Protein AF-A0A1X2Z837-F1 (afdb_monomer_lite)

Foldseek 3Di:
DDPVLVVQVVPQLDLCLQCVLLVNNDDDVLQEPCVVVSSVVSSVLLVQLCVQLVQDDPNHGDPVVSVLQVVVVVVVVVVVVVCVVVVNPPDPPQRGSSVNLQPDPPQNSQARPVPRHGSHDVVVSVVSSVVSQDQDDDDDDDFFFDDDDQADPDFDALVDPQFQVHQAPDPVRRRSNHGGYTHGGAFGWWWWKAAPNWIFIDTDGPVLCVVQPDDRDPVSVQVVVCVVPVSSVPIDTLGPTGTFQFWKCAPNATWGDRDRWWIFHQDRRHADSLLSQQLSCCLPPVGDPGPQDLLNNLVRLLVSCCPHPVVQHDDPVLSVQLSVLLVPDDSVVNSVLSSLSSNLNYSGRRFACSVSSPDHHGGNIGTDDIGDQAMWGWDADPRRPDIDIDGNVRSVVDD

Secondary structure (DSSP, 8-state):
--HHHHHHHHH---HHHHHHHHT-----TTT-THHHHHHHHHHHHHHHHHHHTT-EETTEEPHHHHHHHHHHHHHHHHHHHHHHHTT--S---PPPHHHHHHT-S-GGGTB-TTT--B---HHHHHHHHHHHT-S--------B---S-SSEEEEE-TTSHHHHTSEESSGGG--HHHH-EEE-PPEEEEEEEEETTEEEEEEEEHHHHHHH-SS--HHHHHHHHHHH-GGGGGPEEEEEEEEBTEEEEETTEEEEEEETTEEEE-PPP---HHHHHHHHHHHHHS--SSS--HHHHHHHHHHHHHHH-GGG---HHHHHHHHHHHHTS-HHHHHHHHHHHHHHHSSSS--B--GGGTS-TTBT-EES--B-TT-EEEEE-TTSSSEEEEEHHHHHH--

Sequence (399 aa):
MPSYVRAGIRKCARIRALSQYLGFEHKNRDINDYHHAQDALCLGVAGQFAVNRGFFDNGAVSDGAANAYNIYLQDYLRGYREKLKAGDRKHGKAFGFIVGSMASADENKRINPKTGEIAWSEADKDYLRRVMNYRKMLVTQKVGDSFGALYNETRYGAAVKEGHDGIAFDKNKADTSLYGGFSSAKVVYSILVELKGKVRLVNITMQEYSMLGDCPSDEALKKVLVAKKPEYAKAKILLRHIPSMQLIHYKGACMTIKSATELNNARQLWLDCDVYNALDDYLKCGTSKSSIDIMQIWDALFDAVNKHYPLHRVEESTLAKARTKFEKLDLDKQLDVLGMIVVALHADPGRANLSLVGLPSEWKRVRSVSFSDDDEFVFQSPSGLFETKITIAELKKAE

Structure (mmCIF, N/CA/C/O backbone):
data_AF-A0A1X2Z837-F1
#
_entry.id   AF-A0A1X2Z837-F1
#
loop_
_atom_site.group_PDB
_atom_site.id
_atom_site.type_symbol
_atom_site.label_atom_id
_atom_site.label_alt_id
_atom_site.label_comp_id
_atom_site.label_asym_id
_atom_site.label_entity_id
_atom_site.label_seq_id
_atom_site.pdbx_PDB_ins_code
_atom_site.Cartn_x
_atom_site.Cartn_y
_atom_site.Cartn_z
_atom_site.occupancy
_atom_site.B_iso_or_equiv
_atom_site.auth_seq_id
_atom_site.auth_comp_id
_atom_site.auth_asym_id
_atom_site.auth_atom_id
_atom_site.pdbx_PDB_model_num
ATOM 1 N N . MET A 1 1 ? 43.438 -9.018 -17.566 1.00 53.94 1 MET A N 1
ATOM 2 C CA . MET A 1 1 ? 42.346 -8.061 -17.870 1.00 53.94 1 MET A CA 1
ATOM 3 C C . MET A 1 1 ? 42.534 -6.775 -17.059 1.00 53.94 1 MET A C 1
ATOM 5 O O . MET A 1 1 ? 42.703 -6.895 -15.848 1.00 53.94 1 MET A O 1
ATOM 9 N N . PRO A 1 2 ? 42.526 -5.576 -17.669 1.00 48.50 2 PRO A N 1
ATOM 10 C CA . PRO A 1 2 ? 42.743 -4.316 -16.951 1.00 48.50 2 PRO A CA 1
ATOM 11 C C . PRO A 1 2 ? 41.629 -3.992 -15.940 1.00 48.50 2 PRO A C 1
ATOM 13 O O . PRO A 1 2 ? 40.455 -4.284 -16.180 1.00 48.50 2 PRO A O 1
ATOM 16 N N . SER A 1 3 ? 41.976 -3.345 -14.823 1.00 49.84 3 SER A N 1
ATOM 17 C CA . SER A 1 3 ? 41.044 -2.995 -13.733 1.00 49.84 3 SER A CA 1
ATOM 18 C C . SER A 1 3 ? 39.868 -2.120 -14.192 1.00 49.84 3 SER A C 1
ATOM 20 O O . SER A 1 3 ? 38.739 -2.310 -13.734 1.00 49.84 3 SER A O 1
ATOM 22 N N . TYR A 1 4 ? 40.100 -1.221 -15.153 1.00 50.97 4 TYR A N 1
ATOM 23 C CA . TYR A 1 4 ? 39.072 -0.338 -15.707 1.00 50.97 4 TYR A CA 1
ATOM 24 C C . TYR A 1 4 ? 38.018 -1.082 -16.543 1.00 50.97 4 TYR A C 1
ATOM 26 O O . TYR A 1 4 ? 36.851 -0.699 -16.517 1.00 50.97 4 TYR A O 1
ATOM 34 N N . VAL A 1 5 ? 38.385 -2.175 -17.226 1.00 53.25 5 VAL A N 1
ATOM 3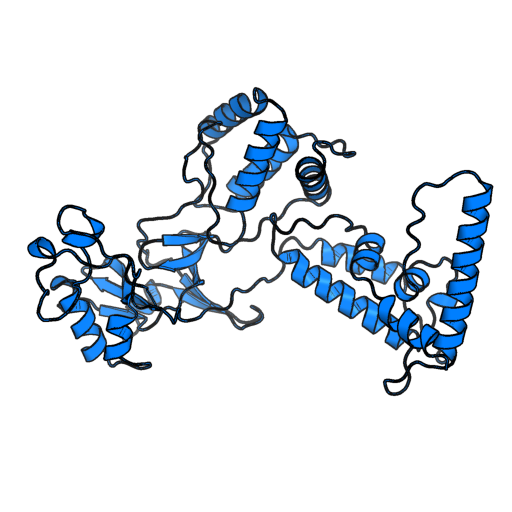5 C CA . VAL A 1 5 ? 37.444 -3.007 -18.004 1.00 53.25 5 VAL A CA 1
ATOM 36 C C . VAL A 1 5 ? 36.508 -3.755 -17.058 1.00 53.25 5 VAL A C 1
ATOM 38 O O . VAL A 1 5 ? 35.291 -3.729 -17.231 1.00 53.25 5 VAL A O 1
ATOM 41 N N . ARG A 1 6 ? 37.053 -4.339 -15.982 1.00 52.19 6 ARG A N 1
ATOM 42 C CA . ARG A 1 6 ? 36.250 -5.004 -14.940 1.00 52.19 6 ARG A CA 1
ATOM 43 C C . ARG A 1 6 ? 35.304 -4.027 -14.236 1.00 52.19 6 ARG A C 1
ATOM 45 O O . ARG A 1 6 ? 34.142 -4.359 -14.012 1.00 52.19 6 ARG A O 1
ATOM 52 N N . ALA A 1 7 ? 35.776 -2.822 -13.907 1.00 49.97 7 ALA A N 1
ATOM 53 C CA . ALA A 1 7 ? 34.953 -1.780 -13.290 1.00 49.97 7 ALA A CA 1
ATOM 54 C C . ALA A 1 7 ? 33.880 -1.226 -14.248 1.00 49.97 7 ALA A C 1
ATOM 56 O O . ALA A 1 7 ? 32.759 -0.953 -13.820 1.00 49.97 7 ALA A O 1
ATOM 57 N N . GLY A 1 8 ? 34.207 -1.093 -15.536 1.00 52.44 8 GLY A N 1
ATOM 58 C CA . GLY A 1 8 ? 33.295 -0.661 -16.593 1.00 52.44 8 GLY A CA 1
ATOM 59 C C . GLY A 1 8 ? 32.156 -1.648 -16.814 1.00 52.44 8 GLY A C 1
ATOM 60 O O . GLY A 1 8 ? 30.995 -1.263 -16.706 1.00 52.44 8 GLY A O 1
ATOM 61 N N . ILE A 1 9 ? 32.467 -2.934 -17.007 1.00 52.91 9 ILE A N 1
ATOM 62 C CA . ILE A 1 9 ? 31.468 -3.998 -17.211 1.00 52.91 9 ILE A CA 1
ATOM 63 C C . ILE A 1 9 ? 30.529 -4.111 -15.996 1.00 52.91 9 ILE A C 1
ATOM 65 O O . ILE A 1 9 ? 29.312 -4.160 -16.167 1.00 52.91 9 ILE A O 1
ATOM 69 N N . ARG A 1 10 ? 31.059 -4.027 -14.765 1.00 47.84 10 ARG A N 1
ATOM 70 C CA . ARG A 1 10 ? 30.252 -4.040 -13.527 1.00 47.84 10 ARG A CA 1
ATOM 71 C C . ARG A 1 10 ? 29.335 -2.819 -13.366 1.00 47.84 10 ARG A C 1
ATOM 73 O O . ARG A 1 10 ? 28.267 -2.943 -12.781 1.00 47.84 10 ARG A O 1
ATOM 80 N N . LYS A 1 11 ? 29.712 -1.646 -13.891 1.00 47.00 11 LYS A N 1
ATOM 81 C CA . LYS A 1 11 ? 28.904 -0.407 -13.828 1.00 47.00 11 LYS A CA 1
ATOM 82 C C . LYS A 1 11 ? 27.896 -0.254 -14.982 1.00 47.00 11 LYS A C 1
ATOM 84 O O . LYS A 1 11 ? 27.152 0.729 -15.001 1.00 47.00 11 LYS A O 1
ATOM 89 N N . CYS A 1 12 ? 27.867 -1.183 -15.944 1.00 50.72 12 CYS A N 1
ATOM 90 C CA . CYS A 1 12 ? 27.089 -1.048 -17.183 1.00 50.72 12 CYS A CA 1
ATOM 91 C C . CYS A 1 12 ? 25.660 -1.614 -17.135 1.00 50.72 12 CYS A C 1
ATOM 93 O O . CYS A 1 12 ? 24.865 -1.274 -18.011 1.00 50.72 12 CYS A O 1
ATOM 95 N N . ALA A 1 13 ? 25.294 -2.394 -16.115 1.00 55.44 13 ALA A N 1
ATOM 96 C CA . ALA A 1 13 ? 23.911 -2.810 -15.868 1.00 55.44 13 ALA A CA 1
ATOM 97 C C . ALA A 1 13 ? 23.159 -1.729 -15.071 1.00 55.44 13 ALA A C 1
ATOM 99 O O . ALA A 1 13 ? 22.741 -1.929 -13.932 1.00 55.44 13 ALA A O 1
ATOM 100 N N . ARG A 1 14 ? 23.036 -0.521 -15.634 1.00 67.44 14 ARG A N 1
ATOM 101 C CA . ARG A 1 14 ? 22.193 0.508 -15.011 1.00 67.44 14 ARG A CA 1
ATOM 102 C C . ARG A 1 14 ? 20.736 0.118 -15.228 1.00 67.44 14 ARG A C 1
ATOM 104 O O . ARG A 1 14 ? 20.272 0.181 -16.360 1.00 67.44 14 ARG A O 1
ATOM 111 N N . ILE A 1 15 ? 20.011 -0.195 -14.154 1.00 75.81 15 ILE A N 1
ATOM 112 C CA . ILE A 1 15 ? 18.572 -0.525 -14.193 1.00 75.81 15 ILE A CA 1
ATOM 113 C C . ILE A 1 15 ? 17.794 0.525 -14.999 1.00 75.81 15 ILE A C 1
ATOM 115 O O . ILE A 1 15 ? 17.053 0.185 -15.913 1.00 75.81 15 ILE A O 1
ATOM 119 N N . ARG A 1 16 ? 18.091 1.813 -14.774 1.00 79.81 16 ARG A N 1
ATOM 120 C CA . ARG A 1 16 ? 17.506 2.934 -15.528 1.00 79.81 16 ARG A CA 1
ATOM 121 C C . ARG A 1 16 ? 17.679 2.820 -17.051 1.00 79.81 16 ARG A C 1
ATOM 123 O O . ARG A 1 16 ? 16.791 3.234 -17.782 1.00 79.81 16 ARG A O 1
ATOM 130 N N . ALA A 1 17 ? 18.811 2.299 -17.529 1.00 82.25 17 ALA A N 1
ATOM 131 C CA . ALA A 1 17 ? 19.064 2.129 -18.959 1.00 82.25 17 ALA A CA 1
ATOM 132 C C . ALA A 1 17 ? 18.164 1.040 -19.553 1.00 82.25 17 ALA A C 1
ATOM 134 O O . ALA A 1 17 ? 17.637 1.226 -20.643 1.00 82.25 17 ALA A O 1
ATOM 135 N N . LEU A 1 18 ? 17.959 -0.065 -18.828 1.00 87.94 18 LEU A N 1
ATOM 136 C CA . LEU A 1 18 ? 17.088 -1.138 -19.295 1.00 87.94 18 LEU A CA 1
ATOM 137 C C . LEU A 1 18 ? 15.613 -0.727 -19.249 1.00 87.94 18 LEU A C 1
ATOM 139 O O . LEU A 1 18 ? 14.910 -0.941 -20.229 1.00 87.94 18 LEU A O 1
ATOM 143 N N . SER A 1 19 ? 15.163 -0.064 -18.179 1.00 87.19 19 SER A N 1
ATOM 144 C CA . SER A 1 19 ? 13.797 0.473 -18.119 1.00 87.19 19 SER A CA 1
ATOM 145 C C . SER A 1 19 ? 13.541 1.449 -19.273 1.00 87.19 19 SER A C 1
ATOM 147 O O . SER A 1 19 ? 12.538 1.324 -19.969 1.00 87.19 19 SER A O 1
ATOM 149 N N . GLN A 1 20 ? 14.499 2.338 -19.570 1.00 87.62 20 GLN A N 1
ATOM 150 C CA . GLN A 1 20 ? 14.432 3.224 -20.734 1.00 87.62 20 GLN A CA 1
ATOM 151 C C . GLN A 1 20 ? 14.382 2.452 -22.064 1.00 87.62 20 GLN A C 1
ATOM 153 O O . GLN A 1 20 ? 13.557 2.762 -22.918 1.00 87.62 20 GLN A O 1
ATOM 158 N N . TYR A 1 21 ? 15.219 1.428 -22.244 1.00 89.00 21 TYR A N 1
ATOM 159 C CA . TYR A 1 21 ? 15.204 0.582 -23.444 1.00 89.00 21 TYR A CA 1
ATOM 160 C C . TYR A 1 21 ? 13.860 -0.136 -23.652 1.00 89.00 21 TYR A C 1
ATOM 162 O O . TYR A 1 21 ? 13.397 -0.285 -24.786 1.00 89.00 21 TYR A O 1
ATOM 170 N N . LEU A 1 22 ? 13.206 -0.539 -22.560 1.00 90.69 22 LEU A N 1
ATOM 171 C CA . LEU A 1 22 ? 11.880 -1.151 -22.590 1.00 90.69 22 LEU A CA 1
ATOM 172 C C . LEU A 1 22 ? 10.749 -0.125 -22.790 1.00 90.69 22 LEU A C 1
ATOM 174 O O . LEU A 1 22 ? 9.647 -0.533 -23.138 1.00 90.69 22 LEU A O 1
ATOM 178 N N . GLY A 1 23 ? 11.008 1.181 -22.671 1.00 87.88 23 GLY A N 1
ATOM 179 C CA . GLY A 1 23 ? 9.999 2.242 -22.813 1.00 87.88 23 GLY A CA 1
ATOM 180 C C . GLY A 1 23 ? 9.357 2.697 -21.497 1.00 87.88 23 GLY A C 1
ATOM 181 O O . GLY A 1 23 ? 8.374 3.423 -21.521 1.00 87.88 23 GLY A O 1
ATOM 182 N N . PHE A 1 24 ? 9.922 2.309 -20.352 1.00 87.81 24 PHE A N 1
ATOM 183 C CA . PHE A 1 24 ? 9.475 2.690 -19.009 1.00 87.81 24 PHE A CA 1
ATOM 184 C C . PHE A 1 24 ? 10.480 3.674 -18.394 1.00 87.81 24 PHE A C 1
ATOM 186 O O . PHE A 1 24 ? 11.230 3.346 -17.473 1.00 87.81 24 PHE A O 1
ATOM 193 N N . GLU A 1 25 ? 10.572 4.877 -18.969 1.00 84.06 25 GLU A N 1
ATOM 194 C CA . GLU A 1 25 ? 11.483 5.924 -18.476 1.00 84.06 25 GLU A CA 1
ATOM 195 C C . GLU A 1 25 ? 11.010 6.557 -17.164 1.00 84.06 25 GLU A C 1
ATOM 197 O O . GLU A 1 25 ? 11.836 6.986 -16.347 1.00 84.06 25 GLU A O 1
ATOM 202 N N . HIS A 1 26 ? 9.693 6.608 -16.975 1.00 87.00 26 HIS A N 1
ATOM 203 C CA . HIS A 1 26 ? 9.063 7.192 -15.806 1.00 87.00 26 HIS A CA 1
ATOM 204 C C . HIS A 1 26 ? 9.092 6.213 -14.644 1.00 87.00 26 HIS A C 1
ATOM 206 O O . HIS A 1 26 ? 8.820 5.021 -14.777 1.00 87.00 26 HIS A O 1
ATOM 212 N N . LYS A 1 27 ? 9.440 6.754 -13.482 1.00 85.44 27 LYS A N 1
ATOM 213 C CA . LYS A 1 27 ? 9.387 6.050 -12.208 1.00 85.44 27 LYS A CA 1
ATOM 214 C C . LYS A 1 27 ? 9.005 7.058 -11.141 1.00 85.44 27 LYS A C 1
ATOM 216 O O . LYS A 1 27 ? 9.828 7.888 -10.737 1.00 85.44 27 LYS A O 1
ATOM 221 N N . ASN A 1 28 ? 7.756 6.974 -10.723 1.00 88.56 28 ASN A N 1
ATOM 222 C CA . ASN A 1 28 ? 7.187 7.704 -9.612 1.00 88.56 28 ASN A CA 1
ATOM 223 C C . ASN A 1 28 ? 6.889 6.721 -8.477 1.00 88.56 28 ASN A C 1
ATOM 225 O O . ASN A 1 28 ? 6.086 5.802 -8.642 1.00 88.56 28 ASN A O 1
ATOM 229 N N . ARG A 1 29 ? 7.584 6.900 -7.352 1.00 89.81 29 ARG A N 1
ATOM 230 C CA . ARG A 1 29 ? 7.459 6.028 -6.177 1.00 89.81 29 ARG A CA 1
ATOM 231 C C . ARG A 1 29 ? 6.213 6.330 -5.354 1.00 89.81 29 ARG A C 1
ATOM 233 O O . ARG A 1 29 ? 5.817 5.479 -4.577 1.00 89.81 29 ARG A O 1
ATOM 240 N N . ASP A 1 30 ? 5.611 7.499 -5.550 1.00 89.69 30 ASP A N 1
ATOM 241 C CA . ASP A 1 30 ? 4.423 7.915 -4.811 1.00 89.69 30 ASP A CA 1
ATOM 242 C C . ASP A 1 30 ? 3.151 7.305 -5.419 1.00 89.69 30 ASP A C 1
ATOM 244 O O . ASP A 1 30 ? 2.137 7.188 -4.740 1.00 89.69 30 ASP A O 1
ATOM 248 N N . ILE A 1 31 ? 3.196 6.883 -6.694 1.00 91.44 31 ILE A N 1
ATOM 249 C CA . ILE A 1 31 ? 2.057 6.241 -7.367 1.00 91.44 31 ILE A CA 1
ATOM 250 C C . ILE A 1 31 ? 1.867 4.803 -6.877 1.00 91.44 31 ILE A C 1
ATOM 252 O O . ILE A 1 31 ? 0.750 4.423 -6.529 1.00 91.44 31 ILE A O 1
ATOM 256 N N . ASN A 1 32 ? 2.925 3.988 -6.881 1.00 92.94 32 ASN A N 1
ATOM 257 C CA . ASN A 1 32 ? 2.870 2.601 -6.419 1.00 92.94 32 ASN A CA 1
ATOM 258 C C . ASN A 1 32 ? 4.260 1.992 -6.164 1.00 92.94 32 ASN A C 1
ATOM 260 O O . ASN A 1 32 ? 5.300 2.462 -6.643 1.00 92.94 32 ASN A O 1
ATOM 264 N N . ASP A 1 33 ? 4.245 0.837 -5.502 1.00 93.81 33 ASP A N 1
ATOM 265 C CA . ASP A 1 33 ? 5.428 0.033 -5.185 1.00 93.81 33 ASP A CA 1
ATOM 266 C C . ASP A 1 33 ? 5.836 -0.948 -6.304 1.00 93.81 33 ASP A C 1
ATOM 268 O O . ASP A 1 33 ? 6.822 -1.679 -6.167 1.00 93.81 33 ASP A O 1
ATOM 272 N N . TYR A 1 34 ? 5.125 -0.986 -7.441 1.00 93.56 34 TYR A N 1
ATOM 273 C CA . TYR A 1 34 ? 5.430 -1.918 -8.544 1.00 93.56 34 TYR A CA 1
ATOM 274 C C . TYR A 1 34 ? 6.829 -1.714 -9.122 1.00 93.56 34 TYR A C 1
ATOM 276 O O . TYR A 1 34 ? 7.447 -2.654 -9.630 1.00 93.56 34 TYR A O 1
ATOM 284 N N . HIS A 1 35 ? 7.366 -0.505 -8.980 1.00 89.62 35 HIS A N 1
ATOM 285 C CA . HIS A 1 35 ? 8.705 -0.161 -9.421 1.00 89.62 35 HIS A CA 1
ATOM 286 C C . HIS A 1 35 ? 9.801 -1.045 -8.797 1.00 89.62 35 HIS A C 1
ATOM 288 O O . HIS A 1 35 ? 10.832 -1.262 -9.429 1.00 89.62 35 HIS A O 1
ATOM 294 N N . HIS A 1 36 ? 9.588 -1.604 -7.598 1.00 90.56 36 HIS A N 1
ATOM 295 C CA . HIS A 1 36 ? 10.518 -2.560 -6.993 1.00 90.56 36 HIS A CA 1
ATOM 296 C C . HIS A 1 36 ? 10.577 -3.882 -7.768 1.00 90.56 36 HIS A C 1
ATOM 298 O O . HIS A 1 36 ? 11.665 -4.379 -8.063 1.00 90.56 36 HIS A O 1
ATOM 304 N N . ALA A 1 37 ? 9.416 -4.428 -8.140 1.00 92.00 37 ALA A N 1
ATOM 305 C CA . ALA A 1 37 ? 9.324 -5.653 -8.931 1.00 92.00 37 ALA A CA 1
ATOM 306 C C . ALA A 1 37 ? 9.868 -5.441 -10.353 1.00 92.00 37 ALA A C 1
ATOM 308 O O . ALA A 1 37 ? 10.620 -6.269 -10.865 1.00 92.00 37 ALA A O 1
ATOM 309 N N . GLN A 1 38 ? 9.550 -4.298 -10.960 1.00 91.62 38 GLN A N 1
ATOM 310 C CA . GLN A 1 38 ? 10.067 -3.894 -12.267 1.00 91.62 38 GLN A CA 1
ATOM 311 C C . GLN A 1 38 ? 11.596 -3.722 -12.261 1.00 91.62 38 GLN A C 1
ATOM 313 O O . GLN A 1 38 ? 12.280 -4.245 -13.140 1.00 91.62 38 GLN A O 1
ATOM 318 N N . ASP A 1 39 ? 12.158 -3.038 -11.256 1.00 90.62 39 ASP A N 1
ATOM 319 C CA . ASP A 1 39 ? 13.610 -2.871 -11.109 1.00 90.62 39 ASP A CA 1
ATOM 320 C C . ASP A 1 39 ? 14.306 -4.242 -10.934 1.00 90.62 39 ASP A C 1
ATOM 322 O O . ASP A 1 39 ? 15.358 -4.480 -11.537 1.00 90.62 39 ASP A O 1
ATOM 326 N N . ALA A 1 40 ? 13.711 -5.162 -10.162 1.00 91.75 40 ALA A N 1
ATOM 327 C CA . ALA A 1 40 ? 14.220 -6.523 -9.974 1.00 91.75 40 ALA A CA 1
ATOM 328 C C . ALA A 1 40 ? 14.171 -7.356 -11.266 1.00 91.75 40 ALA A C 1
ATOM 330 O O . ALA A 1 40 ? 15.148 -8.032 -11.594 1.00 91.75 40 ALA A O 1
ATOM 331 N N . LEU A 1 41 ? 13.078 -7.261 -12.034 1.00 92.38 41 LEU A N 1
ATOM 332 C CA . LEU A 1 41 ? 12.955 -7.895 -13.348 1.00 92.38 41 LEU A CA 1
ATOM 333 C C . LEU A 1 41 ? 14.027 -7.371 -14.305 1.00 92.38 41 LEU A C 1
ATOM 335 O O . LEU A 1 41 ? 14.743 -8.161 -14.915 1.00 92.38 41 LEU A O 1
ATOM 339 N N . CYS A 1 42 ? 14.192 -6.048 -14.390 1.00 91.38 42 CYS A N 1
ATOM 340 C CA . CYS A 1 42 ? 15.239 -5.427 -15.193 1.00 91.38 42 CYS A CA 1
ATOM 341 C C . CYS A 1 42 ? 16.633 -5.956 -14.810 1.00 91.38 42 CYS A C 1
ATOM 343 O O . CYS A 1 42 ? 17.433 -6.324 -15.673 1.00 91.38 42 CYS A O 1
ATOM 345 N N . LEU A 1 43 ? 16.936 -6.034 -13.513 1.00 89.94 43 LEU A N 1
ATOM 346 C CA . LEU A 1 43 ? 18.215 -6.564 -13.051 1.00 89.94 43 LEU A CA 1
ATOM 347 C C . LEU A 1 43 ? 18.411 -8.034 -13.460 1.00 89.94 43 LEU A C 1
ATOM 349 O O . LEU A 1 43 ? 19.470 -8.380 -13.989 1.00 89.94 43 LEU A O 1
ATOM 353 N N . GLY A 1 44 ? 17.393 -8.875 -13.258 1.00 91.44 44 GLY A N 1
ATOM 354 C CA . GLY A 1 44 ? 17.421 -10.291 -13.628 1.00 91.44 44 GLY A CA 1
ATOM 355 C C . GLY A 1 44 ? 17.620 -10.497 -15.128 1.00 91.44 44 GLY A C 1
ATOM 356 O O . GLY A 1 44 ? 18.479 -11.274 -15.532 1.00 91.44 44 GLY A O 1
ATOM 357 N N . VAL A 1 45 ? 16.904 -9.735 -15.956 1.00 93.19 45 VAL A N 1
ATOM 358 C CA . VAL A 1 45 ? 17.006 -9.781 -17.422 1.00 93.19 45 VAL A CA 1
ATOM 359 C C . VAL A 1 45 ? 18.394 -9.365 -17.903 1.00 93.19 45 VAL A C 1
ATOM 361 O O . VAL A 1 45 ? 18.999 -10.068 -18.710 1.00 93.19 45 VAL A O 1
ATOM 364 N N . ALA A 1 46 ? 18.932 -8.249 -17.400 1.00 90.38 46 ALA A N 1
ATOM 365 C CA . ALA A 1 46 ? 20.275 -7.803 -17.769 1.00 90.38 46 ALA A CA 1
ATOM 366 C C . ALA A 1 46 ? 21.344 -8.837 -17.372 1.00 90.38 46 ALA A C 1
ATOM 368 O O . ALA A 1 46 ? 22.292 -9.069 -18.126 1.00 90.38 46 ALA A O 1
ATOM 369 N N . GLY A 1 47 ? 21.180 -9.464 -16.201 1.00 87.31 47 GLY A N 1
ATOM 370 C CA . GLY A 1 47 ? 22.042 -10.546 -15.729 1.00 87.31 47 GLY A CA 1
ATOM 371 C C . GLY A 1 47 ? 21.952 -11.790 -16.612 1.00 87.31 47 GLY A C 1
ATOM 372 O O . GLY A 1 47 ? 22.981 -12.279 -17.076 1.00 87.31 47 GLY A O 1
ATOM 373 N N . GLN A 1 48 ? 20.736 -12.255 -16.906 1.00 90.56 48 GLN A N 1
ATOM 374 C CA . GLN A 1 48 ? 20.502 -13.436 -17.736 1.00 90.56 48 GLN A CA 1
ATOM 375 C C . GLN A 1 48 ? 21.015 -13.237 -19.161 1.00 90.56 48 GLN A C 1
ATOM 377 O O . GLN A 1 48 ? 21.690 -14.118 -19.687 1.00 90.56 48 GLN A O 1
ATOM 382 N N . PHE A 1 49 ? 20.781 -12.068 -19.765 1.00 92.19 49 PHE A N 1
ATOM 383 C CA . PHE A 1 49 ? 21.357 -11.739 -21.067 1.00 92.19 49 PHE A CA 1
ATOM 384 C C . PHE A 1 49 ? 22.884 -11.818 -21.027 1.00 92.19 49 PHE A C 1
ATOM 386 O O . PHE A 1 49 ? 23.484 -12.432 -21.900 1.00 92.19 49 PHE A O 1
ATOM 393 N N . ALA A 1 50 ? 23.530 -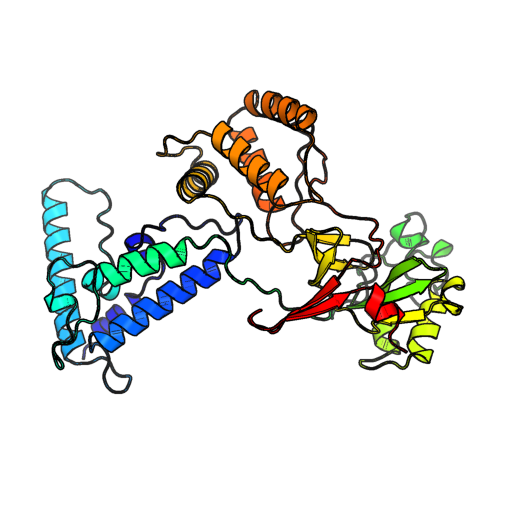11.240 -20.010 1.00 88.00 50 ALA A N 1
ATOM 394 C CA . ALA A 1 50 ? 24.986 -11.263 -19.918 1.00 88.00 50 ALA A CA 1
ATOM 395 C C . ALA A 1 50 ? 25.550 -12.690 -19.777 1.00 88.00 50 ALA A C 1
ATOM 397 O O . ALA A 1 50 ? 26.599 -12.990 -20.352 1.00 88.00 50 ALA A O 1
ATOM 398 N N . VAL A 1 51 ? 24.848 -13.572 -19.055 1.00 87.81 51 VAL A N 1
ATOM 399 C CA . VAL A 1 51 ? 25.182 -15.003 -18.961 1.00 87.81 51 VAL A CA 1
ATOM 400 C C . VAL A 1 51 ? 24.987 -15.689 -20.313 1.00 87.81 51 VAL A C 1
ATOM 402 O O . VAL A 1 51 ? 25.946 -16.243 -20.847 1.00 87.81 51 VAL A O 1
ATOM 405 N N . ASN A 1 52 ? 23.799 -15.577 -20.916 1.00 91.06 52 ASN A N 1
ATOM 406 C CA . ASN A 1 52 ? 23.471 -16.200 -22.204 1.00 91.06 52 ASN A CA 1
ATOM 407 C C . ASN A 1 52 ? 24.399 -15.724 -23.323 1.00 91.06 52 ASN A C 1
ATOM 409 O O . ASN A 1 52 ? 24.786 -16.499 -24.188 1.00 91.06 52 ASN A O 1
ATOM 413 N N . ARG A 1 53 ? 24.811 -14.455 -23.284 1.00 90.25 53 ARG A N 1
ATOM 414 C CA . ARG A 1 53 ? 25.730 -13.842 -24.247 1.00 90.25 53 ARG A CA 1
ATOM 415 C C . ARG A 1 53 ? 27.182 -14.311 -24.081 1.00 90.25 53 ARG A C 1
ATOM 417 O O . ARG A 1 53 ? 28.026 -13.980 -24.920 1.00 90.25 53 ARG A O 1
ATOM 424 N N . GLY A 1 54 ? 27.488 -15.051 -23.016 1.00 86.94 54 GLY A N 1
ATOM 425 C CA . GLY A 1 54 ? 28.822 -15.564 -22.713 1.00 86.94 54 GLY A CA 1
ATOM 426 C C . GLY A 1 54 ? 29.773 -14.500 -22.165 1.00 86.94 54 GLY A C 1
ATOM 427 O O . GLY A 1 54 ? 30.990 -14.608 -22.343 1.00 86.94 54 GLY A O 1
ATOM 428 N N . PHE A 1 55 ? 29.254 -13.442 -21.527 1.00 86.12 55 PHE A N 1
ATOM 429 C CA . PHE A 1 55 ? 30.117 -12.419 -20.933 1.00 86.12 55 PHE A CA 1
ATOM 430 C C . PHE A 1 55 ? 30.804 -12.869 -19.645 1.00 86.12 55 PHE A C 1
ATOM 432 O O . PHE A 1 55 ? 31.825 -12.298 -19.253 1.00 86.12 55 PHE A O 1
ATOM 439 N N . PHE A 1 56 ? 30.263 -13.902 -19.009 1.00 80.88 56 PHE A N 1
ATOM 440 C CA . PHE A 1 56 ? 30.833 -14.515 -17.824 1.00 80.88 56 PHE A CA 1
ATOM 441 C C . PHE A 1 56 ? 31.173 -15.980 -18.103 1.00 80.88 56 PHE A C 1
ATOM 443 O O . PHE A 1 56 ? 30.450 -16.659 -18.825 1.00 80.88 56 PHE A O 1
ATOM 450 N N . ASP A 1 57 ? 32.281 -16.442 -17.533 1.00 73.06 57 ASP A N 1
ATOM 451 C CA . ASP A 1 57 ? 32.763 -17.821 -17.588 1.00 73.06 57 ASP A CA 1
ATOM 452 C C . ASP A 1 57 ? 33.245 -18.198 -16.179 1.00 73.06 57 ASP A C 1
ATOM 454 O O . ASP A 1 57 ? 34.081 -17.494 -15.607 1.00 73.06 57 ASP A O 1
ATOM 458 N N . ASN A 1 58 ? 32.649 -19.225 -15.563 1.00 70.88 58 ASN A N 1
ATOM 459 C CA . ASN A 1 58 ? 32.917 -19.643 -14.175 1.00 70.88 58 ASN A CA 1
ATOM 460 C C . ASN A 1 58 ? 32.919 -18.493 -13.139 1.00 70.88 58 ASN A C 1
ATOM 462 O O . ASN A 1 58 ? 33.778 -18.418 -12.261 1.00 70.88 58 ASN A O 1
ATOM 466 N N . GLY A 1 59 ? 31.975 -17.550 -13.253 1.00 67.25 59 GLY A N 1
ATOM 467 C CA . GLY A 1 59 ? 31.861 -16.399 -12.343 1.00 67.25 59 GLY A CA 1
ATOM 468 C C . GLY A 1 59 ? 32.899 -15.285 -12.566 1.00 67.25 59 GLY A C 1
ATOM 469 O O . GLY A 1 59 ? 32.852 -14.253 -11.892 1.00 67.25 59 GLY A O 1
ATOM 470 N N . ALA A 1 60 ? 33.805 -15.447 -13.533 1.00 72.81 60 ALA A N 1
ATOM 471 C CA . ALA A 1 60 ? 34.741 -14.425 -13.983 1.00 72.81 60 ALA A CA 1
ATOM 472 C C . ALA A 1 60 ? 34.271 -13.787 -15.298 1.00 72.81 60 ALA A C 1
ATOM 474 O O . ALA A 1 60 ? 33.477 -14.355 -16.039 1.00 72.81 60 ALA A O 1
ATOM 475 N N . VAL A 1 61 ? 34.753 -12.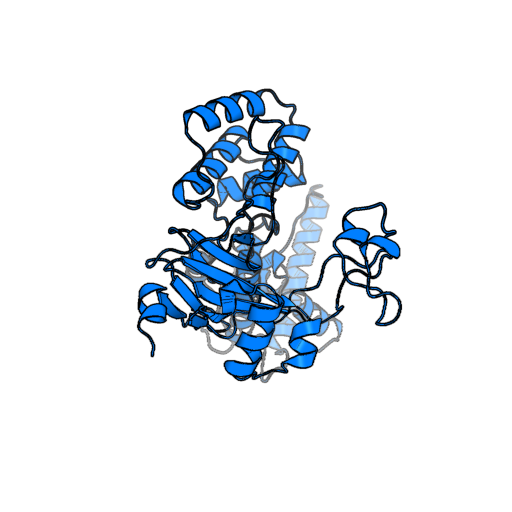580 -15.598 1.00 74.81 61 VAL A N 1
ATOM 476 C CA . VAL A 1 61 ? 34.489 -11.945 -16.898 1.00 74.81 61 VAL A CA 1
ATOM 477 C C . VAL A 1 61 ? 35.284 -12.681 -17.975 1.00 74.81 61 VAL A C 1
ATOM 479 O O . VAL A 1 61 ? 36.494 -12.839 -17.819 1.00 74.81 61 VAL A O 1
ATOM 482 N N . SER A 1 62 ? 34.619 -13.103 -19.051 1.00 78.75 62 SER A N 1
ATOM 483 C CA . SER A 1 62 ? 35.258 -13.834 -20.147 1.00 78.75 62 SER A CA 1
ATOM 484 C C . SER A 1 62 ? 36.168 -12.924 -20.983 1.00 78.75 62 SER A C 1
ATOM 486 O O . SER A 1 62 ? 35.962 -11.708 -21.071 1.00 78.75 62 SER A O 1
ATOM 488 N N . ASP A 1 63 ? 37.161 -13.499 -21.663 1.00 73.50 63 ASP A N 1
ATOM 489 C CA . ASP A 1 63 ? 38.003 -12.736 -22.597 1.00 73.50 63 ASP A CA 1
ATOM 490 C C . ASP A 1 63 ? 37.183 -12.168 -23.771 1.00 73.50 63 ASP A C 1
ATOM 492 O O . ASP A 1 63 ? 37.421 -11.048 -24.231 1.00 73.50 63 ASP A O 1
ATOM 496 N N . GLY A 1 64 ? 36.129 -12.885 -24.180 1.00 73.69 64 GLY A N 1
ATOM 497 C CA . GLY A 1 64 ? 35.148 -12.410 -25.158 1.00 73.69 64 GLY A CA 1
ATOM 498 C C . GLY A 1 64 ? 34.406 -11.150 -24.697 1.00 73.69 64 GLY A C 1
ATOM 499 O O . GLY A 1 64 ? 34.200 -10.237 -25.497 1.00 73.69 64 GLY A O 1
ATOM 500 N N . ALA A 1 65 ? 34.071 -11.041 -23.406 1.00 75.00 65 ALA A N 1
ATOM 501 C CA . ALA A 1 65 ? 33.493 -9.821 -22.842 1.00 75.00 65 ALA A CA 1
ATOM 502 C C . ALA A 1 65 ? 34.474 -8.648 -22.821 1.00 75.00 65 ALA A C 1
ATOM 504 O O . ALA A 1 65 ? 34.052 -7.513 -23.031 1.00 75.00 65 ALA A O 1
ATOM 505 N N . ALA A 1 66 ? 35.769 -8.897 -22.591 1.00 73.44 66 ALA A N 1
ATOM 506 C CA . ALA A 1 66 ? 36.798 -7.858 -22.666 1.00 73.44 66 ALA A CA 1
ATOM 507 C C . ALA A 1 66 ? 36.804 -7.196 -24.045 1.00 73.44 66 ALA A C 1
ATOM 509 O O . ALA A 1 66 ? 36.761 -5.971 -24.165 1.00 73.44 66 ALA A O 1
ATOM 510 N N . ASN A 1 67 ? 36.840 -8.039 -25.079 1.00 78.44 67 ASN A N 1
ATOM 511 C CA . ASN A 1 67 ? 36.881 -7.598 -26.460 1.00 78.44 67 ASN A CA 1
ATOM 512 C C . ASN A 1 67 ? 35.576 -6.890 -26.848 1.00 78.44 67 ASN A C 1
ATOM 514 O O . ASN A 1 67 ? 35.606 -5.761 -27.331 1.00 78.44 67 ASN A O 1
ATOM 518 N N . ALA A 1 68 ? 34.425 -7.491 -26.534 1.00 76.44 68 ALA A N 1
ATOM 519 C CA . ALA A 1 68 ? 33.120 -6.890 -26.793 1.00 76.44 68 ALA A CA 1
ATOM 520 C C . ALA A 1 68 ? 32.950 -5.528 -26.094 1.00 76.44 68 ALA A C 1
ATOM 522 O O . ALA A 1 68 ? 32.439 -4.587 -26.701 1.00 76.44 68 ALA A O 1
ATOM 523 N N . TYR A 1 69 ? 33.428 -5.385 -24.853 1.00 79.31 69 TYR A N 1
ATOM 524 C CA . TYR A 1 69 ? 33.413 -4.109 -24.136 1.00 79.31 69 TYR A CA 1
ATOM 525 C C . TYR A 1 69 ? 34.308 -3.060 -24.801 1.00 79.31 69 TYR A C 1
ATOM 527 O O . TYR A 1 69 ? 33.903 -1.906 -24.927 1.00 79.31 69 TYR A O 1
ATOM 535 N N . ASN A 1 70 ? 35.507 -3.443 -25.250 1.00 78.31 70 ASN A N 1
ATOM 536 C CA . ASN A 1 70 ? 36.409 -2.534 -25.956 1.00 78.31 70 ASN A CA 1
ATOM 537 C C . ASN A 1 70 ? 35.812 -2.066 -27.290 1.00 78.31 70 ASN A C 1
ATOM 539 O O . ASN A 1 70 ? 35.860 -0.872 -27.578 1.00 78.31 70 ASN A O 1
ATOM 543 N N . ILE A 1 71 ? 35.196 -2.972 -28.057 1.00 78.44 71 ILE A N 1
ATOM 544 C CA . ILE A 1 71 ? 34.472 -2.643 -29.295 1.00 78.44 71 ILE A CA 1
ATOM 545 C C . ILE A 1 71 ? 33.326 -1.674 -28.990 1.00 78.44 71 ILE A C 1
ATOM 547 O O . ILE A 1 71 ? 33.229 -0.616 -29.605 1.00 78.44 71 ILE A O 1
ATOM 551 N N . TYR A 1 72 ? 32.505 -1.976 -27.980 1.00 78.81 72 TYR A N 1
ATOM 552 C CA . TYR A 1 72 ? 31.437 -1.079 -27.542 1.00 78.81 72 TYR A CA 1
ATOM 553 C C . TYR A 1 72 ? 31.968 0.301 -27.127 1.00 78.81 72 TYR A C 1
ATOM 555 O O . TYR A 1 72 ? 31.378 1.318 -27.481 1.00 78.81 72 TYR A O 1
ATOM 563 N N . LEU A 1 73 ? 33.081 0.365 -26.391 1.00 78.19 73 LEU A N 1
ATOM 564 C CA . LEU A 1 73 ? 33.680 1.630 -25.973 1.00 78.19 73 LEU A CA 1
ATOM 565 C C . LEU A 1 73 ? 34.184 2.433 -27.178 1.00 78.19 73 LEU A C 1
ATOM 567 O O . LEU A 1 73 ? 33.996 3.647 -27.216 1.00 78.19 73 LEU A O 1
ATOM 571 N N . GLN A 1 74 ? 34.791 1.775 -28.168 1.00 78.50 74 GLN A N 1
ATOM 572 C CA . GLN A 1 74 ? 35.201 2.423 -29.413 1.00 78.50 74 GLN A CA 1
ATOM 573 C C . GLN A 1 74 ? 33.997 2.956 -30.197 1.00 78.50 74 GLN A C 1
ATOM 575 O O . GLN A 1 74 ? 34.020 4.115 -30.611 1.00 78.50 74 GLN A O 1
ATOM 580 N N . ASP A 1 75 ? 32.932 2.162 -30.336 1.00 75.19 75 ASP A N 1
ATOM 581 C CA . ASP A 1 75 ? 31.671 2.570 -30.969 1.00 75.19 75 ASP A CA 1
ATOM 582 C C . ASP A 1 75 ? 31.059 3.781 -30.260 1.00 75.19 75 ASP A C 1
ATOM 584 O O . ASP A 1 75 ? 30.715 4.780 -30.895 1.00 75.19 75 ASP A O 1
ATOM 588 N N . TYR A 1 76 ? 30.987 3.718 -28.930 1.00 72.81 76 TYR A N 1
ATOM 589 C CA . TYR A 1 76 ? 30.488 4.792 -28.083 1.00 72.81 76 TYR A CA 1
ATOM 590 C C . TYR A 1 76 ? 31.298 6.082 -28.269 1.00 72.81 76 TYR A C 1
ATOM 592 O O . TYR A 1 76 ? 30.728 7.151 -28.490 1.00 72.81 76 TYR A O 1
ATOM 600 N N . LEU A 1 77 ? 32.631 5.997 -28.212 1.00 72.50 77 LEU A N 1
ATOM 601 C CA . LEU A 1 77 ? 33.522 7.147 -28.380 1.00 72.50 77 LEU A CA 1
ATOM 602 C C . LEU A 1 77 ? 33.458 7.726 -29.798 1.00 72.50 77 LEU A C 1
ATOM 604 O O . LEU A 1 77 ? 33.516 8.945 -29.955 1.00 72.50 77 LEU A O 1
ATOM 608 N N . ARG A 1 78 ? 33.324 6.879 -30.823 1.00 72.81 78 ARG A N 1
ATOM 609 C CA . ARG A 1 78 ? 33.136 7.299 -32.216 1.00 72.81 78 ARG A CA 1
ATOM 610 C C . ARG A 1 78 ? 31.833 8.078 -32.384 1.00 72.81 78 ARG A C 1
ATOM 612 O O . ARG A 1 78 ? 31.886 9.230 -32.807 1.00 72.81 78 ARG A O 1
ATOM 619 N N . GLY A 1 79 ? 30.708 7.520 -31.938 1.00 69.69 79 GLY A N 1
ATOM 620 C CA . GLY A 1 79 ? 29.414 8.205 -31.991 1.00 69.69 79 GLY A CA 1
ATOM 621 C C . GLY A 1 79 ? 29.385 9.493 -31.158 1.00 69.69 79 GLY A C 1
ATOM 622 O O . GLY A 1 79 ? 28.772 10.483 -31.553 1.00 69.69 79 GLY A O 1
ATOM 623 N N . TYR A 1 80 ? 30.097 9.532 -30.026 1.00 64.62 80 TYR A N 1
ATOM 624 C CA . TYR A 1 80 ? 30.274 10.758 -29.243 1.00 64.62 80 TYR A CA 1
ATOM 625 C C . TYR A 1 80 ? 31.056 11.835 -30.016 1.00 64.62 80 TYR A C 1
ATOM 627 O O . TYR A 1 80 ? 30.649 12.996 -30.040 1.00 64.62 80 TYR A O 1
ATOM 635 N N . ARG A 1 81 ? 32.152 11.464 -30.693 1.00 63.75 81 ARG A N 1
ATOM 636 C CA . ARG A 1 81 ? 32.952 12.384 -31.525 1.00 63.75 81 ARG A CA 1
ATOM 637 C C . ARG A 1 81 ? 32.177 12.912 -32.730 1.00 63.75 81 ARG A C 1
ATOM 639 O O . ARG A 1 81 ? 32.339 14.075 -33.081 1.00 63.75 81 ARG A O 1
ATOM 646 N N . GLU A 1 82 ? 31.344 12.088 -33.353 1.00 66.19 82 GLU A N 1
ATOM 647 C CA . GLU A 1 82 ? 30.483 12.498 -34.470 1.00 66.19 82 GLU A CA 1
ATOM 648 C C . GLU A 1 82 ? 29.433 13.524 -34.021 1.00 66.19 82 GLU A C 1
ATOM 650 O O . GLU A 1 82 ? 29.265 14.557 -34.667 1.00 66.19 82 GLU A O 1
ATOM 655 N N . LYS A 1 83 ? 28.818 13.322 -32.849 1.00 63.16 83 LYS A N 1
ATOM 656 C CA . LYS A 1 83 ? 27.866 14.282 -32.259 1.00 63.16 83 LYS A CA 1
ATOM 657 C C . LYS A 1 83 ? 28.517 15.602 -31.844 1.00 63.16 83 LYS A C 1
ATOM 659 O O . LYS A 1 83 ? 27.912 16.656 -32.010 1.00 63.16 83 LYS A O 1
ATOM 664 N N . LEU A 1 84 ? 29.766 15.571 -31.368 1.00 59.00 84 LEU A N 1
ATOM 665 C CA . LEU A 1 84 ? 30.540 16.791 -31.101 1.00 59.00 84 LEU A CA 1
ATOM 666 C C . LEU A 1 84 ? 30.776 17.628 -32.367 1.00 59.00 84 LEU A C 1
ATOM 668 O O . LEU A 1 84 ? 30.791 18.853 -32.282 1.00 59.00 84 LEU A O 1
ATOM 672 N N . LYS A 1 85 ? 30.945 16.981 -33.528 1.00 59.88 85 LYS A N 1
ATOM 673 C CA . LYS A 1 85 ? 31.128 17.662 -34.819 1.00 59.88 85 LYS A CA 1
ATOM 674 C C . LYS A 1 85 ? 29.831 18.265 -35.364 1.00 59.88 85 LYS A C 1
ATOM 676 O O . LYS A 1 85 ? 29.889 19.285 -36.036 1.00 59.88 85 LYS A O 1
ATOM 681 N N . ALA A 1 86 ? 28.679 17.670 -35.058 1.00 59.91 86 ALA A N 1
ATOM 682 C CA . ALA A 1 86 ? 27.375 18.106 -35.560 1.00 59.91 86 ALA A CA 1
ATOM 683 C C . ALA A 1 86 ? 26.750 19.291 -34.786 1.00 59.91 86 ALA A C 1
ATOM 685 O O . ALA A 1 86 ? 25.605 19.643 -35.040 1.00 59.91 86 ALA A O 1
ATOM 686 N N . GLY A 1 87 ? 27.444 19.882 -33.802 1.00 51.25 87 GLY A N 1
ATOM 687 C CA . GLY A 1 87 ? 26.900 20.960 -32.952 1.00 51.25 87 GLY A CA 1
ATOM 688 C C . GLY A 1 87 ? 25.788 20.515 -31.986 1.00 51.25 87 GLY A C 1
ATOM 689 O O . GLY A 1 87 ? 25.390 21.270 -31.097 1.00 51.25 87 GLY A O 1
ATOM 690 N N . ASP A 1 88 ? 25.337 19.267 -32.099 1.00 49.28 88 ASP A N 1
ATOM 691 C CA . ASP A 1 88 ? 24.232 18.688 -31.350 1.00 49.28 88 ASP A CA 1
ATOM 692 C C . ASP A 1 88 ? 24.701 18.204 -29.968 1.00 49.28 88 ASP A C 1
ATOM 694 O O . ASP A 1 88 ? 24.916 17.022 -29.690 1.00 49.28 88 ASP A O 1
ATOM 698 N N . ARG A 1 89 ? 24.867 19.153 -29.039 1.00 48.00 89 ARG A N 1
ATOM 699 C CA . ARG A 1 89 ? 25.175 18.872 -27.620 1.00 48.00 89 ARG A CA 1
ATOM 700 C C . ARG A 1 89 ? 23.978 18.320 -26.831 1.00 48.00 89 ARG A C 1
ATOM 702 O O . ARG A 1 89 ? 24.014 18.274 -25.600 1.00 48.00 89 ARG A O 1
ATOM 709 N N . LYS A 1 90 ? 22.899 17.893 -27.490 1.00 44.81 90 LYS A N 1
ATOM 710 C CA . LYS A 1 90 ? 21.709 17.366 -26.815 1.00 44.81 90 LYS A CA 1
ATOM 711 C C . LYS A 1 90 ? 21.819 15.853 -26.602 1.00 44.81 90 LYS A C 1
ATOM 713 O O . LYS A 1 90 ? 21.490 15.050 -27.461 1.00 44.81 90 LYS A O 1
ATOM 718 N N . HIS A 1 91 ? 22.273 15.482 -25.402 1.00 42.94 91 HIS A N 1
ATOM 719 C CA . HIS A 1 91 ? 21.864 14.271 -24.673 1.00 42.94 91 HIS A CA 1
ATOM 720 C C . HIS A 1 91 ? 21.733 12.969 -25.489 1.00 42.94 91 HIS A C 1
ATOM 722 O O . HIS A 1 91 ? 20.707 12.292 -25.459 1.00 42.94 91 HIS A O 1
ATOM 728 N N . GLY A 1 92 ? 22.811 12.530 -26.137 1.00 44.38 92 GLY A N 1
ATOM 729 C CA . GLY A 1 92 ? 22.912 11.138 -26.567 1.00 44.38 92 GLY A CA 1
ATOM 730 C C . GLY A 1 92 ? 23.102 10.225 -25.356 1.00 44.38 92 GLY A C 1
ATOM 731 O O . GLY A 1 92 ? 24.238 9.879 -25.046 1.00 44.38 92 GLY A O 1
ATOM 732 N N . LYS A 1 93 ? 22.027 9.844 -24.654 1.00 54.28 93 LYS A N 1
ATOM 733 C CA . LYS A 1 93 ? 22.075 8.804 -23.613 1.00 54.28 93 LYS A CA 1
ATOM 734 C C . LYS A 1 93 ? 22.345 7.454 -24.286 1.00 54.28 93 LYS A C 1
ATOM 736 O O . LYS A 1 93 ? 21.422 6.677 -24.498 1.00 54.28 93 LYS A O 1
ATOM 741 N N . ALA A 1 94 ? 23.585 7.177 -24.682 1.00 64.19 94 ALA A N 1
ATOM 742 C CA . ALA A 1 94 ? 23.904 5.832 -25.135 1.00 64.19 94 ALA A CA 1
ATOM 743 C C . ALA A 1 94 ? 23.724 4.877 -23.947 1.00 64.19 94 ALA A C 1
ATOM 745 O O . ALA A 1 94 ? 24.186 5.150 -22.832 1.00 64.19 94 ALA A O 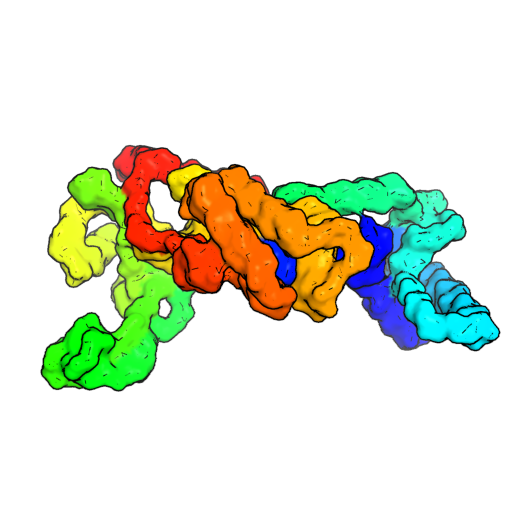1
ATOM 746 N N . PHE A 1 95 ? 23.007 3.784 -24.183 1.00 75.06 95 PHE A N 1
ATOM 747 C CA . PHE A 1 95 ? 22.821 2.738 -23.192 1.00 75.06 95 PHE A CA 1
ATOM 748 C C . PHE A 1 95 ? 24.167 2.151 -22.788 1.00 75.06 95 PHE A C 1
ATOM 750 O O . PHE A 1 95 ? 25.012 1.952 -23.648 1.00 75.06 95 PHE A O 1
ATOM 757 N N . GLY A 1 96 ? 24.356 1.839 -21.502 1.00 78.19 96 GLY A N 1
ATOM 758 C CA . GLY A 1 96 ? 25.573 1.166 -21.037 1.00 78.19 96 GLY A CA 1
ATOM 759 C C . GLY A 1 96 ? 25.791 -0.178 -21.740 1.00 78.19 96 GLY A C 1
ATOM 760 O O . GLY A 1 96 ? 24.839 -0.760 -22.244 1.00 78.19 96 GLY A O 1
ATOM 761 N N . PHE A 1 97 ? 27.025 -0.691 -21.730 1.00 82.69 97 PHE A N 1
ATOM 762 C CA . PHE A 1 97 ? 27.485 -1.830 -22.544 1.00 82.69 97 PHE A CA 1
ATOM 763 C C . PHE A 1 97 ? 26.492 -2.994 -22.704 1.00 82.69 97 PHE A C 1
ATOM 765 O O . PHE A 1 97 ? 26.254 -3.442 -23.822 1.00 82.69 97 PHE A O 1
ATOM 772 N N . ILE A 1 98 ? 25.895 -3.464 -21.604 1.00 85.81 98 ILE A N 1
ATOM 773 C CA . ILE A 1 98 ? 24.950 -4.588 -21.615 1.00 85.81 98 ILE A CA 1
ATOM 774 C C . ILE A 1 98 ? 23.697 -4.235 -22.424 1.00 85.81 98 ILE A C 1
ATOM 776 O O . ILE A 1 98 ? 23.424 -4.852 -23.449 1.00 85.81 98 ILE A O 1
ATOM 780 N N . VAL A 1 99 ? 22.984 -3.183 -22.017 1.00 86.75 99 VAL A N 1
ATOM 781 C CA . VAL A 1 99 ? 21.754 -2.733 -22.688 1.00 86.75 99 VAL A CA 1
ATOM 782 C C . VAL A 1 99 ? 22.051 -2.217 -24.099 1.00 86.75 99 VAL A C 1
ATOM 784 O O . VAL A 1 99 ? 21.264 -2.429 -25.010 1.00 86.75 99 VAL A O 1
ATOM 787 N N . GLY A 1 100 ? 23.213 -1.600 -24.319 1.00 85.69 100 GLY A N 1
ATOM 788 C CA . GLY A 1 100 ? 23.678 -1.189 -25.642 1.00 85.69 100 GLY A CA 1
ATOM 789 C C . GLY A 1 100 ? 23.923 -2.370 -26.583 1.00 85.69 100 GLY A C 1
ATOM 790 O O . GLY A 1 100 ? 23.670 -2.245 -27.776 1.00 85.69 100 GLY A O 1
ATOM 791 N N . SER A 1 101 ? 24.356 -3.522 -26.059 1.00 88.38 101 SER A N 1
ATOM 792 C CA . SER A 1 101 ? 24.476 -4.763 -26.838 1.00 88.38 101 SER A CA 1
ATOM 793 C C . SER A 1 101 ? 23.100 -5.342 -27.177 1.00 88.38 101 SER A C 1
ATOM 795 O O . SER A 1 101 ? 22.876 -5.730 -28.318 1.00 88.38 101 SER A O 1
ATOM 797 N N . MET A 1 102 ? 22.158 -5.320 -26.226 1.00 90.00 102 MET A N 1
ATOM 798 C CA . MET A 1 102 ? 20.761 -5.732 -26.448 1.00 90.00 102 MET A CA 1
ATOM 799 C C . MET A 1 102 ? 20.048 -4.841 -27.476 1.00 90.00 102 MET A C 1
ATOM 801 O O . MET A 1 102 ? 19.271 -5.324 -28.292 1.00 90.00 102 MET A O 1
ATOM 805 N N . ALA A 1 103 ? 20.322 -3.535 -27.442 1.00 88.50 103 ALA A N 1
ATOM 806 C CA . ALA A 1 103 ? 19.730 -2.533 -28.323 1.00 88.50 103 ALA A CA 1
ATOM 807 C C . ALA A 1 103 ? 20.442 -2.392 -29.676 1.00 88.50 103 ALA A C 1
ATOM 809 O O . ALA A 1 103 ? 20.056 -1.542 -30.478 1.00 88.50 103 ALA A O 1
ATOM 810 N N . SER A 1 104 ? 21.514 -3.152 -29.920 1.00 85.88 104 SER A N 1
ATOM 811 C CA . SER A 1 104 ? 22.288 -3.001 -31.146 1.00 85.88 104 SER A CA 1
ATOM 812 C C . SER A 1 104 ? 21.552 -3.581 -32.350 1.00 85.88 104 SER A C 1
ATOM 814 O O . SER A 1 104 ? 20.982 -4.666 -32.274 1.00 85.88 104 SER A O 1
ATOM 816 N N . ALA A 1 105 ? 21.634 -2.879 -33.483 1.00 85.56 105 ALA A N 1
ATOM 817 C CA . ALA A 1 105 ? 21.186 -3.398 -34.772 1.00 85.56 105 ALA A CA 1
ATOM 818 C C . ALA A 1 105 ? 22.055 -4.570 -35.270 1.00 85.56 105 ALA A C 1
ATOM 820 O O . ALA A 1 105 ? 21.601 -5.363 -36.085 1.00 85.56 105 ALA A O 1
ATOM 821 N N . ASP A 1 106 ? 23.292 -4.694 -34.775 1.00 87.81 106 ASP A N 1
ATOM 822 C CA . ASP A 1 106 ? 24.173 -5.819 -35.087 1.00 87.81 106 ASP A CA 1
ATOM 823 C C . ASP A 1 106 ? 23.770 -7.059 -34.274 1.00 87.81 106 ASP A C 1
ATOM 825 O O . ASP A 1 106 ? 24.000 -7.142 -33.063 1.00 87.81 106 ASP A O 1
ATOM 829 N N . GLU A 1 107 ? 23.177 -8.040 -34.950 1.00 87.38 107 GLU A N 1
ATOM 830 C CA . GLU A 1 107 ? 22.733 -9.308 -34.363 1.00 87.38 107 GLU A CA 1
ATOM 831 C C . GLU A 1 107 ? 23.862 -10.105 -33.713 1.00 87.38 107 GLU A C 1
ATOM 833 O O . GLU A 1 107 ? 23.636 -10.757 -32.694 1.00 87.38 107 GLU A O 1
ATOM 838 N N . ASN A 1 108 ? 25.105 -9.971 -34.183 1.00 87.62 108 ASN A N 1
ATOM 839 C CA . ASN A 1 108 ? 26.244 -10.659 -33.572 1.00 87.62 108 ASN A CA 1
ATOM 840 C C . ASN A 1 108 ? 26.495 -10.187 -32.131 1.00 87.62 108 ASN A C 1
ATOM 842 O O . ASN A 1 108 ? 27.050 -10.916 -31.302 1.00 87.62 108 ASN A O 1
ATOM 846 N N . LYS A 1 109 ? 26.047 -8.976 -31.774 1.00 86.75 109 LYS A N 1
ATOM 847 C CA . LYS A 1 109 ? 26.098 -8.478 -30.391 1.00 86.75 109 LYS A CA 1
ATOM 848 C C . LYS A 1 109 ? 25.022 -9.102 -29.500 1.00 86.75 109 LYS A C 1
ATOM 850 O O . LYS A 1 109 ? 25.152 -9.030 -28.280 1.00 86.75 109 LYS A O 1
ATOM 855 N N . ARG A 1 110 ? 24.042 -9.797 -30.081 1.00 91.19 110 ARG A N 1
ATOM 856 C CA . ARG A 1 110 ? 22.944 -10.500 -29.400 1.00 91.19 110 ARG A CA 1
ATOM 857 C C . ARG A 1 110 ? 23.047 -12.028 -29.467 1.00 91.19 110 ARG A C 1
ATOM 859 O O . ARG A 1 110 ? 22.215 -12.703 -28.877 1.00 91.19 110 ARG A O 1
ATOM 866 N N . ILE A 1 111 ? 24.075 -12.572 -30.117 1.00 92.62 111 ILE A N 1
ATOM 867 C CA . ILE A 1 111 ? 24.333 -14.017 -30.229 1.00 92.62 111 ILE A CA 1
ATOM 868 C C . ILE A 1 111 ? 25.516 -14.410 -29.340 1.00 92.62 111 ILE A C 1
ATOM 870 O O . ILE A 1 111 ? 26.496 -13.669 -29.221 1.00 92.62 111 ILE A O 1
ATOM 874 N N . ASN A 1 112 ? 25.446 -15.579 -28.707 1.00 91.38 112 ASN A N 1
ATOM 875 C CA . ASN A 1 112 ? 26.580 -16.160 -28.005 1.00 91.38 112 ASN A CA 1
ATOM 876 C C . ASN A 1 112 ? 27.659 -16.597 -29.018 1.00 91.38 112 ASN A C 1
ATOM 878 O O . ASN A 1 112 ? 27.412 -17.483 -29.830 1.00 91.38 112 ASN A O 1
ATOM 882 N N . PRO A 1 113 ? 28.880 -16.041 -28.972 1.00 87.12 113 PRO A N 1
ATOM 883 C CA . PRO A 1 113 ? 29.907 -16.297 -29.977 1.00 87.12 113 PRO A CA 1
ATOM 884 C C . PRO A 1 113 ? 30.527 -17.693 -29.857 1.00 87.12 113 PRO A C 1
ATOM 886 O O . PRO A 1 113 ? 31.199 -18.125 -30.785 1.00 87.12 113 PRO A O 1
ATOM 889 N N . LYS A 1 114 ? 30.352 -18.378 -28.717 1.00 87.19 114 LYS A N 1
ATOM 890 C CA . LYS A 1 114 ? 30.845 -19.744 -28.507 1.00 87.19 114 LYS A CA 1
ATOM 891 C C . LYS A 1 114 ? 29.826 -20.789 -28.965 1.00 87.19 114 LYS A C 1
ATOM 893 O O . LYS A 1 114 ? 30.224 -21.777 -29.568 1.00 87.19 114 LYS A O 1
ATOM 898 N N . THR A 1 115 ? 28.543 -20.590 -28.653 1.00 90.19 115 THR A N 1
ATOM 899 C CA . THR A 1 115 ? 27.488 -21.593 -28.906 1.00 90.19 115 THR A CA 1
ATOM 900 C C . THR A 1 115 ? 26.663 -21.311 -30.161 1.00 90.19 115 THR A C 1
ATOM 902 O O . THR A 1 115 ? 26.038 -22.221 -30.689 1.00 90.19 115 THR A O 1
ATOM 905 N N . GLY A 1 116 ? 26.654 -20.070 -30.654 1.00 90.88 116 GLY A N 1
ATOM 906 C CA . GLY A 1 116 ? 25.790 -19.630 -31.753 1.00 90.88 116 GLY A CA 1
ATOM 907 C C . GLY A 1 116 ? 24.333 -19.383 -31.343 1.00 90.88 116 GLY A C 1
ATOM 908 O O . GLY A 1 116 ? 23.524 -18.995 -32.179 1.00 90.88 116 GLY A O 1
ATOM 909 N N . GLU A 1 117 ? 23.984 -19.570 -30.068 1.00 93.94 117 GLU A N 1
ATOM 910 C CA . GLU A 1 117 ? 22.621 -19.375 -29.571 1.00 93.94 117 GLU A CA 1
ATOM 911 C C . GLU A 1 117 ? 22.247 -17.891 -29.491 1.00 93.94 117 GLU A C 1
ATOM 913 O O . GLU A 1 117 ? 23.063 -17.028 -29.145 1.00 93.94 117 GLU A O 1
ATOM 918 N N . ILE A 1 118 ? 20.978 -17.588 -29.761 1.00 94.31 118 ILE A N 1
ATOM 919 C CA . ILE A 1 118 ? 20.430 -16.237 -29.627 1.00 94.31 118 ILE A CA 1
ATOM 920 C C . ILE A 1 118 ? 20.276 -15.919 -28.136 1.00 94.31 118 ILE A C 1
ATOM 922 O O . ILE A 1 118 ? 19.502 -16.558 -27.430 1.00 94.31 118 ILE A O 1
ATOM 926 N N . ALA A 1 119 ? 20.999 -14.908 -27.656 1.00 93.75 119 ALA A N 1
ATOM 927 C CA . ALA A 1 119 ? 20.919 -14.445 -26.272 1.00 93.75 119 ALA A CA 1
ATOM 928 C C . ALA A 1 119 ? 19.849 -13.359 -26.066 1.00 93.75 119 ALA A C 1
ATOM 930 O O . ALA A 1 119 ? 19.436 -13.134 -24.928 1.00 93.75 119 ALA A O 1
ATOM 931 N N . TRP A 1 120 ? 19.436 -12.662 -27.134 1.00 95.75 120 TRP A N 1
ATOM 932 C CA . TRP A 1 120 ? 18.396 -11.630 -27.096 1.00 95.75 120 TRP A CA 1
ATOM 933 C C . TRP A 1 120 ? 17.707 -11.424 -28.445 1.00 95.75 120 TRP A C 1
ATOM 935 O O . TRP A 1 120 ? 18.379 -11.310 -29.471 1.00 95.75 120 TRP A O 1
ATOM 945 N N . SER A 1 121 ? 16.387 -11.266 -28.431 1.00 94.00 121 SER A N 1
ATOM 946 C CA . SER A 1 121 ? 15.559 -10.973 -29.603 1.00 94.00 121 SER A CA 1
ATOM 947 C C . SER A 1 121 ? 14.573 -9.822 -29.349 1.00 94.00 121 SER A C 1
ATOM 949 O O . SER A 1 121 ? 14.327 -9.423 -28.210 1.00 94.00 121 SER A O 1
ATOM 951 N N . GLU A 1 122 ? 13.959 -9.284 -30.410 1.00 91.69 122 GLU A N 1
ATOM 952 C CA . GLU A 1 122 ? 12.864 -8.313 -30.238 1.00 91.69 122 GLU A CA 1
ATOM 953 C C . GLU A 1 122 ? 11.613 -8.956 -29.609 1.00 91.69 122 GLU A C 1
ATOM 955 O O . GLU A 1 122 ? 10.894 -8.286 -28.871 1.00 91.69 122 GLU A O 1
ATOM 960 N N . ALA A 1 123 ? 11.393 -10.264 -29.794 1.00 94.56 123 ALA A N 1
ATOM 961 C CA . ALA A 1 123 ? 10.294 -10.974 -29.138 1.00 94.56 123 ALA A CA 1
ATOM 962 C C . ALA A 1 123 ? 10.443 -10.973 -27.603 1.00 94.56 123 ALA A C 1
ATOM 964 O O . ALA A 1 123 ? 9.453 -10.793 -26.889 1.00 94.56 123 ALA A O 1
ATOM 965 N N . ASP A 1 124 ? 11.675 -11.094 -27.093 1.00 95.06 124 ASP A N 1
ATOM 966 C CA . ASP A 1 124 ? 11.969 -10.994 -25.655 1.00 95.06 124 ASP A CA 1
ATOM 967 C C . ASP A 1 124 ? 11.647 -9.594 -25.121 1.00 95.06 124 ASP A C 1
ATOM 969 O O . ASP A 1 124 ? 11.035 -9.432 -24.061 1.00 95.06 124 ASP A O 1
ATOM 973 N N . LYS A 1 125 ? 12.008 -8.561 -25.888 1.00 94.00 125 LYS A N 1
ATOM 974 C CA . LYS A 1 125 ? 11.718 -7.164 -25.556 1.00 94.00 125 LYS A CA 1
ATOM 975 C C . LYS A 1 125 ? 10.213 -6.896 -25.495 1.00 94.00 125 LYS A C 1
ATOM 977 O O . LYS A 1 125 ? 9.745 -6.279 -24.537 1.00 94.00 125 LYS A O 1
ATOM 982 N N . ASP A 1 126 ? 9.450 -7.378 -26.473 1.00 95.06 126 ASP A N 1
ATOM 983 C CA . ASP A 1 126 ? 7.994 -7.215 -26.509 1.00 95.06 126 ASP A CA 1
ATOM 984 C C . ASP A 1 126 ? 7.296 -8.026 -25.412 1.00 95.06 126 ASP A C 1
ATOM 986 O O . ASP A 1 126 ? 6.319 -7.572 -24.810 1.00 95.06 126 ASP A O 1
ATOM 990 N N . TYR A 1 127 ? 7.815 -9.210 -25.080 1.00 95.50 127 TYR A N 1
ATOM 991 C CA . TYR A 1 127 ? 7.365 -9.957 -23.911 1.00 95.50 127 TYR A CA 1
ATOM 992 C C . TYR A 1 127 ? 7.565 -9.159 -22.619 1.00 95.50 127 TYR A C 1
ATOM 994 O O . TYR A 1 127 ? 6.608 -8.963 -21.870 1.00 95.50 127 TYR A O 1
ATOM 1002 N N . LEU A 1 128 ? 8.760 -8.620 -22.383 1.00 94.81 128 LEU A N 1
ATOM 1003 C CA . LEU A 1 128 ? 9.033 -7.856 -21.167 1.00 94.81 128 LEU A CA 1
ATOM 1004 C C . LEU A 1 128 ? 8.234 -6.561 -21.085 1.00 94.81 128 LEU A C 1
ATOM 1006 O O . LEU A 1 128 ? 7.796 -6.203 -19.997 1.00 94.81 128 LEU A O 1
ATOM 1010 N N . ARG A 1 129 ? 7.974 -5.886 -22.209 1.00 93.12 129 ARG A N 1
ATOM 1011 C CA . ARG A 1 129 ? 7.063 -4.733 -22.242 1.00 93.12 129 ARG A CA 1
ATOM 1012 C C . ARG A 1 129 ? 5.669 -5.081 -21.737 1.00 93.12 129 ARG A C 1
ATOM 1014 O O . ARG A 1 129 ? 5.099 -4.322 -20.956 1.00 93.12 129 ARG A O 1
ATOM 1021 N N . ARG A 1 130 ? 5.144 -6.246 -22.129 1.00 92.56 130 ARG A N 1
ATOM 1022 C CA . ARG A 1 130 ? 3.858 -6.747 -21.623 1.00 92.56 130 ARG A CA 1
ATOM 1023 C C . ARG A 1 130 ? 3.917 -7.018 -20.121 1.00 92.56 130 ARG A C 1
ATOM 1025 O O . ARG A 1 130 ? 3.036 -6.556 -19.406 1.00 92.56 130 ARG A O 1
ATOM 1032 N N . VAL A 1 131 ? 4.964 -7.698 -19.643 1.00 93.06 131 VAL A N 1
ATOM 1033 C CA . VAL A 1 131 ? 5.143 -8.019 -18.212 1.00 93.06 131 VAL A CA 1
ATOM 1034 C C . VAL A 1 131 ? 5.262 -6.753 -17.357 1.00 93.06 131 VAL A C 1
ATOM 1036 O O . VAL A 1 131 ? 4.606 -6.637 -16.324 1.00 93.06 131 VAL A O 1
ATOM 1039 N N . MET A 1 132 ? 6.049 -5.773 -17.804 1.00 89.81 132 MET A N 1
ATOM 1040 C CA . MET A 1 132 ? 6.239 -4.490 -17.117 1.00 89.81 132 MET A CA 1
ATOM 1041 C C . MET A 1 132 ? 4.940 -3.680 -17.000 1.00 89.81 132 MET A C 1
ATOM 1043 O O . MET A 1 132 ? 4.822 -2.871 -16.081 1.00 89.81 132 MET A O 1
ATOM 1047 N N . ASN A 1 133 ? 3.967 -3.921 -17.888 1.00 89.75 133 ASN A N 1
ATOM 1048 C CA . ASN A 1 133 ? 2.668 -3.246 -17.916 1.00 89.75 133 ASN A CA 1
ATOM 1049 C C . ASN A 1 133 ? 1.519 -4.077 -17.308 1.00 89.75 133 ASN A C 1
ATOM 1051 O O . ASN A 1 133 ? 0.344 -3.773 -17.523 1.00 89.75 133 ASN A O 1
ATOM 1055 N N . TYR A 1 134 ? 1.816 -5.152 -16.571 1.00 91.69 134 TYR A N 1
ATOM 1056 C CA . TYR A 1 134 ? 0.774 -5.907 -15.879 1.00 91.69 134 TYR A CA 1
ATOM 1057 C C . TYR A 1 134 ? 0.016 -5.028 -14.881 1.00 91.69 134 TYR A C 1
ATOM 1059 O O . TYR A 1 134 ? 0.600 -4.348 -14.041 1.00 91.69 134 TYR A O 1
ATOM 1067 N N . ARG A 1 135 ? -1.320 -5.100 -14.946 1.00 90.50 135 ARG A N 1
ATOM 1068 C CA . ARG A 1 135 ? -2.231 -4.305 -14.102 1.00 90.50 135 ARG A CA 1
ATOM 1069 C C . ARG A 1 135 ? -2.122 -4.627 -12.615 1.00 90.50 135 ARG A C 1
ATOM 1071 O O . ARG A 1 135 ? -2.435 -3.803 -11.759 1.00 90.50 135 ARG A O 1
ATOM 1078 N N . LYS A 1 136 ? -1.716 -5.858 -12.314 1.00 86.94 136 LYS A N 1
ATOM 1079 C CA . LYS A 1 136 ? -1.558 -6.368 -10.959 1.00 86.94 136 LYS A CA 1
ATOM 1080 C C . LYS A 1 136 ? -0.210 -7.060 -10.850 1.00 86.94 136 LYS A C 1
ATOM 1082 O O . LYS A 1 136 ? 0.006 -8.085 -11.491 1.00 86.94 136 LYS A O 1
ATOM 1087 N N . MET A 1 137 ? 0.658 -6.511 -10.010 1.00 91.25 137 MET A N 1
ATOM 1088 C CA . MET A 1 137 ? 1.871 -7.179 -9.544 1.00 91.25 137 MET A CA 1
ATOM 1089 C C . MET A 1 137 ? 1.693 -7.505 -8.063 1.00 91.25 137 MET A C 1
ATOM 1091 O O . MET A 1 137 ? 1.045 -6.753 -7.333 1.00 91.25 137 MET A O 1
ATOM 1095 N N . LEU A 1 138 ? 2.213 -8.650 -7.624 1.00 92.12 138 LEU A N 1
ATOM 1096 C CA . LEU A 1 138 ? 2.133 -9.035 -6.218 1.00 92.12 138 LEU A CA 1
ATOM 1097 C C . LEU A 1 138 ? 3.073 -8.144 -5.404 1.00 92.12 138 LEU A C 1
ATOM 1099 O O . LEU A 1 138 ? 4.285 -8.164 -5.603 1.00 92.12 138 LEU A O 1
ATOM 1103 N N . VAL A 1 139 ? 2.488 -7.364 -4.498 1.00 92.56 139 VAL A N 1
ATOM 1104 C CA . VAL A 1 139 ? 3.203 -6.591 -3.485 1.00 92.56 139 VAL A CA 1
ATOM 1105 C C . VAL A 1 139 ? 2.683 -7.052 -2.138 1.00 92.56 139 VAL A C 1
ATOM 1107 O O . VAL A 1 139 ? 1.493 -6.927 -1.854 1.00 92.56 139 VAL A O 1
ATOM 1110 N N . THR A 1 140 ? 3.574 -7.607 -1.328 1.00 92.75 140 THR A N 1
ATOM 1111 C CA . THR A 1 140 ? 3.283 -8.047 0.032 1.00 92.75 140 THR A CA 1
ATOM 1112 C C . THR A 1 140 ? 3.900 -7.086 1.029 1.00 92.75 140 THR A C 1
ATOM 1114 O O . THR A 1 140 ? 5.016 -6.594 0.851 1.00 92.75 140 THR A O 1
ATOM 1117 N N . GLN A 1 141 ? 3.173 -6.828 2.110 1.00 90.00 141 GLN A N 1
ATOM 1118 C CA . GLN A 1 141 ? 3.706 -6.095 3.247 1.00 90.00 141 GLN A CA 1
ATOM 1119 C C . GLN A 1 141 ? 4.129 -7.087 4.314 1.00 90.00 141 GLN A C 1
ATOM 1121 O O . GLN A 1 141 ? 3.384 -7.998 4.671 1.00 90.00 141 GLN A O 1
ATOM 1126 N N . LYS A 1 142 ? 5.347 -6.911 4.829 1.00 91.31 142 LYS A N 1
ATOM 1127 C CA . LYS A 1 142 ? 5.813 -7.700 5.962 1.00 91.31 142 LYS A CA 1
ATOM 1128 C C . LYS A 1 142 ? 4.934 -7.372 7.167 1.00 91.31 142 LYS A C 1
ATOM 1130 O O . LYS A 1 142 ? 4.988 -6.257 7.683 1.00 91.31 142 LYS A O 1
ATOM 1135 N N . VAL A 1 143 ? 4.173 -8.360 7.619 1.00 92.38 143 VAL A N 1
ATOM 1136 C CA . VAL A 1 143 ? 3.454 -8.293 8.890 1.00 92.38 143 VAL A CA 1
ATOM 1137 C C . VAL A 1 143 ? 4.431 -8.490 10.041 1.00 92.38 143 VAL A C 1
ATOM 1139 O O . VAL A 1 143 ? 5.418 -9.226 9.928 1.00 92.38 143 VAL A O 1
ATOM 1142 N N . GLY A 1 144 ? 4.179 -7.815 11.152 1.00 89.75 144 GLY A N 1
ATOM 1143 C CA . GLY A 1 144 ? 5.002 -7.977 12.335 1.00 89.75 144 GLY A CA 1
ATOM 1144 C C . GLY A 1 144 ? 4.530 -7.140 13.505 1.00 89.75 144 GLY A C 1
ATOM 1145 O O . GLY A 1 144 ? 3.794 -6.162 13.355 1.00 89.75 144 GLY A O 1
ATOM 1146 N N . ASP A 1 145 ? 4.998 -7.548 14.671 1.00 91.12 145 ASP A N 1
ATOM 1147 C CA . ASP A 1 145 ? 4.736 -6.866 15.922 1.00 91.12 145 ASP A CA 1
ATOM 1148 C C . ASP A 1 145 ? 5.594 -5.611 16.037 1.00 91.12 145 ASP A C 1
ATOM 1150 O O . ASP A 1 145 ? 6.781 -5.591 15.695 1.00 91.12 145 ASP A O 1
ATOM 1154 N N . SER A 1 146 ? 4.971 -4.538 16.513 1.00 85.44 146 SER A N 1
ATOM 1155 C CA . SER A 1 146 ? 5.649 -3.261 16.692 1.00 85.44 146 SER A CA 1
ATOM 1156 C C . SER A 1 146 ? 6.291 -3.194 18.075 1.00 85.44 146 SER A C 1
ATOM 1158 O O . SER A 1 146 ? 5.670 -2.734 19.033 1.00 85.44 146 SER A O 1
ATOM 1160 N N . PHE A 1 147 ? 7.554 -3.605 18.166 1.00 88.50 147 PHE A N 1
ATOM 1161 C CA . PHE A 1 147 ? 8.359 -3.475 19.381 1.00 88.50 147 PHE A CA 1
ATOM 1162 C C . PHE A 1 147 ? 9.067 -2.121 19.468 1.00 88.50 147 PHE A C 1
ATOM 1164 O O . PHE A 1 147 ? 9.517 -1.571 18.463 1.00 88.50 147 PHE A O 1
ATOM 1171 N N . GLY A 1 148 ? 9.198 -1.587 20.682 1.00 90.06 148 GLY A N 1
ATOM 1172 C CA . GLY A 1 148 ? 9.906 -0.332 20.924 1.00 90.06 148 GLY A CA 1
ATOM 1173 C C . GLY A 1 148 ? 9.478 0.341 22.223 1.00 90.06 148 GLY A C 1
ATOM 1174 O O . GLY A 1 148 ? 9.337 -0.311 23.256 1.00 90.06 148 GLY A O 1
ATOM 1175 N N . ALA A 1 149 ? 9.279 1.658 22.165 1.00 92.31 149 ALA A N 1
ATOM 1176 C CA . ALA A 1 149 ? 8.854 2.455 23.312 1.00 92.31 149 ALA A CA 1
ATOM 1177 C C . ALA A 1 149 ? 7.487 2.009 23.862 1.00 92.31 149 ALA A C 1
ATOM 1179 O O . ALA A 1 149 ? 6.617 1.565 23.115 1.00 92.31 149 ALA A O 1
ATOM 1180 N N . LEU A 1 150 ? 7.268 2.195 25.167 1.00 91.94 150 LEU A N 1
ATOM 1181 C CA . LEU A 1 150 ? 5.984 1.900 25.815 1.00 91.94 150 LEU A CA 1
ATOM 1182 C C . LEU A 1 150 ? 4.895 2.924 25.441 1.00 91.94 150 LEU A C 1
ATOM 1184 O O . LEU A 1 150 ? 3.735 2.566 25.231 1.00 91.94 150 LEU A O 1
ATOM 1188 N N . TYR A 1 151 ? 5.273 4.200 25.372 1.00 94.00 151 TYR A N 1
ATOM 1189 C CA . TYR A 1 151 ? 4.410 5.370 25.169 1.00 94.00 151 TYR A CA 1
ATOM 1190 C C . TYR A 1 151 ? 5.259 6.579 24.735 1.00 94.00 151 TYR A C 1
ATOM 1192 O O . TYR A 1 151 ? 6.479 6.464 24.617 1.00 94.00 151 TYR A O 1
ATOM 1200 N N . ASN A 1 152 ? 4.640 7.732 24.460 1.00 94.12 152 ASN A N 1
ATOM 1201 C CA . ASN A 1 152 ? 5.386 8.968 24.196 1.00 94.12 152 ASN A CA 1
ATOM 1202 C C . ASN A 1 152 ? 6.001 9.516 25.496 1.00 94.12 152 ASN A C 1
ATOM 1204 O O . ASN A 1 152 ? 5.304 9.652 26.497 1.00 94.12 152 ASN A O 1
ATOM 1208 N N . GLU A 1 153 ? 7.280 9.893 25.464 1.00 93.12 153 GLU A N 1
ATOM 1209 C CA . GLU A 1 153 ? 8.051 10.312 26.652 1.00 93.12 153 GLU A CA 1
ATOM 1210 C C . GLU A 1 153 ? 7.741 11.738 27.141 1.00 93.12 153 GLU A C 1
ATOM 1212 O O . GLU A 1 153 ? 8.213 12.163 28.197 1.00 93.12 153 GLU A O 1
ATOM 1217 N N . THR A 1 154 ? 6.929 12.496 26.400 1.00 96.12 154 THR A N 1
ATOM 1218 C CA . THR A 1 154 ? 6.481 13.826 26.819 1.00 96.12 154 THR A CA 1
ATOM 1219 C C . THR A 1 154 ? 5.630 13.726 28.082 1.00 96.12 154 THR A C 1
ATOM 1221 O O . THR A 1 154 ? 4.614 13.031 28.110 1.00 96.12 154 THR A O 1
ATOM 1224 N N . ARG A 1 155 ? 6.032 14.457 29.125 1.00 96.56 155 ARG A N 1
ATOM 1225 C CA . ARG A 1 155 ? 5.274 14.578 30.373 1.00 96.56 155 ARG A CA 1
ATOM 1226 C C . ARG A 1 155 ? 4.206 15.652 30.215 1.00 96.56 155 ARG A C 1
ATOM 1228 O O . ARG A 1 155 ? 4.530 16.805 29.942 1.00 96.56 155 ARG A O 1
ATOM 1235 N N . TYR A 1 156 ? 2.955 15.279 30.431 1.00 97.44 156 TYR A N 1
ATOM 1236 C CA . TYR A 1 156 ? 1.814 16.183 30.393 1.00 97.44 156 TYR A CA 1
ATOM 1237 C C . TYR A 1 156 ? 1.298 16.426 31.811 1.00 97.44 156 TYR A C 1
ATOM 1239 O O . TYR A 1 156 ? 1.208 15.496 32.610 1.00 97.44 156 TYR A O 1
ATOM 1247 N N . GLY A 1 157 ? 0.967 17.677 32.135 1.00 96.38 157 GLY A N 1
ATOM 1248 C CA . GLY A 1 157 ? 0.323 18.010 33.408 1.00 96.38 157 GLY A CA 1
ATOM 1249 C C . GLY A 1 157 ? -1.141 17.554 33.451 1.00 96.38 157 GLY A C 1
ATOM 1250 O O . GLY A 1 157 ? -1.757 17.340 32.410 1.00 96.38 157 GLY A O 1
ATOM 1251 N N . ALA A 1 158 ? -1.721 17.463 34.648 1.00 96.44 158 ALA A N 1
ATOM 1252 C CA . ALA A 1 158 ? -3.113 17.040 34.853 1.00 96.44 158 ALA A CA 1
ATOM 1253 C C . ALA A 1 158 ? -4.169 17.961 34.208 1.00 96.44 158 ALA A C 1
ATOM 1255 O O . ALA A 1 158 ? -5.307 17.558 34.006 1.00 96.44 158 ALA A O 1
ATOM 1256 N N . ALA A 1 159 ? -3.802 19.201 33.872 1.00 96.38 159 ALA A N 1
ATOM 1257 C CA . ALA A 1 159 ? -4.716 20.161 33.256 1.00 96.38 159 ALA A CA 1
ATOM 1258 C C . ALA A 1 159 ? -5.019 19.868 31.774 1.00 96.38 159 ALA A C 1
ATOM 1260 O O . ALA A 1 159 ? -5.966 20.427 31.225 1.00 96.38 159 ALA A O 1
ATOM 1261 N N . VAL A 1 160 ? -4.216 19.029 31.110 1.00 96.38 160 VAL A N 1
ATOM 1262 C CA . VAL A 1 160 ? -4.427 18.651 29.706 1.00 96.38 160 VAL A CA 1
ATOM 1263 C C . VAL A 1 160 ? -4.873 17.201 29.602 1.00 96.38 160 VAL A C 1
ATOM 1265 O O . VAL A 1 160 ? -4.469 16.350 30.397 1.00 96.38 160 VAL A O 1
ATOM 1268 N N . LYS A 1 161 ? -5.688 16.906 28.587 1.00 94.88 161 LYS A N 1
ATOM 1269 C CA . LYS A 1 161 ? -6.309 15.591 28.398 1.00 94.88 161 LYS A CA 1
ATOM 1270 C C . LYS A 1 161 ? -5.277 14.466 28.302 1.00 94.88 161 LYS A C 1
ATOM 1272 O O . LYS A 1 161 ? -5.476 13.395 28.858 1.00 94.88 161 LYS A O 1
ATOM 1277 N N . GLU A 1 162 ? -4.168 14.722 27.618 1.00 94.56 162 GLU A N 1
ATOM 1278 C CA . GLU A 1 162 ? -3.065 13.783 27.426 1.00 94.56 162 GLU A CA 1
ATOM 1279 C C . GLU A 1 162 ? -2.422 13.341 28.742 1.00 94.56 162 GLU A C 1
ATOM 1281 O O . GLU A 1 162 ? -1.936 12.216 28.822 1.00 94.56 162 GLU A O 1
ATOM 1286 N N . GLY A 1 163 ? -2.401 14.225 29.745 1.00 94.00 163 GLY A N 1
ATOM 1287 C CA . GLY A 1 163 ? -1.887 13.931 31.079 1.00 94.00 163 GLY A CA 1
ATOM 1288 C C . GLY A 1 163 ? -2.958 13.344 31.987 1.00 94.00 163 GLY A C 1
ATOM 1289 O O . GLY A 1 163 ? -2.695 12.347 32.648 1.00 94.00 163 GLY A O 1
ATOM 1290 N N . HIS A 1 164 ? -4.157 13.930 31.984 1.00 94.50 164 HIS A N 1
ATOM 1291 C CA . HIS A 1 164 ? -5.282 13.527 32.831 1.00 94.50 164 HIS A CA 1
ATOM 1292 C C . HIS A 1 164 ? -5.789 12.110 32.524 1.00 94.50 164 HIS A C 1
ATOM 1294 O O . HIS A 1 164 ? -5.908 11.284 33.424 1.00 94.50 164 HIS A O 1
ATOM 1300 N N . ASP A 1 165 ? -6.041 11.810 31.246 1.00 92.31 165 ASP A N 1
ATOM 1301 C CA . ASP A 1 165 ? -6.538 10.504 30.776 1.00 92.31 165 ASP A CA 1
ATOM 1302 C C . ASP A 1 165 ? -5.383 9.577 30.345 1.00 92.31 165 ASP A C 1
ATOM 1304 O O . ASP A 1 165 ? -5.579 8.596 29.620 1.00 92.31 165 ASP A O 1
ATOM 1308 N N . GLY A 1 166 ? -4.156 9.955 30.705 1.00 91.75 166 GLY A N 1
ATOM 1309 C CA . GLY A 1 166 ? -2.927 9.344 30.234 1.00 91.75 166 GLY A CA 1
ATOM 1310 C C . GLY A 1 166 ? -2.491 8.117 31.032 1.00 91.75 166 GLY A C 1
ATOM 1311 O O . GLY A 1 166 ? -3.263 7.420 31.684 1.00 91.75 166 GLY A O 1
ATOM 1312 N N . ILE A 1 167 ? -1.193 7.852 30.960 1.00 93.81 167 ILE A N 1
ATOM 1313 C CA . ILE A 1 167 ? -0.496 6.795 31.686 1.00 93.81 167 ILE A CA 1
ATOM 1314 C C . ILE A 1 167 ? 0.251 7.444 32.852 1.00 93.81 167 ILE A C 1
ATOM 1316 O O . ILE A 1 167 ? 1.046 8.359 32.640 1.00 93.81 167 ILE A O 1
ATOM 1320 N N . ALA A 1 168 ? 0.028 6.964 34.073 1.00 93.69 168 ALA A N 1
ATOM 1321 C CA . ALA A 1 168 ? 0.697 7.472 35.269 1.00 93.69 168 ALA A CA 1
ATOM 1322 C C . ALA A 1 168 ? 2.233 7.437 35.168 1.00 93.69 168 ALA A C 1
ATOM 1324 O O . ALA A 1 168 ? 2.813 6.542 34.550 1.00 93.69 168 ALA A O 1
ATOM 1325 N N . PHE A 1 169 ? 2.899 8.395 35.824 1.00 93.31 169 PHE A N 1
ATOM 1326 C CA . PHE A 1 169 ? 4.365 8.471 35.832 1.00 93.31 169 PHE A CA 1
ATOM 1327 C C . PHE A 1 169 ? 5.015 7.278 36.536 1.00 93.31 169 PHE A C 1
ATOM 1329 O O . PHE A 1 169 ? 6.015 6.747 36.060 1.00 93.31 169 PHE A O 1
ATOM 1336 N N . ASP A 1 170 ? 4.469 6.894 37.688 1.00 91.69 170 ASP A N 1
ATOM 1337 C CA . ASP A 1 170 ? 4.965 5.811 38.529 1.00 91.69 170 ASP A CA 1
ATOM 1338 C C . ASP A 1 170 ? 3.893 5.408 39.560 1.00 91.69 170 ASP A C 1
ATOM 1340 O O . ASP A 1 170 ? 2.848 6.051 39.675 1.00 91.69 170 ASP A O 1
ATOM 1344 N N . LYS A 1 171 ? 4.152 4.348 40.337 1.00 91.00 171 LYS A N 1
ATOM 1345 C CA . LYS A 1 171 ? 3.213 3.839 41.354 1.00 91.00 171 LYS A CA 1
ATOM 1346 C C . LYS A 1 171 ? 2.884 4.858 42.456 1.00 91.00 171 LYS A C 1
ATOM 1348 O O . LYS A 1 171 ? 1.802 4.781 43.026 1.00 91.00 171 LYS A O 1
ATOM 1353 N N . ASN A 1 172 ? 3.783 5.799 42.749 1.00 93.88 172 ASN A N 1
ATOM 1354 C CA . ASN A 1 172 ? 3.575 6.836 43.765 1.00 93.88 172 ASN A CA 1
ATOM 1355 C C . ASN A 1 172 ? 2.797 8.041 43.208 1.00 93.88 172 ASN A C 1
ATOM 1357 O O . ASN A 1 172 ? 2.295 8.854 43.977 1.00 93.88 172 ASN A O 1
ATOM 1361 N N . LYS A 1 173 ? 2.696 8.164 41.879 1.00 93.81 173 LYS A N 1
ATOM 1362 C CA . LYS A 1 173 ? 1.922 9.187 41.154 1.00 93.81 173 LYS A CA 1
ATOM 1363 C C . LYS A 1 173 ? 0.907 8.517 40.229 1.00 93.81 173 LYS A C 1
ATOM 1365 O O . LYS A 1 173 ? 0.847 8.815 39.038 1.00 93.81 173 LYS A O 1
ATOM 1370 N N . ALA A 1 174 ? 0.162 7.566 40.791 1.00 93.00 174 ALA A N 1
ATOM 1371 C CA . ALA A 1 174 ? -0.799 6.752 40.054 1.00 93.00 174 ALA A CA 1
ATOM 1372 C C . ALA A 1 174 ? -2.051 7.537 39.627 1.00 93.00 174 ALA A C 1
ATOM 1374 O O . ALA A 1 174 ? -2.664 7.195 38.620 1.00 93.00 174 ALA A O 1
ATOM 1375 N N . ASP A 1 175 ? -2.419 8.582 40.374 1.00 95.25 175 ASP A N 1
ATOM 1376 C CA . ASP A 1 175 ? -3.561 9.436 40.051 1.00 95.25 175 ASP A CA 1
ATOM 1377 C C . ASP A 1 175 ? -3.182 10.492 39.002 1.00 95.25 175 ASP A C 1
ATOM 1379 O O . ASP A 1 175 ? -2.622 11.552 39.306 1.00 95.25 175 ASP A O 1
ATOM 1383 N N . THR A 1 176 ? -3.487 10.188 37.743 1.00 95.94 176 THR A N 1
ATOM 1384 C CA . THR A 1 176 ? -3.229 11.067 36.598 1.00 95.94 176 THR A CA 1
ATOM 1385 C C . THR A 1 176 ? -4.067 12.343 36.630 1.00 95.94 176 THR A C 1
ATOM 1387 O O . THR A 1 176 ? -3.629 13.362 36.092 1.00 95.94 176 THR A O 1
ATOM 1390 N N . SER A 1 177 ? -5.220 12.340 37.309 1.00 96.19 177 SER A N 1
ATOM 1391 C CA . SER A 1 177 ? -6.058 13.535 37.459 1.00 96.19 177 SER A CA 1
ATOM 1392 C C . SER A 1 177 ? -5.441 14.585 38.387 1.00 96.19 177 SER A C 1
ATOM 1394 O O . SER A 1 177 ? -5.758 15.768 38.278 1.00 96.19 177 SER A O 1
ATOM 1396 N N . LEU A 1 178 ? -4.509 14.170 39.253 1.00 96.38 178 LEU A N 1
ATOM 1397 C CA . LEU A 1 178 ? -3.763 15.054 40.147 1.00 96.38 178 LEU A CA 1
ATOM 1398 C C . LEU A 1 178 ? -2.367 15.389 39.604 1.00 96.38 178 LEU A C 1
ATOM 1400 O O . LEU A 1 178 ? -1.954 16.548 39.610 1.00 96.38 178 LEU A O 1
ATOM 1404 N N . TYR A 1 179 ? -1.626 14.380 39.138 1.00 96.56 179 TYR A N 1
ATOM 1405 C CA . TYR A 1 179 ? -0.209 14.531 38.785 1.00 96.56 179 TYR A CA 1
ATOM 1406 C C . TYR A 1 179 ? 0.057 14.666 37.283 1.00 96.56 179 TYR A C 1
ATOM 1408 O O . TYR A 1 179 ? 1.150 15.087 36.900 1.00 96.56 179 TYR A O 1
ATOM 1416 N N . GLY A 1 180 ? -0.914 14.343 36.429 1.00 96.25 180 GLY A N 1
ATOM 1417 C CA . GLY A 1 180 ? -0.704 14.185 34.995 1.00 96.25 180 GLY A CA 1
ATOM 1418 C C . GLY A 1 180 ? -0.016 12.864 34.650 1.00 96.25 180 GLY A C 1
ATOM 1419 O O . GLY A 1 180 ? 0.071 11.948 35.471 1.00 96.25 180 GLY A O 1
ATOM 1420 N N . GLY A 1 181 ? 0.485 12.757 33.422 1.00 96.38 181 GLY A N 1
ATOM 1421 C CA . GLY A 1 181 ? 0.979 11.490 32.898 1.00 96.38 181 GLY A CA 1
ATOM 1422 C C . GLY A 1 181 ? 1.623 11.579 31.519 1.00 96.38 181 GLY A C 1
ATOM 1423 O O . GLY A 1 181 ? 1.913 12.657 30.996 1.00 96.38 181 GLY A O 1
ATOM 1424 N N . PHE A 1 182 ? 1.871 10.409 30.945 1.00 96.56 182 PHE A N 1
ATOM 1425 C CA . PHE A 1 182 ? 2.310 10.210 29.568 1.00 96.56 182 PHE A CA 1
ATOM 1426 C C . PHE A 1 182 ? 1.122 9.907 28.657 1.00 96.56 182 PHE A C 1
ATOM 1428 O O . PHE A 1 182 ? 0.055 9.513 29.116 1.00 96.56 182 PHE A O 1
ATOM 1435 N N . SER A 1 183 ? 1.317 10.011 27.345 1.00 94.56 183 SER A N 1
ATOM 1436 C CA . SER A 1 183 ? 0.260 9.741 26.369 1.00 94.56 183 SER A CA 1
ATOM 1437 C C . SER A 1 183 ? 0.680 8.716 25.319 1.00 94.56 183 SER A C 1
ATOM 1439 O O . SER A 1 183 ? 1.850 8.359 25.184 1.00 94.56 183 SER A O 1
ATOM 1441 N N . SER A 1 184 ? -0.291 8.277 24.514 1.00 91.69 184 SER A N 1
ATOM 1442 C CA . SER A 1 184 ? -0.053 7.467 23.312 1.00 91.69 184 SER A CA 1
ATOM 1443 C C . SER A 1 184 ? 0.649 6.130 23.582 1.00 91.69 184 SER A C 1
ATOM 1445 O O . SER A 1 184 ? 1.728 5.871 23.041 1.00 91.69 184 SER A O 1
ATOM 1447 N N . ALA A 1 185 ? 0.011 5.271 24.386 1.00 92.50 185 ALA A N 1
ATOM 1448 C CA . ALA A 1 185 ? 0.426 3.880 24.569 1.00 92.50 185 ALA A CA 1
ATOM 1449 C C . ALA A 1 185 ? 0.688 3.205 23.212 1.00 92.50 185 ALA A C 1
ATOM 1451 O O . ALA A 1 185 ? -0.167 3.234 22.319 1.00 92.50 185 ALA A O 1
ATOM 1452 N N . LYS A 1 186 ? 1.873 2.614 23.041 1.00 93.31 186 LYS A N 1
ATOM 1453 C CA . LYS A 1 186 ? 2.254 1.965 21.785 1.00 93.31 186 LYS A CA 1
ATOM 1454 C C . LYS A 1 186 ? 1.641 0.577 21.710 1.00 93.31 186 LYS A C 1
ATOM 1456 O O . LYS A 1 186 ? 1.695 -0.187 22.671 1.00 93.31 186 LYS A O 1
ATOM 1461 N N . VAL A 1 187 ? 1.036 0.284 20.566 1.00 92.81 187 VAL A N 1
ATOM 1462 C CA . VAL A 1 187 ? 0.372 -0.988 20.267 1.00 92.81 187 VAL A CA 1
ATOM 1463 C C . VAL A 1 187 ? 1.392 -1.949 19.669 1.00 92.81 187 VAL A C 1
ATOM 1465 O O . VAL A 1 187 ? 2.138 -1.546 18.782 1.00 92.81 187 VAL A O 1
ATOM 1468 N N . VAL A 1 188 ? 1.394 -3.197 20.135 1.00 94.00 188 VAL A N 1
ATOM 1469 C CA . VAL A 1 188 ? 2.243 -4.277 19.602 1.00 94.00 188 VAL A CA 1
ATOM 1470 C C . VAL A 1 188 ? 1.496 -5.043 18.524 1.00 94.00 188 VAL A C 1
ATOM 1472 O O . VAL A 1 188 ? 1.932 -5.093 17.377 1.00 94.00 188 VAL A O 1
ATOM 1475 N N . TYR A 1 189 ? 0.337 -5.573 18.913 1.00 95.12 189 TYR A N 1
ATOM 1476 C CA . TYR A 1 189 ? -0.574 -6.362 18.095 1.00 95.12 189 TYR A CA 1
ATOM 1477 C C . TYR A 1 189 ? -2.019 -6.134 18.565 1.00 95.12 189 TYR A C 1
ATOM 1479 O O . TYR A 1 189 ? -2.275 -5.456 19.566 1.00 95.12 189 TYR A O 1
ATOM 1487 N N . SER A 1 190 ? -2.987 -6.678 17.833 1.00 95.50 190 SER A N 1
ATOM 1488 C CA . SER A 1 190 ? -4.405 -6.671 18.206 1.00 95.50 190 SER A CA 1
ATOM 1489 C C . SER A 1 190 ? -4.939 -8.085 18.437 1.00 95.50 190 SER A C 1
ATOM 1491 O O . SER A 1 190 ? -4.443 -9.051 17.875 1.00 95.50 190 SER A O 1
ATOM 1493 N N . ILE A 1 191 ? -5.987 -8.204 19.241 1.00 95.94 191 ILE A N 1
ATOM 1494 C CA . ILE A 1 191 ? -6.777 -9.428 19.429 1.00 95.94 191 ILE A CA 1
ATOM 1495 C C . ILE A 1 191 ? -8.160 -9.218 18.830 1.00 95.94 191 ILE A C 1
ATOM 1497 O O . ILE A 1 191 ? -8.745 -8.146 19.000 1.00 95.94 191 ILE A O 1
ATOM 1501 N N . LEU A 1 192 ? -8.697 -10.233 18.155 1.00 96.94 192 LEU A N 1
ATOM 1502 C CA . LEU A 1 192 ? -10.074 -10.218 17.665 1.00 96.94 192 LEU A CA 1
ATOM 1503 C C . LEU A 1 192 ? -10.976 -10.867 18.701 1.00 96.94 192 LEU A C 1
ATOM 1505 O O . LEU A 1 192 ? -10.754 -12.014 19.091 1.00 96.94 192 LEU A O 1
ATOM 1509 N N . VAL A 1 193 ? -12.008 -10.146 19.121 1.00 96.06 193 VAL A N 1
ATOM 1510 C CA . VAL A 1 193 ? -12.964 -10.635 20.110 1.00 96.06 193 VAL A CA 1
ATOM 1511 C C . VAL A 1 193 ? -14.392 -10.454 19.627 1.00 96.06 193 VAL A C 1
ATOM 1513 O O . VAL A 1 193 ? -14.728 -9.471 18.962 1.00 96.06 193 VAL A O 1
ATOM 1516 N N . GLU A 1 194 ? -15.254 -11.376 20.027 1.00 95.88 194 GLU A N 1
ATOM 1517 C CA . GLU A 1 194 ? -16.696 -11.258 19.905 1.00 95.88 194 GLU A CA 1
ATOM 1518 C C . GLU A 1 194 ? -17.305 -10.946 21.271 1.00 95.88 194 GLU A C 1
ATOM 1520 O O . GLU A 1 194 ? -17.109 -11.668 22.248 1.00 95.88 194 GLU A O 1
ATOM 1525 N N . LEU A 1 195 ? -18.075 -9.861 21.341 1.00 94.25 195 LEU A N 1
ATOM 1526 C CA . LEU A 1 195 ? -18.820 -9.484 22.536 1.00 94.25 195 LEU A CA 1
ATOM 1527 C C . LEU A 1 195 ? -20.245 -9.099 22.148 1.00 94.25 195 LEU A C 1
ATOM 1529 O O . LEU A 1 195 ? -20.443 -8.129 21.411 1.00 94.25 195 LEU A O 1
ATOM 1533 N N . LYS A 1 196 ? -21.230 -9.824 22.696 1.00 92.25 196 LYS A N 1
ATOM 1534 C CA . LYS A 1 196 ? -22.668 -9.625 22.425 1.00 92.25 196 LYS A CA 1
ATOM 1535 C C . LYS A 1 196 ? -22.977 -9.647 20.914 1.00 92.25 196 LYS A C 1
ATOM 1537 O O . LYS A 1 196 ? -23.621 -8.735 20.403 1.00 92.25 196 LYS A O 1
ATOM 1542 N N . GLY A 1 197 ? -22.423 -10.631 20.199 1.00 90.25 197 GLY A N 1
ATOM 1543 C CA . GLY A 1 197 ? -22.565 -10.796 18.744 1.00 90.25 197 GLY A CA 1
ATOM 1544 C C . GLY A 1 197 ? -21.781 -9.795 17.885 1.00 90.25 197 GLY A C 1
ATOM 1545 O O . GLY A 1 197 ? -21.819 -9.876 16.661 1.00 90.25 197 GLY A O 1
ATOM 1546 N N . LYS A 1 198 ? -21.067 -8.834 18.493 1.00 93.25 198 LYS A N 1
ATOM 1547 C CA . LYS A 1 198 ? -20.274 -7.830 17.770 1.00 93.25 198 LYS A CA 1
ATOM 1548 C C . LYS A 1 198 ? -18.794 -8.177 17.801 1.00 93.25 198 LYS A C 1
ATOM 1550 O O . LYS A 1 198 ? -18.195 -8.204 18.881 1.00 93.25 198 LYS A O 1
ATOM 1555 N N . VAL A 1 199 ? -18.212 -8.339 16.617 1.00 95.81 199 VAL A N 1
ATOM 1556 C CA . VAL A 1 199 ? -16.785 -8.604 16.428 1.00 95.81 199 VAL A CA 1
ATOM 1557 C C . VAL A 1 199 ? -16.005 -7.295 16.363 1.00 95.81 199 VAL A C 1
ATOM 1559 O O . VAL A 1 199 ? -16.383 -6.360 15.653 1.00 95.81 199 VAL A O 1
ATOM 1562 N N . ARG A 1 200 ? -14.922 -7.211 17.137 1.00 94.75 200 ARG A N 1
ATOM 1563 C CA . ARG A 1 200 ? -14.064 -6.026 17.214 1.00 94.75 200 ARG A CA 1
ATOM 1564 C C . ARG A 1 200 ? -12.628 -6.396 17.551 1.00 94.75 200 ARG A C 1
ATOM 1566 O O . ARG A 1 200 ? -12.372 -7.419 18.180 1.00 94.75 200 ARG A O 1
ATOM 1573 N N . LEU A 1 201 ? -11.710 -5.514 17.184 1.00 96.19 201 LEU A N 1
ATOM 1574 C CA . LEU A 1 201 ? -10.322 -5.601 17.611 1.00 96.19 201 LEU A CA 1
ATOM 1575 C C . LEU A 1 201 ? -10.135 -4.938 18.978 1.00 96.19 201 LEU A C 1
ATOM 1577 O O . LEU A 1 201 ? -10.795 -3.948 19.307 1.00 96.19 201 LEU A O 1
ATOM 1581 N N . VAL A 1 202 ? -9.189 -5.453 19.754 1.00 95.62 202 VAL A N 1
ATOM 1582 C CA . VAL A 1 202 ? -8.680 -4.819 20.971 1.00 95.62 202 VAL A CA 1
ATOM 1583 C C . VAL A 1 202 ? -7.157 -4.783 20.889 1.00 95.62 202 VAL A C 1
ATOM 1585 O O . VAL A 1 202 ? -6.521 -5.801 20.647 1.00 95.62 202 VAL A O 1
ATOM 1588 N N . ASN A 1 203 ? -6.563 -3.604 21.063 1.00 95.25 203 ASN A N 1
ATOM 1589 C CA . ASN A 1 203 ? -5.109 -3.440 21.018 1.00 95.25 203 ASN A CA 1
ATOM 1590 C C . ASN A 1 203 ? -4.451 -4.016 22.277 1.00 95.25 203 ASN A C 1
ATOM 1592 O O . ASN A 1 203 ? -4.900 -3.699 23.382 1.00 95.25 203 ASN A O 1
ATOM 1596 N N . ILE A 1 204 ? -3.346 -4.738 22.108 1.00 95.44 204 ILE A N 1
ATOM 1597 C CA . ILE A 1 204 ? -2.388 -5.049 23.172 1.00 95.44 204 ILE A CA 1
ATOM 1598 C C . ILE A 1 204 ? -1.250 -4.035 23.109 1.00 95.44 204 ILE A C 1
ATOM 1600 O O . ILE A 1 204 ? -0.615 -3.851 22.068 1.00 95.44 204 ILE A O 1
ATOM 1604 N N . THR A 1 205 ? -1.024 -3.325 24.210 1.00 94.75 205 THR A N 1
ATOM 1605 C CA . THR A 1 205 ? 0.044 -2.325 24.313 1.00 94.75 205 THR A CA 1
ATOM 1606 C C . THR A 1 205 ? 1.375 -2.974 24.677 1.00 94.75 205 THR A C 1
ATOM 1608 O O . THR A 1 205 ? 1.404 -4.084 25.202 1.00 94.75 205 THR A O 1
ATOM 1611 N N . MET A 1 206 ? 2.493 -2.278 24.457 1.00 94.62 206 MET A N 1
ATOM 1612 C CA . MET A 1 206 ? 3.820 -2.766 24.863 1.00 94.62 206 MET A CA 1
ATOM 1613 C C . MET A 1 206 ? 3.913 -3.053 26.373 1.00 94.62 206 MET A C 1
ATOM 1615 O O . MET A 1 206 ? 4.602 -3.984 26.781 1.00 94.62 206 MET A O 1
ATOM 1619 N N . GLN A 1 207 ? 3.201 -2.291 27.212 1.00 91.38 207 GLN A N 1
ATOM 1620 C CA . GLN A 1 207 ? 3.149 -2.549 28.657 1.00 91.38 207 GLN A CA 1
ATOM 1621 C C . GLN A 1 207 ? 2.439 -3.867 28.972 1.00 91.38 207 GLN A C 1
ATOM 1623 O O . GLN A 1 207 ? 2.905 -4.637 29.806 1.00 91.38 207 GLN A O 1
ATOM 1628 N N . GLU A 1 208 ? 1.324 -4.135 28.295 1.00 94.75 208 GLU A N 1
ATOM 1629 C CA . GLU A 1 208 ? 0.558 -5.372 28.463 1.00 94.75 208 GLU A CA 1
ATOM 1630 C C . GLU A 1 208 ? 1.326 -6.568 27.904 1.00 94.75 208 GLU A C 1
ATOM 1632 O O . GLU A 1 208 ? 1.410 -7.604 28.557 1.00 94.75 208 GLU A O 1
ATOM 1637 N N . TYR A 1 209 ? 1.965 -6.394 26.746 1.00 94.69 209 TYR A N 1
ATOM 1638 C CA . TYR A 1 209 ? 2.871 -7.377 26.164 1.00 94.69 209 TYR A CA 1
ATOM 1639 C C . TYR A 1 209 ? 3.971 -7.786 27.146 1.00 94.69 209 TYR A C 1
ATOM 1641 O O . TYR A 1 209 ? 4.201 -8.972 27.349 1.00 94.69 209 TYR A O 1
ATOM 1649 N N . SER A 1 210 ? 4.604 -6.818 27.819 1.00 90.88 210 SER A N 1
ATOM 1650 C CA . SER A 1 210 ? 5.662 -7.089 28.802 1.00 90.88 210 SER A CA 1
ATOM 1651 C C . SER A 1 210 ? 5.202 -7.962 29.975 1.00 90.88 210 SER A C 1
ATOM 1653 O O . SER A 1 210 ? 6.048 -8.552 30.643 1.00 90.88 210 SER A O 1
ATOM 1655 N N . MET A 1 211 ? 3.897 -8.025 30.256 1.00 90.62 211 MET A N 1
ATOM 1656 C CA . MET A 1 211 ? 3.326 -8.906 31.280 1.00 90.62 211 MET A CA 1
ATOM 1657 C C . MET A 1 211 ? 2.888 -10.259 30.707 1.00 90.62 211 MET A C 1
ATOM 1659 O O . MET A 1 211 ? 2.906 -11.259 31.419 1.00 90.62 211 MET A O 1
ATOM 1663 N N . LEU A 1 212 ? 2.455 -10.277 29.445 1.00 93.69 212 LEU A N 1
ATOM 1664 C CA . LEU A 1 212 ? 1.907 -11.447 28.758 1.00 93.69 212 LEU A CA 1
ATOM 1665 C C . LEU A 1 212 ? 2.990 -12.375 28.182 1.00 93.69 212 LEU A C 1
ATOM 1667 O O . LEU A 1 212 ? 2.818 -13.593 28.216 1.00 93.69 212 LEU A O 1
ATOM 1671 N N . GLY A 1 213 ? 4.082 -11.812 27.660 1.00 89.56 213 GLY A N 1
ATOM 1672 C CA . GLY A 1 213 ? 5.065 -12.530 26.847 1.00 89.56 213 GLY A CA 1
ATOM 1673 C C . GLY A 1 213 ? 4.538 -12.902 25.454 1.00 89.56 213 GLY A C 1
ATOM 1674 O O . GLY A 1 213 ? 3.475 -12.445 25.031 1.00 89.56 213 GLY A O 1
ATOM 1675 N N . ASP A 1 214 ? 5.294 -13.742 24.746 1.00 86.00 214 ASP A N 1
ATOM 1676 C CA . ASP A 1 214 ? 5.071 -14.035 23.320 1.00 86.00 214 ASP A CA 1
ATOM 1677 C C . ASP A 1 214 ? 3.858 -14.955 23.074 1.00 86.00 214 ASP A C 1
ATOM 1679 O O . ASP A 1 214 ? 3.138 -14.799 22.091 1.00 86.00 214 ASP A O 1
ATOM 1683 N N . CYS A 1 215 ? 3.602 -15.901 23.987 1.00 88.06 215 CYS A N 1
ATOM 1684 C CA . CYS A 1 215 ? 2.566 -16.933 23.844 1.00 88.06 215 CYS A CA 1
ATOM 1685 C C . CYS A 1 215 ? 1.619 -16.972 25.060 1.00 88.06 215 CYS A C 1
ATOM 1687 O O . CYS A 1 215 ? 1.576 -17.980 25.774 1.00 88.06 215 CYS A O 1
ATOM 1689 N N . PRO A 1 216 ? 0.865 -15.893 25.343 1.00 93.56 216 PRO A N 1
ATOM 1690 C CA . PRO A 1 216 ? 0.022 -15.832 26.532 1.00 93.56 216 PRO A CA 1
ATOM 1691 C C . PRO A 1 216 ? -1.146 -16.814 26.456 1.00 93.56 216 PRO A C 1
ATOM 1693 O O . PRO A 1 216 ? -1.748 -16.980 25.395 1.00 93.56 216 PRO A O 1
ATOM 1696 N N . SER A 1 217 ? -1.528 -17.421 27.585 1.00 92.69 217 SER A N 1
ATOM 1697 C CA . SER A 1 217 ? -2.752 -18.232 27.665 1.00 92.69 217 SER A CA 1
ATOM 1698 C C . SER A 1 217 ? -4.014 -17.373 27.505 1.00 92.69 217 SER A C 1
ATOM 1700 O O . SER A 1 217 ? -3.985 -16.152 27.695 1.00 92.69 217 SER A O 1
ATOM 1702 N N . ASP A 1 218 ? -5.146 -18.001 27.196 1.00 91.56 218 ASP A N 1
ATOM 1703 C CA . ASP A 1 218 ? -6.425 -17.293 27.079 1.00 91.56 218 ASP A CA 1
ATOM 1704 C C . ASP A 1 218 ? -6.860 -16.662 28.405 1.00 91.56 218 ASP A C 1
ATOM 1706 O O . ASP A 1 218 ? -7.437 -15.575 28.416 1.00 91.56 218 ASP A O 1
ATOM 1710 N N . GLU A 1 219 ? -6.538 -17.282 29.541 1.00 92.94 219 GLU A N 1
ATOM 1711 C CA . GLU A 1 219 ? -6.763 -16.709 30.870 1.00 92.94 219 GLU A CA 1
ATOM 1712 C C . GLU A 1 219 ? -5.947 -15.429 31.063 1.00 92.94 219 GLU A C 1
ATOM 1714 O O . GLU A 1 219 ? -6.454 -14.452 31.618 1.00 92.94 219 GLU A O 1
ATOM 1719 N N . ALA A 1 220 ? -4.693 -15.413 30.601 1.00 94.94 220 ALA A N 1
ATOM 1720 C CA . ALA A 1 220 ? -3.832 -14.239 30.686 1.00 94.94 220 ALA A CA 1
ATOM 1721 C C . ALA A 1 220 ? -4.356 -13.099 29.796 1.00 94.94 220 ALA A C 1
ATOM 1723 O O . ALA A 1 220 ? -4.501 -11.967 30.266 1.00 94.94 220 ALA A O 1
ATOM 1724 N N . LEU A 1 221 ? -4.743 -13.406 28.552 1.00 95.38 221 LEU A N 1
ATOM 1725 C CA . LEU A 1 221 ? -5.364 -12.438 27.641 1.00 95.38 221 LEU A CA 1
ATOM 1726 C C . LEU A 1 221 ? -6.677 -11.884 28.209 1.00 95.38 221 LEU A C 1
ATOM 1728 O O . LEU A 1 221 ? -6.894 -10.671 28.202 1.00 95.38 221 LEU A O 1
ATOM 1732 N N . LYS A 1 222 ? -7.534 -12.746 28.769 1.00 94.69 222 LYS A N 1
ATOM 1733 C CA . LYS A 1 222 ? -8.790 -12.333 29.413 1.00 94.69 222 LYS A CA 1
ATOM 1734 C C . LYS A 1 222 ? -8.551 -11.391 30.588 1.00 94.69 222 LYS A C 1
ATOM 1736 O O . LYS A 1 222 ? -9.285 -10.415 30.713 1.00 94.69 222 LYS A O 1
ATOM 1741 N N . LYS A 1 223 ? -7.525 -11.614 31.418 1.00 94.94 223 LYS A N 1
ATOM 1742 C CA . LYS A 1 223 ? -7.182 -10.688 32.517 1.00 94.94 223 LYS A CA 1
ATOM 1743 C C . LYS A 1 223 ? -6.873 -9.283 31.995 1.00 94.94 223 LYS A C 1
ATOM 1745 O O . LYS A 1 223 ? -7.421 -8.315 32.519 1.00 94.94 223 LYS A O 1
ATOM 1750 N N . VAL A 1 224 ? -6.063 -9.172 30.938 1.00 95.44 224 VAL A N 1
ATOM 1751 C CA . VAL A 1 224 ? -5.745 -7.878 30.304 1.00 95.44 224 VAL A CA 1
ATOM 1752 C C . VAL A 1 224 ? -6.992 -7.239 29.691 1.00 95.44 224 VAL A C 1
ATOM 1754 O O . VAL A 1 224 ? -7.247 -6.052 29.890 1.00 95.44 224 VAL A O 1
ATOM 1757 N N . LEU A 1 225 ? -7.817 -8.020 28.993 1.00 95.19 225 LEU A N 1
ATOM 1758 C CA . LEU A 1 225 ? -9.075 -7.541 28.424 1.00 95.19 225 LEU A CA 1
ATOM 1759 C C . LEU A 1 225 ? -10.024 -6.985 29.499 1.00 95.19 225 LEU A C 1
ATOM 1761 O O . LEU A 1 225 ? -10.531 -5.875 29.350 1.00 95.19 225 LEU A O 1
ATOM 1765 N N . VAL A 1 226 ? -10.232 -7.712 30.599 1.00 95.44 226 VAL A N 1
ATOM 1766 C CA . VAL A 1 226 ? -11.094 -7.284 31.714 1.00 95.44 226 VAL A CA 1
ATOM 1767 C C . VAL A 1 226 ? -10.566 -6.015 32.378 1.00 95.44 226 VAL A C 1
ATOM 1769 O O . VAL A 1 226 ? -11.359 -5.125 32.686 1.00 95.44 226 VAL A O 1
ATOM 1772 N N . ALA A 1 227 ? -9.244 -5.898 32.542 1.00 92.88 227 ALA A N 1
ATOM 1773 C CA . ALA A 1 227 ? -8.610 -4.697 33.082 1.00 92.88 227 ALA A CA 1
ATOM 1774 C C . ALA A 1 227 ? -8.846 -3.464 32.195 1.00 92.88 227 ALA A C 1
ATOM 1776 O O . ALA A 1 227 ? -9.054 -2.370 32.713 1.00 92.88 227 ALA A O 1
ATOM 1777 N N . LYS A 1 228 ? -8.881 -3.632 30.863 1.00 91.88 228 LYS A N 1
ATOM 1778 C CA . LYS A 1 228 ? -9.258 -2.548 29.940 1.00 91.88 228 LYS A CA 1
ATOM 1779 C C . LYS A 1 228 ? -10.733 -2.186 30.063 1.00 91.88 228 LYS A C 1
ATOM 1781 O O . LYS A 1 228 ? -11.073 -1.006 30.108 1.00 91.88 228 LYS A O 1
ATOM 1786 N N . LYS A 1 229 ? -11.616 -3.190 30.023 1.00 93.19 229 LYS A N 1
ATOM 1787 C CA . LYS A 1 229 ? -13.063 -3.015 30.186 1.00 93.19 229 LYS A CA 1
ATOM 1788 C C . LYS A 1 229 ? -13.688 -4.251 30.839 1.00 93.19 229 LYS A C 1
ATOM 1790 O O . LYS A 1 229 ? -13.620 -5.330 30.244 1.00 93.19 229 LYS A O 1
ATOM 1795 N N . PRO A 1 230 ? -14.428 -4.100 31.955 1.00 93.75 230 PRO A N 1
ATOM 1796 C CA . PRO A 1 230 ? -15.078 -5.226 32.631 1.00 93.75 230 PRO A CA 1
ATOM 1797 C C . PRO A 1 230 ? -16.020 -6.042 31.734 1.00 93.75 230 PRO A C 1
ATOM 1799 O O . PRO A 1 230 ? -16.166 -7.249 31.914 1.00 93.75 230 PRO A O 1
ATOM 1802 N N . GLU A 1 231 ? -16.636 -5.412 30.725 1.00 93.94 231 GLU A N 1
ATOM 1803 C CA . GLU A 1 231 ? -17.526 -6.094 29.776 1.00 93.94 231 GLU A CA 1
ATOM 1804 C C . GLU A 1 231 ? -16.836 -7.199 28.962 1.00 93.94 231 GLU A C 1
ATOM 1806 O O . GLU A 1 231 ? -17.502 -8.148 28.543 1.00 93.94 231 GLU A O 1
ATOM 1811 N N . TYR A 1 232 ? -15.512 -7.125 28.777 1.00 94.56 232 TYR A N 1
ATOM 1812 C CA . TYR A 1 232 ? -14.765 -8.146 28.050 1.00 94.56 232 TYR A CA 1
ATOM 1813 C C . TYR A 1 232 ? -14.610 -9.462 28.822 1.00 94.56 232 TYR A C 1
ATOM 1815 O O . TYR A 1 232 ? -14.194 -10.450 28.227 1.00 94.56 232 TYR A O 1
ATOM 1823 N N . ALA A 1 233 ? -15.036 -9.538 30.090 1.00 92.25 233 ALA A N 1
ATOM 1824 C CA . ALA A 1 233 ? -15.095 -10.801 30.833 1.00 92.25 233 ALA A CA 1
ATOM 1825 C C . ALA A 1 233 ? -15.949 -11.870 30.126 1.00 92.25 233 ALA A C 1
ATOM 1827 O O . ALA A 1 233 ? -15.715 -13.063 30.291 1.00 92.25 233 ALA A O 1
ATOM 1828 N N . LYS A 1 234 ? -16.937 -11.437 29.330 1.00 93.56 234 LYS A N 1
ATOM 1829 C CA . LYS A 1 234 ? -17.844 -12.302 28.561 1.00 93.56 234 LYS A CA 1
ATOM 1830 C C . LYS A 1 234 ? -17.472 -12.404 27.077 1.00 93.56 234 LYS A C 1
ATOM 1832 O O . LYS A 1 234 ? -18.272 -12.909 26.295 1.00 93.56 234 LYS A O 1
ATOM 1837 N N . ALA A 1 235 ? -16.327 -11.862 26.665 1.00 94.88 235 ALA A N 1
ATOM 1838 C CA . ALA A 1 235 ? -15.926 -11.882 25.266 1.00 94.88 235 ALA A CA 1
ATOM 1839 C C . ALA A 1 235 ? -15.340 -13.249 24.874 1.00 94.88 235 ALA A C 1
ATOM 1841 O O . ALA A 1 235 ? -14.530 -13.815 25.613 1.00 94.88 235 ALA A O 1
ATOM 1842 N N . LYS A 1 236 ? -15.718 -13.756 23.695 1.00 95.25 236 LYS A N 1
ATOM 1843 C CA . LYS A 1 236 ? -15.048 -14.893 23.047 1.00 95.25 236 LYS A CA 1
ATOM 1844 C C . LYS A 1 236 ? -13.838 -14.354 22.285 1.00 95.25 236 LYS A C 1
ATOM 1846 O O . LYS A 1 236 ? -13.977 -13.403 21.518 1.00 95.25 236 LYS A O 1
ATOM 1851 N N . ILE A 1 237 ? -12.658 -14.929 22.502 1.00 95.88 237 ILE A N 1
ATOM 1852 C CA . ILE A 1 237 ? -11.468 -14.610 21.704 1.00 95.88 237 ILE A CA 1
ATOM 1853 C C . ILE A 1 237 ? -11.573 -15.415 20.407 1.00 95.88 237 ILE A C 1
ATOM 1855 O O . ILE A 1 237 ? -11.734 -16.628 20.458 1.00 95.88 237 ILE A O 1
ATOM 1859 N N . LEU A 1 238 ? -11.534 -14.732 19.263 1.00 96.06 238 LEU A N 1
ATOM 1860 C CA . LEU A 1 238 ? -11.604 -15.352 17.935 1.00 96.06 238 LEU A CA 1
ATOM 1861 C C . LEU A 1 238 ? -10.210 -15.519 17.322 1.00 96.06 238 LEU A C 1
ATOM 1863 O O . LEU A 1 238 ? -9.902 -16.548 16.737 1.00 96.06 238 LEU A O 1
ATOM 1867 N N . LEU A 1 239 ? -9.353 -14.505 17.478 1.00 95.62 239 LEU A N 1
ATOM 1868 C CA . LEU A 1 239 ? -7.940 -14.560 17.104 1.00 95.62 239 LEU A CA 1
ATOM 1869 C C . LEU A 1 239 ? -7.113 -13.962 18.231 1.00 95.62 239 LEU A C 1
ATOM 1871 O O . LEU A 1 239 ? -7.364 -12.833 18.657 1.00 95.62 239 LEU A O 1
ATOM 1875 N N . ARG A 1 240 ? -6.124 -14.732 18.691 1.00 94.56 240 ARG A N 1
ATOM 1876 C CA . ARG A 1 240 ? -5.257 -14.408 19.836 1.00 94.56 240 ARG A CA 1
ATOM 1877 C C . ARG A 1 240 ? -4.166 -13.398 19.493 1.00 94.56 240 ARG A C 1
ATOM 1879 O O . ARG A 1 240 ? -3.641 -12.744 20.386 1.00 94.56 240 ARG A O 1
ATOM 1886 N N . HIS A 1 241 ? -3.821 -13.280 18.215 1.00 94.31 241 HIS A N 1
ATOM 1887 C CA . HIS A 1 241 ? -2.729 -12.432 17.767 1.00 94.31 241 HIS A CA 1
ATOM 1888 C C . HIS A 1 241 ? -2.952 -11.998 16.320 1.00 94.31 241 HIS A C 1
ATOM 1890 O O . HIS A 1 241 ? -3.116 -12.826 15.426 1.00 94.31 241 HIS A O 1
ATOM 1896 N N . ILE A 1 242 ? -3.028 -10.686 16.119 1.00 95.56 242 ILE A N 1
ATOM 1897 C CA . ILE A 1 242 ? -3.145 -10.028 14.822 1.00 95.56 242 ILE A CA 1
ATOM 1898 C C . ILE A 1 242 ? -2.042 -8.973 14.772 1.00 95.56 242 ILE A C 1
ATOM 1900 O O . ILE A 1 242 ? -2.188 -7.920 15.411 1.00 95.56 242 ILE A O 1
ATOM 1904 N N . PRO A 1 243 ? -0.945 -9.232 14.045 1.00 94.19 243 PRO A N 1
ATOM 1905 C CA . PRO A 1 243 ? 0.154 -8.288 13.940 1.00 94.19 243 PRO A CA 1
ATOM 1906 C C . PRO A 1 243 ? -0.276 -7.017 13.204 1.00 94.19 243 PRO A C 1
ATOM 1908 O O . PRO A 1 243 ? -1.281 -6.979 12.483 1.00 94.19 243 PRO A O 1
ATOM 1911 N N . SER A 1 244 ? 0.526 -5.964 13.352 1.00 91.81 244 SER A N 1
ATOM 1912 C CA . SER A 1 244 ? 0.355 -4.764 12.540 1.00 91.81 244 SER A CA 1
ATOM 1913 C C . SER A 1 244 ? 0.527 -5.098 11.057 1.00 91.81 244 SER A C 1
ATOM 1915 O O . SER A 1 244 ? 1.316 -5.969 10.678 1.00 91.81 244 SER A O 1
ATOM 1917 N N . MET A 1 245 ? -0.216 -4.380 10.220 1.00 93.62 245 MET A N 1
ATOM 1918 C CA . MET A 1 245 ? -0.263 -4.528 8.767 1.00 93.62 245 MET A CA 1
ATOM 1919 C C . MET A 1 245 ? -0.877 -5.848 8.275 1.00 93.62 245 MET A C 1
ATOM 1921 O O . MET A 1 245 ? -0.826 -6.121 7.078 1.00 93.62 245 MET A O 1
ATOM 1925 N N . GLN A 1 246 ? -1.510 -6.640 9.153 1.00 96.31 246 GLN A N 1
ATOM 1926 C CA . GLN A 1 246 ? -2.259 -7.833 8.746 1.00 96.31 246 GLN A CA 1
ATOM 1927 C C . GLN A 1 246 ? -3.287 -7.482 7.660 1.00 96.31 246 GLN A C 1
ATOM 1929 O O . GLN A 1 246 ? -4.113 -6.584 7.847 1.00 96.31 246 GLN A O 1
ATOM 1934 N N . LEU A 1 247 ? -3.230 -8.202 6.537 1.00 97.25 247 LEU A N 1
ATOM 1935 C CA . LEU A 1 247 ? -4.132 -8.028 5.405 1.00 97.25 247 LEU A CA 1
ATOM 1936 C C . LEU A 1 247 ? -5.533 -8.556 5.733 1.00 97.25 247 LEU A C 1
ATOM 1938 O O . LEU A 1 247 ? -5.692 -9.627 6.331 1.00 97.25 247 LEU A O 1
ATOM 1942 N N . ILE A 1 248 ? -6.542 -7.799 5.312 1.00 97.19 248 ILE A N 1
ATOM 1943 C CA . ILE A 1 248 ? -7.954 -8.130 5.459 1.00 97.19 248 ILE A CA 1
ATOM 1944 C C . ILE A 1 248 ? -8.738 -7.703 4.211 1.00 97.19 248 ILE A C 1
ATOM 1946 O O . ILE A 1 248 ? -8.513 -6.628 3.646 1.00 97.19 248 ILE A O 1
ATOM 1950 N N . HIS A 1 249 ? -9.694 -8.527 3.796 1.00 97.31 249 HIS A N 1
ATOM 1951 C CA . HIS A 1 249 ? -10.781 -8.100 2.926 1.00 97.31 249 HIS A CA 1
ATOM 1952 C C . HIS A 1 249 ? -11.909 -7.553 3.797 1.00 97.31 249 HIS A C 1
ATOM 1954 O O . HIS A 1 249 ? -12.649 -8.308 4.419 1.00 97.31 249 HIS A O 1
ATOM 1960 N N . TYR A 1 250 ? -12.004 -6.227 3.868 1.00 96.81 250 TYR A N 1
ATOM 1961 C CA . TYR A 1 250 ? -12.964 -5.512 4.698 1.00 96.81 250 TYR A CA 1
ATOM 1962 C C . TYR A 1 250 ? -13.996 -4.808 3.819 1.00 96.81 250 TYR A C 1
ATOM 1964 O O . TYR A 1 250 ? -13.655 -3.888 3.070 1.00 96.81 250 TYR A O 1
ATOM 1972 N N . LYS A 1 251 ? -15.260 -5.236 3.897 1.00 94.69 251 LYS A N 1
ATOM 1973 C CA . LYS A 1 251 ? -16.394 -4.710 3.116 1.00 94.69 251 LYS A CA 1
ATOM 1974 C C . LYS A 1 251 ? -16.089 -4.639 1.615 1.00 94.69 251 LYS A C 1
ATOM 1976 O O . LYS A 1 251 ? -16.329 -3.628 0.955 1.00 94.69 251 LYS A O 1
ATOM 1981 N N . GLY A 1 252 ? -15.485 -5.706 1.091 1.00 92.50 252 GLY A N 1
ATOM 1982 C CA . GLY A 1 252 ? -15.074 -5.824 -0.311 1.00 92.50 252 GLY A CA 1
ATOM 1983 C C . GLY A 1 252 ? -13.817 -5.032 -0.702 1.00 92.50 252 GLY A C 1
ATOM 1984 O O . GLY A 1 252 ? -13.421 -5.071 -1.867 1.00 92.50 252 GLY A O 1
ATOM 1985 N N . ALA A 1 253 ? -13.171 -4.322 0.228 1.00 95.44 253 ALA A N 1
ATOM 1986 C CA . ALA A 1 253 ? -11.915 -3.612 -0.009 1.00 95.44 253 ALA A CA 1
ATOM 1987 C C . ALA A 1 253 ? -10.711 -4.353 0.590 1.00 95.44 253 ALA A C 1
ATOM 1989 O O . ALA A 1 253 ? -10.797 -4.953 1.657 1.00 95.44 253 ALA A O 1
ATOM 1990 N N . CYS A 1 254 ? -9.568 -4.271 -0.090 1.00 95.06 254 CYS A N 1
ATOM 1991 C CA . CYS A 1 254 ? -8.305 -4.836 0.378 1.00 95.06 254 CYS A CA 1
ATOM 1992 C C . CYS A 1 254 ? -7.591 -3.826 1.286 1.00 95.06 254 CYS A C 1
ATOM 1994 O O . CYS A 1 254 ? -7.169 -2.764 0.819 1.00 95.06 254 CYS A O 1
ATOM 1996 N N . MET A 1 255 ? -7.482 -4.144 2.574 1.00 96.25 255 MET A N 1
ATOM 1997 C CA . MET A 1 255 ? -7.014 -3.233 3.620 1.00 96.25 255 MET A CA 1
ATOM 1998 C C . MET A 1 255 ? -5.958 -3.904 4.501 1.00 96.25 255 MET A C 1
ATOM 2000 O O . MET A 1 255 ? -5.899 -5.127 4.582 1.00 96.25 255 MET A O 1
ATOM 2004 N N . THR A 1 256 ? -5.159 -3.115 5.216 1.00 95.88 256 THR A N 1
ATOM 2005 C CA . THR A 1 256 ? -4.309 -3.620 6.300 1.00 95.88 256 THR A CA 1
ATOM 2006 C C . THR A 1 256 ? -4.721 -3.050 7.651 1.00 95.88 256 THR A C 1
ATOM 2008 O O . THR A 1 256 ? -5.169 -1.905 7.768 1.00 95.88 256 THR A O 1
ATOM 2011 N N . ILE A 1 257 ? -4.583 -3.860 8.698 1.00 94.88 257 ILE A N 1
ATOM 2012 C CA . ILE A 1 257 ? -4.907 -3.471 10.071 1.00 94.88 257 ILE A CA 1
ATOM 2013 C C . ILE A 1 257 ? -3.737 -2.677 10.648 1.00 94.88 257 ILE A C 1
ATOM 2015 O O . ILE A 1 257 ? -2.683 -3.230 10.951 1.00 94.88 257 ILE A O 1
ATOM 2019 N N . LYS A 1 258 ? -3.926 -1.369 10.838 1.00 89.81 258 LYS A N 1
ATOM 2020 C CA . LYS A 1 258 ? -2.946 -0.518 11.530 1.00 89.81 258 LYS A CA 1
ATOM 2021 C C . LYS A 1 258 ? -3.094 -0.621 13.043 1.00 89.81 258 LYS A C 1
ATOM 2023 O O . LYS A 1 258 ? -2.118 -0.591 13.784 1.00 89.81 258 LYS A O 1
ATOM 2028 N N . SER A 1 259 ? -4.341 -0.654 13.502 1.00 88.88 259 SER A N 1
ATOM 2029 C CA . SER A 1 259 ? -4.715 -0.798 14.907 1.00 88.88 259 SER A CA 1
ATOM 2030 C C . SER A 1 259 ? -6.182 -1.203 15.009 1.00 88.88 259 SER A C 1
ATOM 2032 O O . SER A 1 259 ? -6.906 -1.201 14.013 1.00 88.88 259 SER A O 1
ATOM 2034 N N . ALA A 1 260 ? -6.663 -1.441 16.226 1.00 91.56 260 ALA A N 1
ATOM 2035 C CA . ALA A 1 260 ? -8.061 -1.756 16.480 1.00 91.56 260 ALA A CA 1
ATOM 2036 C C . ALA A 1 260 ? -9.081 -0.718 15.975 1.00 91.56 260 ALA A C 1
ATOM 2038 O O . ALA A 1 260 ? -10.263 -1.034 15.865 1.00 91.56 260 ALA A O 1
ATOM 2039 N N . THR A 1 261 ? -8.659 0.518 15.695 1.00 90.81 261 THR A N 1
ATOM 2040 C CA . THR A 1 261 ? -9.562 1.614 15.312 1.00 90.81 261 THR A CA 1
ATOM 2041 C C . THR A 1 261 ? -9.316 2.170 13.915 1.00 90.81 261 THR A C 1
ATOM 2043 O O . THR A 1 261 ? -10.093 3.023 13.482 1.00 90.81 261 THR A O 1
ATOM 2046 N N . GLU A 1 262 ? -8.278 1.718 13.209 1.00 92.50 262 GLU A N 1
ATOM 2047 C CA . GLU A 1 262 ? -7.848 2.312 11.940 1.00 92.50 262 GLU A CA 1
ATOM 2048 C C . GLU A 1 262 ? -7.330 1.241 10.975 1.00 92.50 262 GLU A C 1
ATOM 2050 O O . GLU A 1 262 ? -6.521 0.387 11.351 1.00 92.50 262 GLU A O 1
ATOM 2055 N N . LEU A 1 263 ? -7.785 1.326 9.723 1.00 95.31 263 LEU A N 1
ATOM 2056 C CA . LEU A 1 263 ? -7.295 0.517 8.609 1.00 95.31 263 LEU A CA 1
ATOM 2057 C C . LEU A 1 263 ? -6.541 1.399 7.615 1.00 95.31 263 LEU A C 1
ATOM 2059 O O . LEU A 1 263 ? -6.888 2.566 7.418 1.00 95.31 263 LEU A O 1
ATOM 2063 N N . ASN A 1 264 ? -5.558 0.810 6.944 1.00 94.75 264 ASN A N 1
ATOM 2064 C CA . ASN A 1 264 ? -4.863 1.414 5.816 1.00 94.75 264 ASN A CA 1
ATOM 2065 C C . ASN A 1 264 ? -5.277 0.731 4.512 1.00 94.75 264 ASN A C 1
ATOM 2067 O O . ASN A 1 264 ? -5.731 -0.412 4.509 1.00 94.75 264 ASN A O 1
ATOM 2071 N N . ASN A 1 265 ? -5.088 1.431 3.400 1.00 94.75 265 ASN A N 1
ATOM 2072 C CA . ASN A 1 265 ? -5.283 0.851 2.079 1.00 94.75 265 ASN A CA 1
ATOM 2073 C C . ASN A 1 265 ? -4.158 -0.154 1.807 1.00 94.75 265 ASN A C 1
ATOM 2075 O O . ASN A 1 265 ? -2.998 0.161 2.055 1.00 94.75 265 ASN A O 1
ATOM 2079 N N . ALA A 1 266 ? -4.493 -1.327 1.275 1.00 94.75 266 ALA A N 1
ATOM 2080 C CA . ALA A 1 266 ? -3.506 -2.314 0.830 1.00 94.75 266 ALA A CA 1
ATOM 2081 C C . ALA A 1 266 ? -3.397 -2.384 -0.701 1.00 94.75 266 ALA A C 1
ATOM 2083 O O . ALA A 1 266 ? -2.607 -3.155 -1.246 1.00 94.75 266 ALA A O 1
ATOM 2084 N N . ARG A 1 267 ? -4.225 -1.620 -1.424 1.00 93.62 267 ARG A N 1
ATOM 2085 C CA . ARG A 1 267 ? -4.303 -1.676 -2.880 1.00 93.62 267 ARG A CA 1
ATOM 2086 C C . ARG A 1 267 ? -3.323 -0.710 -3.534 1.00 93.62 267 ARG A C 1
ATOM 2088 O O . ARG A 1 267 ? -3.349 0.483 -3.260 1.00 93.62 267 ARG A O 1
ATOM 2095 N N . GLN A 1 268 ? -2.530 -1.226 -4.463 1.00 94.00 268 GLN A N 1
ATOM 2096 C CA . GLN A 1 268 ? -1.648 -0.431 -5.315 1.00 94.00 268 GLN A CA 1
ATOM 2097 C C . GLN A 1 268 ? -2.456 0.297 -6.397 1.00 94.00 268 GLN A C 1
ATOM 2099 O O . GLN A 1 268 ? -3.296 -0.323 -7.061 1.00 94.00 268 GLN A O 1
ATOM 2104 N N . LEU A 1 269 ? -2.188 1.591 -6.591 1.00 94.81 269 LEU A N 1
ATOM 2105 C CA . LEU A 1 269 ? -2.768 2.359 -7.689 1.00 94.81 269 LEU A CA 1
ATOM 2106 C C . LEU A 1 269 ? -2.141 1.908 -9.010 1.00 94.81 269 LEU A C 1
ATOM 2108 O O . LEU A 1 269 ? -0.920 1.901 -9.175 1.00 94.81 269 LEU A O 1
ATOM 2112 N N . TRP A 1 270 ? -2.987 1.548 -9.968 1.00 93.69 270 TRP A N 1
ATOM 2113 C CA . TRP A 1 270 ? -2.571 1.268 -11.334 1.00 93.69 270 TRP A CA 1
ATOM 2114 C C . TRP A 1 270 ? -3.222 2.275 -12.276 1.00 93.69 270 TRP A C 1
ATOM 2116 O O . TRP A 1 270 ? -4.417 2.545 -12.164 1.00 93.69 270 TRP A O 1
ATOM 2126 N N . LEU A 1 271 ? -2.421 2.805 -13.195 1.00 93.62 271 LEU A N 1
ATOM 2127 C CA . LEU A 1 271 ? -2.825 3.741 -14.236 1.00 93.62 271 LEU A CA 1
ATOM 2128 C C . LEU A 1 271 ? -2.277 3.231 -15.567 1.00 93.62 271 LEU A C 1
ATOM 2130 O O . LEU A 1 271 ? -1.203 2.622 -15.599 1.00 93.62 271 LEU A O 1
ATOM 2134 N N . ASP A 1 272 ? -2.988 3.510 -16.657 1.00 91.50 272 ASP A N 1
ATOM 2135 C CA . ASP A 1 272 ? -2.456 3.292 -18.000 1.00 91.50 272 ASP A CA 1
ATOM 2136 C C . ASP A 1 272 ? -1.154 4.081 -18.200 1.00 91.50 272 ASP A C 1
ATOM 2138 O O . ASP A 1 272 ? -0.983 5.177 -17.661 1.00 91.50 272 ASP A O 1
ATOM 2142 N N . CYS A 1 273 ? -0.227 3.513 -18.977 1.00 89.81 273 CYS A N 1
ATOM 2143 C CA . CYS A 1 273 ? 1.142 4.022 -19.095 1.00 89.81 273 CYS A CA 1
ATOM 2144 C C . CYS A 1 273 ? 1.191 5.494 -19.536 1.00 89.81 273 CYS A C 1
ATOM 2146 O O . CYS A 1 273 ? 1.959 6.270 -18.972 1.00 89.81 273 CYS A O 1
ATOM 2148 N N . ASP A 1 274 ? 0.329 5.907 -20.468 1.00 92.00 274 ASP A N 1
ATOM 2149 C CA . ASP A 1 274 ? 0.296 7.291 -20.948 1.00 92.00 274 ASP A CA 1
ATOM 2150 C C . ASP A 1 274 ? -0.176 8.271 -19.862 1.00 92.00 274 ASP A C 1
ATOM 2152 O O . ASP A 1 274 ? 0.423 9.334 -19.688 1.00 92.00 274 ASP A O 1
ATOM 2156 N N . VAL A 1 275 ? -1.199 7.894 -19.082 1.00 95.38 275 VAL A N 1
ATOM 2157 C CA . VAL A 1 275 ? -1.699 8.691 -17.946 1.00 95.38 275 VAL A CA 1
ATOM 2158 C C . VAL A 1 275 ? -0.644 8.760 -16.846 1.00 95.38 275 VAL A C 1
ATOM 2160 O O . VAL A 1 275 ? -0.389 9.834 -16.307 1.00 95.38 275 VAL A O 1
ATOM 2163 N N . TYR A 1 276 ? 0.001 7.631 -16.535 1.00 94.44 276 TYR A N 1
ATOM 2164 C CA . TYR A 1 276 ? 1.092 7.558 -15.564 1.00 94.44 276 TYR A CA 1
ATOM 2165 C C . TYR A 1 276 ? 2.237 8.504 -15.939 1.00 94.44 276 TYR A C 1
ATOM 2167 O O . TYR A 1 276 ? 2.696 9.282 -15.104 1.00 94.44 276 TYR A O 1
ATOM 2175 N N . ASN A 1 277 ? 2.686 8.454 -17.197 1.00 93.69 277 ASN A N 1
ATOM 2176 C CA . ASN A 1 277 ? 3.790 9.274 -17.688 1.00 93.69 277 ASN A CA 1
ATOM 2177 C C . ASN A 1 277 ? 3.428 10.763 -17.663 1.00 93.69 277 ASN A C 1
ATOM 2179 O O . ASN A 1 277 ? 4.232 11.574 -17.208 1.00 93.69 277 ASN A O 1
ATOM 2183 N N . ALA A 1 278 ? 2.210 11.112 -18.093 1.00 96.06 278 ALA A N 1
ATOM 2184 C CA . ALA A 1 278 ? 1.723 12.487 -18.059 1.00 96.06 278 ALA A CA 1
ATOM 2185 C C . ALA A 1 278 ? 1.658 13.027 -16.623 1.00 96.06 278 ALA A C 1
ATOM 2187 O O . ALA A 1 278 ? 2.196 14.095 -16.343 1.00 96.06 278 ALA A O 1
ATOM 2188 N N . LEU A 1 279 ? 1.071 12.263 -15.698 1.00 96.62 279 LEU A N 1
ATOM 2189 C CA . LEU A 1 279 ? 1.011 12.610 -14.279 1.00 96.62 279 LEU A CA 1
ATOM 2190 C C . LEU A 1 279 ? 2.411 12.795 -13.677 1.00 96.62 279 LEU A C 1
ATOM 2192 O O . LEU A 1 279 ? 2.654 13.788 -12.997 1.00 96.62 279 LEU A O 1
ATOM 2196 N N . ASP A 1 280 ? 3.343 11.877 -13.943 1.00 95.38 280 ASP A N 1
ATOM 2197 C CA . ASP A 1 280 ? 4.716 11.973 -13.437 1.00 95.38 280 ASP A CA 1
ATOM 2198 C C . ASP A 1 280 ? 5.454 13.212 -13.971 1.00 95.38 280 ASP A C 1
ATOM 2200 O O . ASP A 1 280 ? 6.153 13.889 -13.216 1.00 95.38 280 ASP A O 1
ATOM 2204 N N . ASP A 1 281 ? 5.278 13.531 -15.255 1.00 95.12 281 ASP A N 1
ATOM 2205 C CA . ASP A 1 281 ? 5.813 14.744 -15.875 1.00 95.12 281 ASP A CA 1
ATOM 2206 C C . ASP A 1 281 ? 5.260 16.011 -15.216 1.00 95.12 281 ASP A C 1
ATOM 2208 O O . ASP A 1 281 ? 6.029 16.887 -14.814 1.00 95.12 281 ASP A O 1
ATOM 2212 N N . TYR A 1 282 ? 3.937 16.098 -15.063 1.00 95.94 282 TYR A N 1
ATOM 2213 C CA . TYR A 1 282 ? 3.283 17.244 -14.438 1.00 95.94 282 TYR A CA 1
ATOM 2214 C C . TYR A 1 282 ? 3.751 17.445 -12.995 1.00 95.94 282 TYR A C 1
ATOM 2216 O O . TYR A 1 282 ? 4.140 18.556 -12.640 1.00 95.94 282 TYR A O 1
ATOM 2224 N N . LEU A 1 283 ? 3.796 16.382 -12.185 1.00 94.88 283 LEU A N 1
ATOM 2225 C CA . LEU A 1 283 ? 4.236 16.472 -10.789 1.00 94.88 283 LEU A CA 1
ATOM 2226 C C . LEU A 1 283 ? 5.716 16.866 -10.644 1.00 94.88 283 LEU A C 1
ATOM 2228 O O . LEU A 1 283 ? 6.085 17.490 -9.653 1.00 94.88 283 LEU A O 1
ATOM 2232 N N . LYS A 1 284 ? 6.580 16.511 -11.605 1.00 92.44 284 LYS A N 1
ATOM 2233 C CA . LYS A 1 284 ? 8.023 16.817 -11.546 1.00 92.44 284 LYS A CA 1
ATOM 2234 C C . LYS A 1 284 ? 8.401 18.147 -12.185 1.00 92.44 284 LYS A C 1
ATOM 2236 O O . LYS A 1 284 ? 9.332 18.802 -11.721 1.00 92.44 284 LYS A O 1
ATOM 2241 N N . CYS A 1 285 ? 7.752 18.492 -13.290 1.00 91.94 285 CYS A N 1
ATOM 2242 C CA . CYS A 1 285 ? 8.184 19.555 -14.195 1.00 91.94 285 CYS A CA 1
ATOM 2243 C C . CYS A 1 285 ? 7.132 20.656 -14.381 1.00 91.94 285 CYS A C 1
ATOM 2245 O O . CYS A 1 285 ? 7.424 21.643 -15.053 1.00 91.94 285 CYS A O 1
ATOM 2247 N N . GLY A 1 286 ? 5.912 20.482 -13.864 1.00 91.69 286 GLY A N 1
ATOM 2248 C CA . GLY A 1 286 ? 4.785 21.393 -14.090 1.00 91.69 286 GLY A CA 1
ATOM 2249 C C . GLY A 1 286 ? 4.214 21.354 -15.511 1.00 91.69 286 GLY A C 1
ATOM 2250 O O . GLY A 1 286 ? 3.318 22.119 -15.849 1.00 91.69 286 GLY A O 1
ATOM 2251 N N . THR A 1 287 ? 4.720 20.474 -16.374 1.00 91.50 287 THR A N 1
ATOM 2252 C CA . THR A 1 287 ? 4.293 20.342 -17.770 1.00 91.50 287 THR A CA 1
ATOM 2253 C C . THR A 1 287 ? 4.556 18.924 -18.260 1.00 91.50 287 THR A C 1
ATOM 2255 O O . THR A 1 287 ? 5.519 18.296 -17.818 1.00 91.50 287 THR A O 1
ATOM 2258 N N . SER A 1 288 ? 3.738 18.436 -19.193 1.00 90.19 288 SER A N 1
ATOM 2259 C CA . SER A 1 288 ? 3.964 17.172 -19.892 1.00 90.19 288 SER A CA 1
ATOM 2260 C C . SER A 1 288 ? 4.047 17.390 -21.398 1.00 90.19 288 SER A C 1
ATOM 2262 O O . SER A 1 288 ? 3.443 18.306 -21.953 1.00 90.19 288 SER A O 1
ATOM 2264 N N . LYS A 1 289 ? 4.815 16.528 -22.070 1.00 84.94 289 LYS A N 1
ATOM 2265 C CA . LYS A 1 289 ? 4.852 16.448 -23.540 1.00 84.94 289 LYS A CA 1
ATOM 2266 C C . LYS A 1 289 ? 3.722 15.589 -24.112 1.00 84.94 289 LYS A C 1
ATOM 2268 O O . LYS A 1 289 ? 3.583 15.519 -25.331 1.00 84.94 289 LYS A O 1
ATOM 2273 N N . SER A 1 290 ? 2.987 14.889 -23.249 1.00 87.00 290 SER A N 1
ATOM 2274 C CA . SER A 1 290 ? 1.820 14.097 -23.620 1.00 87.00 290 SER A CA 1
ATOM 2275 C C . SER A 1 290 ? 0.677 15.000 -24.091 1.00 87.00 290 SER A C 1
ATOM 2277 O O . SER A 1 290 ? 0.592 16.161 -23.700 1.00 87.00 290 SER A O 1
ATOM 2279 N N . SER A 1 291 ? -0.228 14.454 -24.904 1.00 91.00 291 SER A N 1
ATOM 2280 C CA . SER A 1 291 ? -1.503 15.108 -25.224 1.00 91.00 291 SER A CA 1
ATOM 2281 C C . SER A 1 291 ? -2.513 15.041 -24.075 1.00 91.00 291 SER A C 1
ATOM 2283 O O . SER A 1 291 ? -3.577 15.638 -24.184 1.00 91.00 291 SER A O 1
ATOM 2285 N N . ILE A 1 292 ? -2.215 14.268 -23.026 1.00 95.50 292 ILE A N 1
ATOM 2286 C CA . ILE A 1 292 ? -3.074 14.105 -21.853 1.00 95.50 292 ILE A CA 1
ATOM 2287 C C . ILE A 1 292 ? -2.923 15.326 -20.951 1.00 95.50 292 ILE A C 1
ATOM 2289 O O . ILE A 1 292 ? -1.830 15.584 -20.445 1.00 95.50 292 ILE A O 1
ATOM 2293 N N . ASP A 1 293 ? -4.024 16.036 -20.721 1.00 94.94 293 ASP A N 1
ATOM 2294 C CA . ASP A 1 293 ? -4.064 17.181 -19.816 1.00 94.94 293 ASP A CA 1
ATOM 2295 C C . ASP A 1 293 ? -4.373 16.797 -18.351 1.00 94.94 293 ASP A C 1
ATOM 2297 O O . ASP A 1 293 ? -4.680 15.653 -18.001 1.00 94.94 293 ASP A O 1
ATOM 2301 N N . ILE A 1 294 ? -4.287 17.790 -17.466 1.00 96.06 294 ILE A N 1
ATOM 2302 C CA . ILE A 1 294 ? -4.502 17.656 -16.016 1.00 96.06 294 ILE A CA 1
ATOM 2303 C C . ILE A 1 294 ? -5.931 17.207 -15.680 1.00 96.06 294 ILE A C 1
ATOM 2305 O O . ILE A 1 294 ? -6.138 16.471 -14.712 1.00 96.06 294 ILE A O 1
ATOM 2309 N N . MET A 1 295 ? -6.919 17.611 -16.477 1.00 96.81 295 MET A N 1
ATOM 2310 C CA . MET A 1 295 ? -8.313 17.236 -16.257 1.00 96.81 295 MET A CA 1
ATOM 2311 C C . MET A 1 295 ? -8.546 15.772 -16.623 1.00 96.81 295 MET A C 1
ATOM 2313 O O . MET A 1 295 ? -9.217 15.058 -15.882 1.00 96.81 295 MET A O 1
ATOM 2317 N N . GLN A 1 296 ? -7.923 15.290 -17.698 1.00 97.50 296 GLN A N 1
ATOM 2318 C CA . GLN A 1 296 ? -7.941 13.874 -18.058 1.00 97.50 296 GLN A CA 1
ATOM 2319 C C . GLN A 1 296 ? -7.243 13.006 -17.001 1.00 97.50 296 GLN A C 1
ATOM 2321 O O . GLN A 1 296 ? -7.705 11.903 -16.712 1.00 97.50 296 GLN A O 1
ATOM 2326 N N . ILE A 1 297 ? -6.166 13.502 -16.381 1.00 98.00 297 ILE A N 1
ATOM 2327 C CA . ILE A 1 297 ? -5.502 12.820 -15.257 1.00 98.00 297 ILE A CA 1
ATOM 2328 C C . ILE A 1 297 ? -6.426 12.747 -14.039 1.00 98.00 297 ILE A C 1
ATOM 2330 O O . ILE A 1 297 ? -6.558 11.681 -13.437 1.00 98.00 297 ILE A O 1
ATOM 2334 N N . TRP A 1 298 ? -7.085 13.854 -13.685 1.00 98.00 298 TRP A N 1
ATOM 2335 C CA . TRP A 1 298 ? -8.089 13.876 -12.619 1.00 98.00 298 TRP A CA 1
ATOM 2336 C C . TRP A 1 298 ? -9.188 12.836 -12.870 1.00 98.00 298 TRP A C 1
ATOM 2338 O O . TRP A 1 298 ? -9.502 12.039 -11.983 1.00 98.00 298 TRP A O 1
ATOM 2348 N N . ASP A 1 299 ? -9.734 12.809 -14.087 1.00 97.56 299 ASP A N 1
ATOM 2349 C CA . ASP A 1 299 ? -10.802 11.886 -14.472 1.00 97.56 299 ASP A CA 1
ATOM 2350 C C . ASP A 1 299 ? -10.334 10.424 -14.378 1.00 97.56 299 ASP A C 1
ATOM 2352 O O . ASP A 1 299 ? -11.029 9.590 -13.795 1.00 97.56 299 ASP A O 1
ATOM 2356 N N . ALA A 1 300 ? -9.121 10.118 -14.848 1.00 97.69 300 ALA A N 1
ATOM 2357 C CA . ALA A 1 300 ? -8.538 8.780 -14.753 1.00 97.69 300 ALA A CA 1
ATOM 2358 C C . ALA A 1 300 ? -8.299 8.330 -13.299 1.00 97.69 300 ALA A C 1
ATOM 2360 O O . ALA A 1 300 ? -8.555 7.172 -12.956 1.00 97.69 300 ALA A O 1
ATOM 2361 N N . LEU A 1 301 ? -7.841 9.232 -12.422 1.00 97.69 301 LEU A N 1
ATOM 2362 C CA . LEU A 1 301 ? -7.658 8.931 -11.000 1.00 97.69 301 LEU A CA 1
ATOM 2363 C C . LEU A 1 301 ? -8.992 8.594 -10.332 1.00 97.69 301 LEU A C 1
ATOM 2365 O O . LEU A 1 301 ? -9.083 7.592 -9.623 1.00 97.69 301 LEU A O 1
ATOM 2369 N N . PHE A 1 302 ? -10.038 9.391 -10.558 1.00 97.38 302 PHE A N 1
ATOM 2370 C CA . PHE A 1 302 ? -11.331 9.138 -9.922 1.00 97.38 302 PHE A CA 1
ATOM 2371 C C . PHE A 1 302 ? -12.118 7.985 -10.556 1.00 97.38 302 PHE A C 1
ATOM 2373 O O . PHE A 1 302 ? -12.862 7.318 -9.832 1.00 97.38 302 PHE A O 1
ATOM 2380 N N . ASP A 1 303 ? -11.906 7.668 -11.837 1.00 96.69 303 ASP A N 1
ATOM 2381 C CA . ASP A 1 303 ? -12.373 6.401 -12.416 1.00 96.69 303 ASP A CA 1
ATOM 2382 C C . ASP A 1 303 ? -11.732 5.212 -11.684 1.00 96.69 303 ASP A C 1
ATOM 2384 O O . ASP A 1 303 ? -12.433 4.318 -11.193 1.00 96.69 303 ASP A O 1
ATOM 2388 N N . ALA A 1 304 ? -10.408 5.249 -11.482 1.00 95.62 304 ALA A N 1
ATOM 2389 C CA . ALA A 1 304 ? -9.705 4.223 -10.719 1.00 95.62 304 ALA A CA 1
ATOM 2390 C C . ALA A 1 304 ? -10.230 4.118 -9.274 1.00 95.62 304 ALA A C 1
ATOM 2392 O O . ALA A 1 304 ? -10.498 3.007 -8.805 1.00 95.62 304 ALA A O 1
ATOM 2393 N N . VAL A 1 305 ? -10.446 5.246 -8.582 1.00 96.06 305 VAL A N 1
ATOM 2394 C CA . VAL A 1 305 ? -11.049 5.286 -7.234 1.00 96.06 305 VAL A CA 1
ATOM 2395 C C . VAL A 1 305 ? -12.406 4.593 -7.226 1.00 96.06 305 VAL A C 1
ATOM 2397 O O . VAL A 1 305 ? -12.617 3.634 -6.478 1.00 96.06 305 VAL A O 1
ATOM 2400 N N . ASN A 1 306 ? -13.323 5.043 -8.080 1.00 95.69 306 ASN A N 1
ATOM 2401 C CA . ASN A 1 306 ? -14.702 4.575 -8.060 1.00 95.69 306 ASN A CA 1
ATOM 2402 C C . ASN A 1 306 ? -14.815 3.094 -8.442 1.00 95.69 306 ASN A C 1
ATOM 2404 O O . ASN A 1 306 ? -15.630 2.354 -7.878 1.00 95.69 306 ASN A O 1
ATOM 2408 N N . LYS A 1 307 ? -13.937 2.617 -9.324 1.00 94.00 307 LYS A N 1
ATOM 2409 C CA . LYS A 1 307 ? -13.913 1.223 -9.761 1.00 94.00 307 LYS A CA 1
ATOM 2410 C C . LYS A 1 307 ? -13.236 0.284 -8.766 1.00 94.00 307 LYS A C 1
ATOM 2412 O O . LYS A 1 307 ? -13.679 -0.855 -8.604 1.00 94.00 307 LYS A O 1
ATOM 2417 N N . HIS A 1 308 ? -12.167 0.727 -8.104 1.00 93.19 308 HIS A N 1
ATOM 2418 C CA . HIS A 1 308 ? -11.238 -0.177 -7.419 1.00 93.19 308 HIS A CA 1
ATOM 2419 C C . HIS A 1 308 ? -11.081 0.043 -5.911 1.00 93.19 308 HIS A C 1
ATOM 2421 O O . HIS A 1 308 ? -10.501 -0.827 -5.251 1.00 93.19 308 HIS A O 1
ATOM 2427 N N . TYR A 1 309 ? -11.642 1.124 -5.361 1.00 94.69 309 TYR A N 1
ATOM 2428 C CA . TYR A 1 309 ? -11.551 1.486 -3.945 1.00 94.69 309 TYR A CA 1
ATOM 2429 C C . TYR A 1 309 ? -12.955 1.629 -3.324 1.00 94.69 309 TYR A C 1
ATOM 2431 O O . TYR A 1 309 ? -13.435 2.746 -3.119 1.00 94.69 309 TYR A O 1
ATOM 2439 N N . PRO A 1 310 ? -13.640 0.514 -2.991 1.00 93.50 310 PRO A N 1
ATOM 2440 C CA . PRO A 1 310 ? -15.040 0.523 -2.547 1.00 93.50 310 PRO A CA 1
ATOM 2441 C C . PRO A 1 310 ? -15.337 1.439 -1.352 1.00 93.50 310 PRO A C 1
ATOM 2443 O O . PRO A 1 310 ? -16.409 2.030 -1.288 1.00 93.50 310 PRO A O 1
ATOM 2446 N N . LEU A 1 311 ? -14.381 1.592 -0.430 1.00 93.88 311 LEU A N 1
ATOM 2447 C CA . LEU A 1 311 ? -14.518 2.424 0.772 1.00 93.88 311 LEU A CA 1
ATOM 2448 C C . LEU A 1 311 ? -14.257 3.919 0.534 1.00 93.88 311 LEU A C 1
ATOM 2450 O O . LEU A 1 311 ? -14.407 4.720 1.456 1.00 93.88 311 LEU A O 1
ATOM 2454 N N . HIS A 1 312 ? -13.820 4.296 -0.667 1.00 93.06 312 HIS A N 1
ATOM 2455 C CA . HIS A 1 312 ? -13.392 5.658 -1.003 1.00 93.06 312 HIS A CA 1
ATOM 2456 C C . HIS A 1 312 ? -14.115 6.225 -2.221 1.00 93.06 312 HIS A C 1
ATOM 2458 O O . HIS A 1 312 ? -13.741 7.293 -2.707 1.00 93.06 312 HIS A O 1
ATOM 2464 N N . ARG A 1 313 ? -15.150 5.522 -2.698 1.00 93.50 313 ARG A N 1
ATOM 2465 C CA . ARG A 1 313 ? -15.998 5.980 -3.795 1.00 93.50 313 ARG A CA 1
ATOM 2466 C C . ARG A 1 313 ? -16.575 7.351 -3.479 1.00 93.50 313 ARG A C 1
ATOM 2468 O O . ARG A 1 313 ? -16.978 7.627 -2.348 1.00 93.50 313 ARG A O 1
ATOM 2475 N N . VAL A 1 314 ? -16.619 8.193 -4.499 1.00 94.44 314 VAL A N 1
ATOM 2476 C CA . VAL A 1 314 ? -17.206 9.525 -4.422 1.00 94.44 314 VAL A CA 1
ATOM 2477 C C . VAL A 1 314 ? -18.433 9.540 -5.316 1.00 94.44 314 VAL A C 1
ATOM 2479 O O . VAL A 1 314 ? -18.346 9.209 -6.496 1.00 94.44 314 VAL A O 1
ATOM 2482 N N . GLU A 1 315 ? -19.566 9.942 -4.743 1.00 95.19 315 GLU A N 1
ATOM 2483 C CA . GLU A 1 315 ? -20.815 10.139 -5.479 1.00 95.19 315 GLU A CA 1
ATOM 2484 C C . GLU A 1 315 ? -20.602 11.072 -6.673 1.00 95.19 315 GLU A C 1
ATOM 2486 O O . GLU A 1 315 ? -19.981 12.131 -6.540 1.00 95.19 315 GLU A O 1
ATOM 2491 N N . GLU A 1 316 ? -21.168 10.715 -7.825 1.00 94.50 316 GLU A N 1
ATOM 2492 C CA . GLU A 1 316 ? -20.938 11.409 -9.097 1.00 94.50 316 GLU A CA 1
ATOM 2493 C C . GLU A 1 316 ? -21.251 12.910 -9.007 1.00 94.50 316 GLU A C 1
ATOM 2495 O O . GLU A 1 316 ? -20.458 13.752 -9.427 1.00 94.50 316 GLU A O 1
ATOM 2500 N N . SER A 1 317 ? -22.353 13.271 -8.343 1.00 95.88 317 SER A N 1
ATOM 2501 C CA . SER A 1 317 ? -22.742 14.673 -8.132 1.00 95.88 317 SER A CA 1
ATOM 2502 C C . SER A 1 317 ? -21.747 15.467 -7.271 1.00 95.88 317 SER A C 1
ATOM 2504 O O . SER A 1 317 ? -21.584 16.676 -7.456 1.00 95.88 317 SER A O 1
ATOM 2506 N N . THR A 1 318 ? -21.074 14.804 -6.328 1.00 96.69 318 THR A N 1
ATOM 2507 C CA . THR A 1 318 ? -20.033 15.414 -5.488 1.00 96.69 318 THR A CA 1
ATOM 2508 C C . THR A 1 318 ? -18.737 15.543 -6.273 1.00 96.69 318 THR A C 1
ATOM 2510 O O . THR A 1 318 ? -18.101 16.597 -6.236 1.00 96.69 318 THR A O 1
ATOM 2513 N N . LEU A 1 319 ? -18.381 14.507 -7.035 1.00 96.56 319 LEU A N 1
ATOM 2514 C CA . LEU A 1 319 ? -17.197 14.501 -7.881 1.00 96.56 319 LEU A CA 1
ATOM 2515 C C . LEU A 1 319 ? -17.278 15.568 -8.979 1.00 96.56 319 LEU A C 1
ATOM 2517 O O . LEU A 1 319 ? -16.307 16.288 -9.184 1.00 96.56 319 LEU A O 1
ATOM 2521 N N . ALA A 1 320 ? -18.439 15.751 -9.614 1.00 96.88 320 ALA A N 1
ATOM 2522 C CA . ALA A 1 320 ? -18.654 16.801 -10.609 1.00 96.88 320 ALA A CA 1
ATOM 2523 C C . ALA A 1 320 ? -18.404 18.203 -10.023 1.00 96.88 320 ALA A C 1
ATOM 2525 O O . ALA A 1 320 ? -17.676 19.008 -10.602 1.00 96.88 320 ALA A O 1
ATOM 2526 N N . LYS A 1 321 ? -18.929 18.479 -8.819 1.00 97.94 321 LYS A N 1
ATOM 2527 C CA . LYS A 1 321 ? -18.677 19.745 -8.105 1.00 97.94 321 LYS A CA 1
ATOM 2528 C C . LYS A 1 321 ? -17.200 19.917 -7.751 1.00 97.94 321 LYS A C 1
ATOM 2530 O O . LYS A 1 321 ? -16.680 21.029 -7.856 1.00 97.94 321 LYS A O 1
ATOM 2535 N N . ALA A 1 322 ? -16.537 18.844 -7.322 1.00 97.81 322 ALA A N 1
ATOM 2536 C CA . ALA A 1 322 ? -15.115 18.866 -6.998 1.00 97.81 322 ALA A CA 1
ATOM 2537 C C . ALA A 1 322 ? -14.257 19.131 -8.239 1.00 97.81 322 ALA A C 1
ATOM 2539 O O . ALA A 1 322 ? -13.371 19.981 -8.194 1.00 97.81 322 ALA A O 1
ATOM 2540 N N . ARG A 1 323 ? -14.593 18.499 -9.367 1.00 97.88 323 ARG A N 1
ATOM 2541 C CA . ARG A 1 323 ? -13.944 18.703 -10.664 1.00 97.88 323 ARG A CA 1
ATOM 2542 C C . ARG A 1 323 ? -14.055 20.154 -11.133 1.00 97.88 323 ARG A C 1
ATOM 2544 O O . ARG A 1 323 ? -13.048 20.746 -11.495 1.00 97.88 323 ARG A O 1
ATOM 2551 N N . THR A 1 324 ? -15.239 20.769 -11.041 1.00 97.88 324 THR A N 1
ATOM 2552 C CA . THR A 1 324 ? -15.418 22.198 -11.374 1.00 97.88 324 THR A CA 1
ATOM 2553 C C . THR A 1 324 ? -14.613 23.122 -10.458 1.00 97.88 324 THR A C 1
ATOM 2555 O O . THR A 1 324 ? -14.164 24.182 -10.887 1.00 97.88 324 THR A O 1
ATOM 2558 N N . LYS A 1 325 ? -14.443 22.771 -9.176 1.00 98.12 325 LYS A N 1
ATOM 2559 C CA . LYS A 1 325 ? -13.580 23.541 -8.267 1.00 98.12 325 LYS A CA 1
ATOM 2560 C C . LYS A 1 325 ? -12.109 23.380 -8.629 1.00 98.12 325 LYS A C 1
ATOM 2562 O O . LYS A 1 325 ? -11.399 24.375 -8.645 1.00 98.12 325 LYS A O 1
ATOM 2567 N N . PHE A 1 326 ? -11.685 22.158 -8.931 1.00 98.25 326 PHE A N 1
ATOM 2568 C CA . PHE A 1 326 ? -10.324 21.827 -9.335 1.00 98.25 326 PHE A CA 1
ATOM 2569 C C . PHE A 1 326 ? -9.909 22.550 -10.624 1.00 98.25 326 PHE A C 1
ATOM 2571 O O . PHE A 1 326 ? -8.842 23.152 -10.672 1.00 98.25 326 PHE A O 1
ATOM 2578 N N . GLU A 1 327 ? -10.788 22.594 -11.627 1.00 97.69 327 GLU A N 1
ATOM 2579 C CA . GLU A 1 327 ? -10.562 23.305 -12.895 1.00 97.69 327 GLU A CA 1
ATOM 2580 C C . GLU A 1 327 ? -10.293 24.808 -12.707 1.00 97.69 327 GLU A C 1
ATOM 2582 O O . GLU A 1 327 ? -9.538 25.407 -13.463 1.00 97.69 327 GLU A O 1
ATOM 2587 N N . LYS A 1 328 ? -10.883 25.422 -11.674 1.00 97.56 328 LYS A N 1
ATOM 2588 C CA . LYS A 1 328 ? -10.724 26.854 -11.367 1.00 97.56 328 LYS A CA 1
ATOM 2589 C C . LYS A 1 328 ? -9.451 27.184 -10.587 1.00 97.56 328 LYS A C 1
ATOM 2591 O O . LYS A 1 328 ? -9.195 28.363 -10.339 1.00 97.56 328 LYS A O 1
ATOM 2596 N N . LEU A 1 329 ? -8.711 26.178 -10.126 1.00 97.75 329 LEU A N 1
ATOM 2597 C CA . LEU A 1 329 ? -7.452 26.388 -9.420 1.00 97.75 329 LEU A CA 1
ATOM 2598 C C . LEU A 1 329 ? -6.350 26.781 -10.406 1.00 97.75 329 LEU A C 1
ATOM 2600 O O . LEU A 1 329 ? -6.371 26.394 -11.571 1.00 97.75 329 LEU A O 1
ATOM 2604 N N . ASP A 1 330 ? -5.371 27.535 -9.914 1.00 97.00 330 ASP A N 1
ATOM 2605 C CA . ASP A 1 330 ? -4.111 27.705 -10.630 1.00 97.00 330 ASP A CA 1
ATOM 2606 C C . ASP A 1 330 ? -3.347 26.374 -10.716 1.00 97.00 330 ASP A C 1
ATOM 2608 O O . ASP A 1 330 ? -3.577 25.449 -9.931 1.00 97.00 330 ASP A O 1
ATOM 2612 N N . LEU A 1 331 ? -2.444 26.290 -11.695 1.00 95.56 331 LEU A N 1
ATOM 2613 C CA . LEU A 1 331 ? -1.697 25.077 -12.011 1.00 95.56 331 LEU A CA 1
ATOM 2614 C C . LEU A 1 331 ? -0.964 24.508 -10.789 1.00 95.56 331 LEU A C 1
ATOM 2616 O O . LEU A 1 331 ? -1.064 23.314 -10.530 1.00 95.56 331 LEU A O 1
ATOM 2620 N N . ASP A 1 332 ? -0.286 25.349 -10.010 1.00 96.38 332 ASP A N 1
ATOM 2621 C CA . ASP A 1 332 ? 0.483 24.898 -8.846 1.00 96.38 332 ASP A CA 1
ATOM 2622 C C . ASP A 1 332 ? -0.430 24.193 -7.831 1.00 96.38 332 ASP A C 1
ATOM 2624 O O . ASP A 1 332 ? -0.156 23.069 -7.408 1.00 96.38 332 ASP A O 1
ATOM 2628 N N . LYS A 1 333 ? -1.595 24.780 -7.528 1.00 97.62 333 LYS A N 1
ATOM 2629 C CA . LYS A 1 333 ? -2.591 24.148 -6.650 1.00 97.62 333 LYS A CA 1
ATOM 2630 C C . LYS A 1 333 ? -3.216 22.891 -7.248 1.00 97.62 333 LYS A C 1
ATOM 2632 O O . LYS A 1 333 ? -3.571 21.981 -6.498 1.00 97.62 333 LYS A O 1
ATOM 2637 N N . GLN A 1 334 ? -3.394 22.824 -8.568 1.00 98.00 334 GLN A N 1
ATOM 2638 C CA . GLN A 1 334 ? -3.862 21.600 -9.222 1.00 98.00 334 GLN A CA 1
ATOM 2639 C C . GLN A 1 334 ? -2.854 20.465 -9.029 1.00 98.00 334 GLN A C 1
ATOM 2641 O O . GLN A 1 334 ? -3.242 19.358 -8.652 1.00 98.00 334 GLN A O 1
ATOM 2646 N N . LEU A 1 335 ? -1.565 20.746 -9.224 1.00 97.25 335 LEU A N 1
ATOM 2647 C CA . LEU A 1 335 ? -0.488 19.776 -9.034 1.00 97.25 335 LEU A CA 1
ATOM 2648 C C . LEU A 1 335 ? -0.381 19.326 -7.574 1.00 97.25 335 LEU A C 1
ATOM 2650 O O . LEU A 1 335 ? -0.288 18.123 -7.329 1.00 97.25 335 LEU A O 1
ATOM 2654 N N . ASP A 1 336 ? -0.501 20.246 -6.613 1.00 96.88 336 ASP A N 1
ATOM 2655 C CA . ASP A 1 336 ? -0.548 19.911 -5.184 1.00 96.88 336 ASP A CA 1
ATOM 2656 C C . ASP A 1 336 ? -1.706 18.955 -4.868 1.00 96.88 336 ASP A C 1
ATOM 2658 O O . ASP A 1 336 ? -1.537 17.950 -4.172 1.00 96.88 336 ASP A O 1
ATOM 2662 N N . VAL A 1 337 ? -2.898 19.236 -5.404 1.00 97.94 337 VAL A N 1
ATOM 2663 C CA . VAL A 1 337 ? -4.079 18.388 -5.207 1.00 97.94 337 VAL A CA 1
ATOM 2664 C C . VAL A 1 337 ? -3.881 17.002 -5.825 1.00 97.94 337 VAL A C 1
ATOM 2666 O O . VAL A 1 337 ? -4.171 16.006 -5.158 1.00 97.94 337 VAL A O 1
ATOM 2669 N N . LEU A 1 338 ? -3.360 16.911 -7.053 1.00 97.88 338 LEU A N 1
ATOM 2670 C CA . LEU A 1 338 ? -3.061 15.625 -7.692 1.00 97.88 338 LEU A CA 1
ATOM 2671 C C . LEU A 1 338 ? -2.009 14.835 -6.908 1.00 97.88 338 LEU A C 1
ATOM 2673 O O . LEU A 1 338 ? -2.209 13.648 -6.654 1.00 97.88 338 LEU A O 1
ATOM 2677 N N . GLY A 1 339 ? -0.934 15.488 -6.464 1.00 96.88 339 GLY A N 1
ATOM 2678 C CA . GLY A 1 339 ? 0.100 14.869 -5.637 1.00 96.88 339 GLY A CA 1
ATOM 2679 C C . GLY A 1 339 ? -0.467 14.312 -4.330 1.00 96.88 339 GLY A C 1
ATOM 2680 O O . GLY A 1 339 ? -0.200 13.165 -3.974 1.00 96.88 339 GLY A O 1
ATOM 2681 N N . MET A 1 340 ? -1.334 15.071 -3.651 1.00 96.75 340 MET A N 1
ATOM 2682 C CA . MET A 1 340 ? -2.020 14.600 -2.445 1.00 96.75 340 MET A CA 1
ATOM 2683 C C . MET A 1 340 ? -2.927 13.393 -2.718 1.00 96.75 340 MET A C 1
ATOM 2685 O O . MET A 1 340 ? -2.934 12.454 -1.920 1.00 96.75 340 MET A O 1
ATOM 2689 N N . ILE A 1 341 ? -3.682 13.389 -3.824 1.00 96.94 341 ILE A N 1
ATOM 2690 C CA . ILE A 1 341 ? -4.526 12.246 -4.217 1.00 96.94 341 ILE A CA 1
ATOM 2691 C C . ILE A 1 341 ? -3.665 11.001 -4.431 1.00 96.94 341 ILE A C 1
ATOM 2693 O O . ILE A 1 341 ? -3.995 9.942 -3.904 1.00 96.94 341 ILE A O 1
ATOM 2697 N N . VAL A 1 342 ? -2.554 11.131 -5.156 1.00 95.81 342 VAL A N 1
ATOM 2698 C CA . VAL A 1 342 ? -1.617 10.034 -5.434 1.00 95.81 342 VAL A CA 1
ATOM 2699 C C . VAL A 1 342 ? -1.060 9.447 -4.138 1.00 95.81 342 VAL A C 1
ATOM 2701 O O . VAL A 1 342 ? -1.207 8.249 -3.906 1.00 95.81 342 VAL A O 1
ATOM 2704 N N . VAL A 1 343 ? -0.540 10.293 -3.243 1.00 93.44 343 VAL A N 1
ATOM 2705 C CA . VAL A 1 343 ? -0.044 9.869 -1.922 1.00 93.44 343 VAL A CA 1
ATOM 2706 C C . VAL A 1 343 ? -1.142 9.190 -1.102 1.00 93.44 343 VAL A C 1
ATOM 2708 O O . VAL A 1 343 ? -0.896 8.205 -0.414 1.00 93.44 343 VAL A O 1
ATOM 2711 N N . ALA A 1 344 ? -2.380 9.683 -1.167 1.00 94.88 344 ALA A N 1
ATOM 2712 C CA . ALA A 1 344 ? -3.496 9.051 -0.475 1.00 94.88 344 ALA A CA 1
ATOM 2713 C C . ALA A 1 344 ? -3.919 7.718 -1.105 1.00 94.88 344 ALA A C 1
ATOM 2715 O O . ALA A 1 344 ? -4.441 6.869 -0.396 1.00 94.88 344 ALA A O 1
ATOM 2716 N N . LEU A 1 345 ? -3.722 7.496 -2.402 1.00 94.94 345 LEU A N 1
ATOM 2717 C CA . LEU A 1 345 ? -4.068 6.230 -3.059 1.00 94.94 345 LEU A CA 1
ATOM 2718 C C . LEU A 1 345 ? -2.977 5.166 -2.960 1.00 94.94 345 LEU A C 1
ATOM 2720 O O . LEU A 1 345 ? -3.232 4.007 -3.308 1.00 94.94 345 LEU A O 1
ATOM 2724 N N . HIS A 1 346 ? -1.808 5.536 -2.442 1.00 93.44 346 HIS A N 1
ATOM 2725 C CA . HIS A 1 346 ? -0.729 4.613 -2.150 1.00 93.44 346 HIS A CA 1
ATOM 2726 C C . HIS A 1 346 ? -1.168 3.521 -1.149 1.00 93.44 346 HIS A C 1
ATOM 2728 O O . HIS A 1 346 ? -2.115 3.683 -0.362 1.00 93.44 346 HIS A O 1
ATOM 2734 N N . ALA A 1 347 ? -0.514 2.358 -1.202 1.00 92.81 347 ALA A N 1
ATOM 2735 C CA . ALA A 1 347 ? -0.852 1.187 -0.387 1.00 92.81 347 ALA A CA 1
ATOM 2736 C C . ALA A 1 347 ? -0.283 1.292 1.039 1.00 92.81 347 ALA A C 1
ATOM 2738 O O . ALA A 1 347 ? 0.433 0.416 1.516 1.00 92.81 347 ALA A O 1
ATOM 2739 N N . ASP A 1 348 ? -0.552 2.399 1.720 1.00 90.44 348 ASP A N 1
ATOM 2740 C CA . ASP A 1 348 ? 0.060 2.742 2.999 1.00 90.44 348 ASP A CA 1
ATOM 2741 C C . ASP A 1 348 ? -0.918 3.559 3.882 1.00 90.44 348 ASP A C 1
ATOM 2743 O O . ASP A 1 348 ? -2.118 3.612 3.589 1.00 90.44 348 ASP A O 1
ATOM 2747 N N . PRO A 1 349 ? -0.486 4.173 5.002 1.00 89.56 349 PRO A N 1
ATOM 2748 C CA . PRO A 1 349 ? -1.326 5.053 5.823 1.00 89.56 349 PRO A CA 1
ATOM 2749 C C . PRO A 1 349 ? -1.632 6.439 5.224 1.00 89.56 349 PRO A C 1
ATOM 2751 O O . PRO A 1 349 ? -2.209 7.275 5.926 1.00 89.56 349 PRO A O 1
ATOM 2754 N N . GLY A 1 350 ? -1.245 6.704 3.976 1.00 91.25 350 GLY A N 1
ATOM 2755 C CA . GLY A 1 350 ? -1.421 7.967 3.270 1.00 91.25 350 GLY A CA 1
ATOM 2756 C C . GLY A 1 350 ? -2.869 8.447 3.276 1.00 91.25 350 GLY A C 1
ATOM 2757 O O . GLY A 1 350 ? -3.821 7.657 3.279 1.00 91.25 350 GLY A O 1
ATOM 2758 N N . ARG A 1 351 ? -3.028 9.767 3.337 1.00 92.94 351 ARG A N 1
ATOM 2759 C CA . ARG A 1 351 ? -4.308 10.485 3.373 1.00 92.94 351 ARG A CA 1
ATOM 2760 C C . ARG A 1 351 ? -4.113 11.878 2.795 1.00 92.94 351 ARG A C 1
ATOM 2762 O O . ARG A 1 351 ? -3.005 12.409 2.850 1.00 92.94 351 ARG A O 1
ATOM 2769 N N . ALA A 1 352 ? -5.193 12.477 2.313 1.00 95.25 352 ALA A N 1
ATOM 2770 C CA . ALA A 1 352 ? -5.150 13.789 1.678 1.00 95.25 352 ALA A CA 1
ATOM 2771 C C . ALA A 1 352 ? -6.132 14.766 2.315 1.00 95.25 352 ALA A C 1
ATOM 2773 O O . ALA A 1 352 ? -7.249 14.392 2.681 1.00 95.25 352 ALA A O 1
ATOM 2774 N N . ASN A 1 353 ? -5.731 16.037 2.372 1.00 96.75 353 ASN A N 1
ATOM 2775 C CA . ASN A 1 353 ? -6.661 17.126 2.622 1.00 96.75 353 ASN A CA 1
ATOM 2776 C C . ASN A 1 353 ? -7.151 17.688 1.287 1.00 96.75 353 ASN A C 1
ATOM 2778 O O . ASN A 1 353 ? -6.470 18.484 0.650 1.00 96.75 353 ASN A O 1
ATOM 2782 N N . LEU A 1 354 ? -8.357 17.287 0.886 1.00 96.81 354 LEU A N 1
ATOM 2783 C CA . LEU A 1 354 ? -8.968 17.698 -0.378 1.00 96.81 354 LEU A CA 1
ATOM 2784 C C . LEU A 1 354 ? -10.072 18.753 -0.181 1.00 96.81 354 LEU A C 1
ATOM 2786 O O . LEU A 1 354 ? -10.925 18.952 -1.048 1.00 96.81 354 LEU A O 1
ATOM 2790 N N . SER A 1 355 ? -10.048 19.472 0.946 1.00 96.56 355 SER A N 1
ATOM 2791 C CA . SER A 1 355 ? -11.023 20.534 1.248 1.00 96.56 355 SER A CA 1
ATOM 2792 C C . SER A 1 355 ? -11.032 21.661 0.214 1.00 96.56 355 SER A C 1
ATOM 2794 O O . SER A 1 355 ? -12.100 22.202 -0.079 1.00 96.56 355 SER A O 1
ATOM 2796 N N . LEU A 1 356 ? -9.884 21.950 -0.409 1.00 96.50 356 LEU A N 1
ATOM 2797 C CA . LEU A 1 356 ? -9.751 22.952 -1.472 1.00 96.50 356 LEU A CA 1
ATOM 2798 C C . LEU A 1 356 ? -10.692 22.676 -2.659 1.00 96.50 356 LEU A C 1
ATOM 2800 O O . LEU A 1 356 ? -11.266 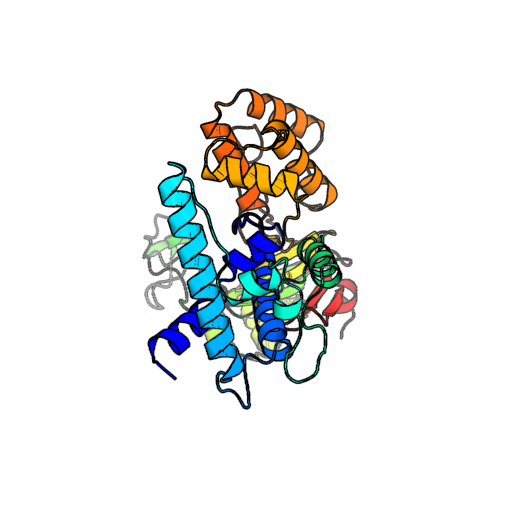23.597 -3.235 1.00 96.50 356 LEU A O 1
ATOM 2804 N N . VAL A 1 357 ? -10.920 21.398 -2.968 1.00 96.94 357 VAL A N 1
ATOM 2805 C CA . VAL A 1 357 ? -11.842 20.942 -4.019 1.00 96.94 357 VAL A CA 1
ATOM 2806 C C . VAL A 1 357 ? -13.201 20.508 -3.455 1.00 96.94 357 VAL A C 1
ATOM 2808 O O . VAL A 1 357 ? -14.045 19.987 -4.172 1.00 96.94 357 VAL A O 1
ATOM 2811 N N . GLY A 1 358 ? -13.479 20.773 -2.175 1.00 95.19 358 GLY A N 1
ATOM 2812 C CA . GLY A 1 358 ? -14.746 20.430 -1.522 1.00 95.19 358 GLY A CA 1
ATOM 2813 C C . GLY A 1 358 ? -14.901 18.956 -1.143 1.00 95.19 358 GLY A C 1
ATOM 2814 O O . GLY A 1 358 ? -16.023 18.526 -0.890 1.00 95.19 358 GLY A O 1
ATOM 2815 N N . LEU A 1 359 ? -13.804 18.201 -1.100 1.00 96.19 359 LEU A N 1
ATOM 2816 C CA . LEU A 1 359 ? -13.749 16.829 -0.595 1.00 96.19 359 LEU A CA 1
ATOM 2817 C C . LEU A 1 359 ? -13.239 16.810 0.865 1.00 96.19 359 LEU A C 1
ATOM 2819 O O . LEU A 1 359 ? -12.806 17.842 1.382 1.00 96.19 359 LEU A O 1
ATOM 2823 N N . PRO A 1 360 ? -13.307 15.670 1.580 1.00 94.69 360 PRO A N 1
ATOM 2824 C CA . PRO A 1 360 ? -12.902 15.598 2.984 1.00 94.69 360 PRO A CA 1
ATOM 2825 C C . PRO A 1 360 ? -11.451 16.032 3.253 1.00 94.69 360 PRO A C 1
ATOM 2827 O O . PRO A 1 360 ? -10.549 15.803 2.446 1.00 94.69 360 PRO A O 1
ATOM 2830 N N . SER A 1 361 ? -11.211 16.598 4.439 1.00 94.31 361 SER A N 1
ATOM 2831 C CA . SER A 1 361 ? -9.872 16.998 4.907 1.00 94.31 361 SER A CA 1
ATOM 2832 C C . SER A 1 361 ? -8.989 15.829 5.355 1.00 94.31 361 SER A C 1
ATOM 2834 O O . SER A 1 361 ? -7.777 15.982 5.483 1.00 94.31 361 SER A O 1
ATOM 2836 N N . GLU A 1 362 ? -9.590 14.661 5.586 1.00 92.06 362 GLU A N 1
ATOM 2837 C CA . GLU A 1 362 ? -8.902 13.400 5.873 1.00 92.06 362 GLU A CA 1
ATOM 2838 C C . GLU A 1 362 ? -9.334 12.317 4.875 1.00 92.06 362 GLU A C 1
ATOM 2840 O O . GLU A 1 362 ? -9.724 11.211 5.256 1.00 92.06 362 GLU A O 1
ATOM 2845 N N . TRP A 1 363 ? -9.331 12.647 3.582 1.00 94.31 363 TRP A N 1
ATOM 2846 C CA . TRP A 1 363 ? -9.730 11.709 2.537 1.00 94.31 363 TRP A CA 1
ATOM 2847 C C . TRP A 1 363 ? -8.878 10.429 2.582 1.00 94.31 363 TRP A C 1
ATOM 2849 O O . TRP A 1 363 ? -7.694 10.471 2.925 1.00 94.31 363 TRP A O 1
ATOM 2859 N N . LYS A 1 364 ? -9.516 9.291 2.269 1.00 93.19 364 LYS A N 1
ATOM 2860 C CA . LYS A 1 364 ? -9.025 7.903 2.405 1.00 93.19 364 LYS A CA 1
ATOM 2861 C C . LYS A 1 364 ? -8.969 7.332 3.833 1.00 93.19 364 LYS A C 1
ATOM 2863 O O . LYS A 1 364 ? -8.857 6.122 4.018 1.00 93.19 364 LYS A O 1
ATOM 2868 N N . ARG A 1 365 ? -9.118 8.141 4.880 1.00 92.00 365 ARG A N 1
ATOM 2869 C CA . ARG A 1 365 ? -9.037 7.631 6.256 1.00 92.00 365 ARG A CA 1
ATOM 2870 C C . ARG A 1 365 ? -10.208 6.700 6.613 1.00 92.00 365 ARG A C 1
ATOM 2872 O O . ARG A 1 365 ? -11.359 7.121 6.576 1.00 92.00 365 ARG A O 1
ATOM 2879 N N . VAL A 1 366 ? -9.917 5.470 7.053 1.00 93.44 366 VAL A N 1
ATOM 2880 C CA . VAL A 1 366 ? -10.929 4.513 7.545 1.00 93.44 366 VAL A CA 1
ATOM 2881 C C . VAL A 1 366 ? -10.802 4.341 9.055 1.00 93.44 366 VAL A C 1
ATOM 2883 O O . VAL A 1 366 ? -9.795 3.839 9.552 1.00 93.44 366 VAL A O 1
ATOM 2886 N N . ARG A 1 367 ? -11.844 4.752 9.787 1.00 90.69 367 ARG A N 1
ATOM 2887 C CA . ARG A 1 367 ? -11.953 4.655 11.251 1.00 90.69 367 ARG A CA 1
ATOM 2888 C C . ARG A 1 367 ? -13.168 3.836 11.670 1.00 90.69 367 ARG A C 1
ATOM 2890 O O . ARG A 1 367 ? -14.026 3.528 10.848 1.00 90.69 367 ARG A O 1
ATOM 2897 N N . SER A 1 368 ? -13.256 3.550 12.970 1.00 85.00 368 SER A N 1
ATOM 2898 C CA . SER A 1 368 ? -14.416 2.893 13.591 1.00 85.00 368 SER A CA 1
ATOM 2899 C C . SER A 1 368 ? -14.682 1.517 12.979 1.00 85.00 368 SER A C 1
ATOM 2901 O O . SER A 1 368 ? -15.772 1.219 12.491 1.00 85.00 368 SER A O 1
ATOM 2903 N N . VAL A 1 369 ? -13.636 0.692 12.979 1.00 87.88 369 VAL A N 1
ATOM 2904 C CA . VAL A 1 369 ? -13.646 -0.638 12.370 1.00 87.88 369 VAL A CA 1
ATOM 2905 C C . VAL A 1 369 ? -14.600 -1.552 13.135 1.00 87.88 369 VAL A C 1
ATOM 2907 O O . VAL A 1 369 ? -14.497 -1.713 14.351 1.00 87.88 369 VAL A O 1
ATOM 2910 N N . SER A 1 370 ? -15.543 -2.144 12.411 1.00 89.69 370 SER A N 1
ATOM 2911 C CA . SER A 1 370 ? -16.477 -3.141 12.933 1.00 89.69 370 SER A CA 1
ATOM 2912 C C . SER A 1 370 ? -16.686 -4.183 11.859 1.00 89.69 370 SER A C 1
ATOM 2914 O O . SER A 1 370 ? -16.908 -3.819 10.705 1.00 89.69 370 SER A O 1
ATOM 2916 N N . PHE A 1 371 ? -16.581 -5.447 12.239 1.00 95.06 371 PHE A N 1
ATOM 2917 C CA . PHE A 1 371 ? -16.498 -6.516 11.264 1.00 95.06 371 PHE A CA 1
ATOM 2918 C C . PHE A 1 371 ? -17.822 -7.257 11.113 1.00 95.06 371 PHE A C 1
ATOM 2920 O O . PHE A 1 371 ? -18.555 -7.458 12.086 1.00 95.06 371 PHE A O 1
ATOM 2927 N N . SER A 1 372 ? -18.095 -7.639 9.876 1.00 95.19 372 SER A N 1
ATOM 2928 C CA . SER A 1 372 ? -19.189 -8.499 9.446 1.00 95.19 372 SER A CA 1
ATOM 2929 C C . SER A 1 372 ? -18.701 -9.932 9.254 1.00 95.19 372 SER A C 1
ATOM 2931 O O . SER A 1 372 ? -17.502 -10.181 9.181 1.00 95.19 372 SER A O 1
ATOM 2933 N N . ASP A 1 373 ? -19.633 -10.875 9.174 1.00 96.38 373 ASP A N 1
ATOM 2934 C CA . ASP A 1 373 ? -19.314 -12.299 9.028 1.00 96.38 373 ASP A CA 1
ATOM 2935 C C . ASP A 1 373 ? -18.621 -12.626 7.692 1.00 96.38 373 ASP A C 1
ATOM 2937 O O . ASP A 1 373 ? -17.836 -13.574 7.642 1.00 96.38 373 ASP A O 1
ATOM 2941 N N . ASP A 1 374 ? -18.847 -11.795 6.668 1.00 96.75 374 ASP A N 1
ATOM 2942 C CA . ASP A 1 374 ? -18.264 -11.916 5.325 1.00 96.75 374 ASP A CA 1
ATOM 2943 C C . ASP A 1 374 ? -16.854 -11.307 5.206 1.00 96.75 374 ASP A C 1
ATOM 2945 O O . ASP A 1 374 ? -16.194 -11.484 4.184 1.00 96.75 374 ASP A O 1
ATOM 2949 N N . ASP A 1 375 ? -16.379 -10.561 6.212 1.00 97.56 375 ASP A N 1
ATOM 2950 C CA . ASP A 1 375 ? -15.015 -10.024 6.184 1.00 97.56 375 ASP A CA 1
ATOM 2951 C C . ASP A 1 375 ? -13.992 -11.157 6.381 1.00 97.56 375 ASP A C 1
ATOM 2953 O O . ASP A 1 375 ? -14.209 -12.086 7.164 1.00 97.56 375 ASP A O 1
ATOM 2957 N N . GLU A 1 376 ? -12.847 -11.065 5.697 1.00 97.75 376 GLU A N 1
ATOM 2958 C CA . GLU A 1 376 ? -11.871 -12.162 5.621 1.00 97.75 376 GLU A CA 1
ATOM 2959 C C . GLU A 1 376 ? -10.475 -11.722 6.051 1.00 97.75 376 GLU A C 1
ATOM 2961 O O . GLU A 1 376 ? -9.911 -10.776 5.497 1.00 97.75 376 GLU A O 1
ATOM 2966 N N . PHE A 1 377 ? -9.862 -12.461 6.971 1.00 97.62 377 PHE A N 1
ATOM 2967 C CA . PHE A 1 377 ? -8.429 -12.350 7.231 1.00 97.62 377 PHE A CA 1
ATOM 2968 C C . PHE A 1 377 ? -7.651 -13.091 6.146 1.00 97.62 377 PHE A C 1
ATOM 2970 O O . PHE A 1 377 ? -7.967 -14.238 5.831 1.00 97.62 377 PHE A O 1
ATOM 2977 N N . VAL A 1 378 ? -6.623 -12.443 5.590 1.00 97.50 378 VAL A N 1
ATOM 2978 C CA . VAL A 1 378 ? -5.803 -12.995 4.502 1.00 97.50 378 VAL A CA 1
ATOM 2979 C C . VAL A 1 378 ? -4.366 -13.178 4.984 1.00 97.50 378 VAL A C 1
ATOM 2981 O O . VAL A 1 378 ? -3.611 -12.219 5.126 1.00 97.50 378 VAL A O 1
ATOM 2984 N N . PHE A 1 379 ? -3.965 -14.418 5.233 1.00 96.06 379 PHE A N 1
ATOM 2985 C CA . PHE A 1 379 ? -2.615 -14.766 5.669 1.00 96.06 379 PHE A CA 1
ATOM 2986 C C . PHE A 1 379 ? -1.760 -15.106 4.453 1.00 96.06 379 PHE A C 1
ATOM 2988 O O . PHE A 1 379 ? -1.999 -16.113 3.789 1.00 96.06 379 PHE A O 1
ATOM 2995 N N . GLN A 1 380 ? -0.780 -14.257 4.149 1.00 95.50 380 GLN A N 1
ATOM 2996 C CA . GLN A 1 380 ? 0.053 -14.384 2.954 1.00 95.50 380 GLN A CA 1
ATOM 2997 C C . GLN A 1 380 ? 1.446 -14.928 3.290 1.00 95.50 380 GLN A C 1
ATOM 2999 O O . GLN A 1 380 ? 2.034 -14.586 4.318 1.00 95.50 380 GLN A O 1
ATOM 3004 N N . SER A 1 381 ? 2.014 -15.728 2.385 1.00 94.69 381 SER A N 1
ATOM 3005 C CA . SER A 1 381 ? 3.448 -16.033 2.405 1.00 94.69 381 SER A CA 1
ATOM 3006 C C . SER A 1 381 ? 4.281 -14.777 2.098 1.00 94.69 381 SER A C 1
ATOM 3008 O O . SER A 1 381 ? 3.754 -13.818 1.530 1.00 94.69 381 SER A O 1
ATOM 3010 N N . PRO A 1 382 ? 5.600 -14.762 2.385 1.00 92.88 382 PRO A N 1
ATOM 3011 C CA . PRO A 1 382 ? 6.443 -13.597 2.107 1.00 92.88 382 PRO A CA 1
ATOM 3012 C C . PRO A 1 382 ? 6.384 -13.093 0.655 1.00 92.88 382 PRO A C 1
AT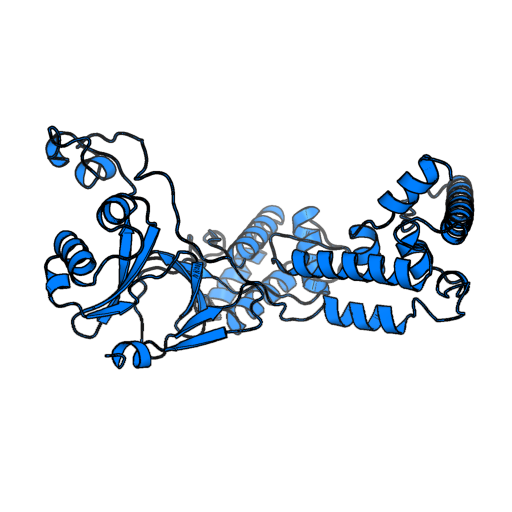OM 3014 O O . PRO A 1 382 ? 6.499 -11.893 0.428 1.00 92.88 382 PRO A O 1
ATOM 3017 N N . SER A 1 383 ? 6.174 -13.982 -0.324 1.00 91.38 383 SER A N 1
ATOM 3018 C CA . SER A 1 383 ? 6.028 -13.624 -1.744 1.00 91.38 383 SER A CA 1
ATOM 3019 C C . SER A 1 383 ? 4.590 -13.319 -2.175 1.00 91.38 383 SER A C 1
ATOM 3021 O O . SER A 1 383 ? 4.382 -12.851 -3.292 1.00 91.38 383 SER A O 1
ATOM 3023 N N . GLY A 1 384 ? 3.593 -13.626 -1.340 1.00 92.12 384 GLY A N 1
ATOM 3024 C CA . GLY A 1 384 ? 2.171 -13.485 -1.672 1.00 92.12 384 GLY A CA 1
ATOM 3025 C C . GLY A 1 384 ? 1.655 -14.526 -2.664 1.00 92.12 384 GLY A C 1
ATOM 3026 O O . GLY A 1 384 ? 0.534 -14.406 -3.142 1.00 92.12 384 GLY A O 1
ATOM 3027 N N . LEU A 1 385 ? 2.462 -15.542 -2.995 1.00 94.62 385 LEU A N 1
ATOM 3028 C CA . LEU A 1 385 ? 2.053 -16.629 -3.893 1.00 94.62 385 LEU A CA 1
ATOM 3029 C C . LEU A 1 385 ? 1.092 -17.615 -3.224 1.00 94.62 385 LEU A C 1
ATOM 3031 O O . LEU A 1 385 ? 0.286 -18.241 -3.906 1.00 94.62 385 LEU A O 1
ATOM 3035 N N . PHE A 1 386 ? 1.192 -17.758 -1.903 1.00 95.88 386 PHE A N 1
ATOM 3036 C CA . PHE A 1 386 ? 0.314 -18.613 -1.117 1.00 95.88 386 PHE A CA 1
ATOM 3037 C C . PHE A 1 386 ? -0.477 -17.742 -0.156 1.00 95.88 386 PHE A C 1
ATOM 3039 O O . PHE A 1 386 ? 0.100 -16.895 0.531 1.00 95.88 386 PHE A O 1
ATOM 3046 N N . GLU A 1 387 ? -1.784 -17.971 -0.111 1.00 96.06 387 GLU A N 1
ATOM 3047 C CA . GLU A 1 387 ? -2.698 -17.263 0.771 1.00 96.06 387 GLU A CA 1
ATOM 3048 C C . GLU A 1 387 ? -3.642 -18.258 1.436 1.00 96.06 387 GLU A C 1
ATOM 3050 O O . GLU A 1 387 ? -4.211 -19.122 0.767 1.00 96.06 387 GLU A O 1
ATOM 3055 N N . THR A 1 388 ? -3.852 -18.087 2.737 1.00 96.94 388 THR A N 1
ATOM 3056 C CA . THR A 1 388 ? -4.958 -18.709 3.464 1.00 96.94 388 THR A CA 1
ATOM 3057 C C . THR A 1 388 ? -5.943 -17.615 3.834 1.00 96.94 388 THR A C 1
ATOM 3059 O O . THR A 1 388 ? -5.556 -16.606 4.425 1.00 96.94 388 THR A O 1
ATOM 3062 N N . LYS A 1 389 ? -7.215 -17.807 3.487 1.00 97.69 389 LYS A N 1
ATOM 3063 C CA . LYS A 1 389 ? -8.296 -16.880 3.825 1.00 97.69 389 LYS A CA 1
ATOM 3064 C C . LYS A 1 389 ? -9.213 -17.535 4.832 1.00 97.69 389 LYS A C 1
ATOM 3066 O O . LYS A 1 389 ? -9.529 -18.710 4.680 1.00 97.69 389 LYS A O 1
ATOM 3071 N N . ILE A 1 390 ? -9.590 -16.781 5.854 1.00 97.56 390 ILE A N 1
ATOM 3072 C CA . ILE A 1 390 ? -10.526 -17.241 6.874 1.00 97.56 390 ILE A CA 1
ATOM 3073 C C . ILE A 1 390 ? -11.531 -16.121 7.105 1.00 97.56 390 ILE A C 1
ATOM 3075 O O . ILE A 1 390 ? -11.156 -14.996 7.449 1.00 97.56 390 ILE A O 1
ATOM 3079 N N . THR A 1 391 ? -12.801 -16.434 6.898 1.00 97.81 391 THR A N 1
ATOM 3080 C CA . THR A 1 391 ? -13.911 -15.514 7.143 1.00 97.81 391 THR A CA 1
ATOM 3081 C C . THR A 1 391 ? -14.165 -15.370 8.641 1.00 97.81 391 THR A C 1
ATOM 3083 O O . THR A 1 391 ? -13.864 -16.253 9.452 1.00 97.81 391 THR A O 1
ATOM 3086 N N . ILE A 1 392 ? -14.782 -14.266 9.046 1.00 97.00 392 ILE A N 1
ATOM 3087 C CA . ILE A 1 392 ? -15.181 -14.089 10.445 1.00 97.00 392 ILE A CA 1
ATOM 3088 C C . ILE A 1 392 ? -16.272 -15.079 10.849 1.00 97.00 392 ILE A C 1
ATOM 3090 O O . ILE A 1 392 ? -16.263 -15.554 11.987 1.00 97.00 392 ILE A O 1
ATOM 3094 N N . ALA A 1 393 ? -17.156 -15.462 9.925 1.00 96.94 393 ALA A N 1
ATOM 3095 C CA . ALA A 1 393 ? -18.119 -16.535 10.145 1.00 96.94 393 ALA A CA 1
ATOM 3096 C C . ALA A 1 393 ? -17.441 -17.860 10.540 1.00 96.94 393 ALA A C 1
ATOM 3098 O O . ALA A 1 393 ? -17.915 -18.556 11.439 1.00 96.94 393 ALA A O 1
ATOM 3099 N N . GLU A 1 394 ? -16.333 -18.213 9.885 1.00 96.88 394 GLU A N 1
ATOM 3100 C CA . GLU A 1 394 ? -15.553 -19.417 10.195 1.00 96.88 394 GLU A CA 1
ATOM 3101 C C . GLU A 1 394 ? -14.843 -19.295 11.545 1.00 96.88 394 GLU A C 1
ATOM 3103 O O . GLU A 1 394 ? -14.922 -20.215 12.358 1.00 96.88 394 GLU A O 1
ATOM 3108 N N . LEU A 1 395 ? -14.237 -18.139 11.843 1.00 96.12 395 LEU A N 1
ATOM 3109 C CA . LEU A 1 395 ? -13.583 -17.890 13.136 1.00 96.12 395 LEU A CA 1
ATOM 3110 C C . LEU A 1 395 ? -14.551 -17.993 14.319 1.00 96.12 395 LEU A C 1
ATOM 3112 O O . LEU A 1 395 ? -14.174 -18.455 15.393 1.00 96.12 395 LEU A O 1
ATOM 3116 N N . LYS A 1 396 ? -15.813 -17.593 14.139 1.00 94.25 396 LYS A N 1
ATOM 3117 C CA . LYS A 1 396 ? -16.849 -17.756 15.169 1.00 94.25 396 LYS A CA 1
ATOM 3118 C C . LYS A 1 396 ? -17.174 -19.221 15.454 1.00 94.25 396 LYS A C 1
ATOM 3120 O O . LYS A 1 396 ? -17.503 -19.542 16.598 1.00 94.25 396 LYS A O 1
ATOM 3125 N N . LYS A 1 397 ? -17.089 -20.085 14.438 1.00 91.69 397 LYS A N 1
ATOM 3126 C CA . LYS A 1 397 ? -17.404 -21.521 14.517 1.00 91.69 397 LYS A CA 1
ATOM 3127 C C . LYS A 1 397 ? -16.240 -22.371 15.009 1.00 91.69 397 LYS A C 1
ATOM 3129 O O . LYS A 1 397 ? -16.495 -23.461 15.504 1.00 91.69 397 LYS A O 1
ATOM 3134 N N . ALA A 1 398 ? -15.006 -21.894 14.868 1.00 76.44 398 ALA A N 1
ATOM 3135 C CA . ALA A 1 398 ? -13.851 -22.553 15.457 1.00 76.44 398 ALA A CA 1
ATOM 3136 C C . ALA A 1 398 ? -14.047 -22.643 16.986 1.00 76.44 398 ALA A C 1
ATOM 3138 O O . ALA A 1 398 ? -14.311 -21.627 17.652 1.00 76.44 398 ALA A O 1
ATOM 3139 N N . GLU A 1 399 ? -14.032 -23.876 17.496 1.00 50.22 399 GLU A N 1
ATOM 3140 C CA . GLU A 1 399 ? -14.089 -24.206 18.927 1.00 50.22 399 GLU A CA 1
ATOM 3141 C C . GLU A 1 399 ? -12.708 -24.108 19.568 1.00 50.22 399 GLU A C 1
ATOM 3143 O O . GLU A 1 399 ? -11.743 -24.669 18.994 1.00 50.22 399 GLU A O 1
#

Radius of gyration: 28.21 Å; chains: 1; bounding box: 66×52×79 Å

InterPro domains:
  IPR032237 CRISPR-associated endonuclease Cas9, PAM-interacting domain [PF16595] (148-388)
  IPR055228 Cas9, RuvC domain [PF22702] (26-143)

Organism: Bifidobacterium adolescentis (NCBI:txid1680)

pLDDT: mean 89.11, std 11.63, range [42.94, 98.25]